Protein AF-A0A419SYA2-F1 (afdb_monomer_lite)

Sequence (560 aa):
MMNSKFTDLVTRLKNSIFSGNKEEWLRLLMVEDDVAKQSMNKWFEDYFMVYKVKRCRITLDESYIIKNSCEIRCLVKVQYQEGKEYLADLLLCVKEDVESKKIKIVSIERFYQPALRKKVNWQMVLKQDEPWWKNTLLKEEESEDEELQHIQLARAITRNIRFREAHIQLECASIMTTMMSPVIPNICRQLELPSENSEQNLKYIYDILMDKFHLQITRPDRDNTWASKYLAPWYGIEEILSGKEEGKRIAVSCNFFMSTLYVLLRWYGFRASHLVQFRIINQDYLIVKTVENKLFFISHDNLTLCSQSTIYPSGTINRVFGAEWFIDFKGNDAEISHLLLEEYNLIAQNTFLPTYNPIVKESEIMTVNPNLDTDDFRNTVLRSGDCTKSSIYPWIRYANQTLCVSKPETYIYWSIQSNWGNVNFRNEEEIYQYVDQMGTESIFPENDRLMTADQCIRHQTSGTKDRAVFLLAAFKKYFNAQGCVVFTKKYDYVVYKFEQNSKWILYNVSLQEKSKLIEGEIILAFNNTNSYCVVQNKNCEKQEWFQNNFGDIVKEEMYG

Structure (mmCIF, N/CA/C/O backbone):
data_AF-A0A419SYA2-F1
#
_entry.id   AF-A0A419SYA2-F1
#
loop_
_atom_site.group_PDB
_atom_site.id
_atom_site.type_symbol
_atom_site.label_atom_id
_atom_site.label_alt_id
_atom_site.label_comp_id
_atom_site.label_asym_id
_atom_site.label_entity_id
_atom_site.label_seq_id
_atom_site.pdbx_PDB_ins_code
_atom_site.Cartn_x
_atom_site.Cartn_y
_atom_site.Cartn_z
_atom_site.occupancy
_atom_site.B_iso_or_equiv
_atom_site.auth_seq_id
_atom_site.auth_comp_id
_atom_site.auth_asym_id
_atom_site.auth_atom_id
_atom_site.pdbx_PDB_model_num
ATOM 1 N N . MET A 1 1 ? -9.018 -19.939 -37.397 1.00 53.28 1 MET A N 1
ATOM 2 C CA . MET A 1 1 ? -9.794 -18.699 -37.159 1.00 53.28 1 MET A CA 1
ATOM 3 C C . MET A 1 1 ? -9.303 -17.911 -35.939 1.00 53.28 1 MET A C 1
ATOM 5 O O . MET A 1 1 ? -9.229 -16.696 -36.024 1.00 53.28 1 MET A O 1
ATOM 9 N N . MET A 1 2 ? -8.927 -18.560 -34.825 1.00 57.53 2 MET A N 1
ATOM 10 C CA . MET A 1 2 ? -8.386 -17.865 -33.639 1.00 57.53 2 MET A CA 1
ATOM 11 C C . MET A 1 2 ? -6.969 -17.303 -33.871 1.00 57.53 2 MET A C 1
ATOM 13 O O . MET A 1 2 ? -6.722 -16.134 -33.600 1.00 57.53 2 MET A O 1
ATOM 17 N N . ASN A 1 3 ? -6.086 -18.087 -34.506 1.00 68.12 3 ASN A N 1
ATOM 18 C CA . ASN A 1 3 ? -4.712 -17.667 -34.813 1.00 68.12 3 ASN A CA 1
ATOM 19 C C . ASN A 1 3 ? -4.667 -16.409 -35.713 1.00 68.12 3 ASN A C 1
ATOM 21 O O . ASN A 1 3 ? -3.948 -15.461 -35.425 1.00 68.12 3 ASN A O 1
ATOM 25 N N . SER A 1 4 ? -5.551 -16.314 -36.718 1.00 74.69 4 SER A N 1
ATOM 26 C CA . SER A 1 4 ? -5.640 -15.135 -37.596 1.00 74.69 4 SER A CA 1
ATOM 27 C C . SER A 1 4 ? -6.083 -13.858 -36.873 1.00 74.69 4 SER A C 1
ATOM 29 O O . SER A 1 4 ? -5.618 -12.778 -37.225 1.00 74.69 4 SER A O 1
ATOM 31 N N . LYS A 1 5 ? -6.953 -13.956 -35.852 1.00 80.69 5 LYS A N 1
ATOM 32 C CA . LYS A 1 5 ? -7.357 -12.787 -35.049 1.00 80.69 5 LYS A CA 1
ATOM 33 C C . LYS A 1 5 ? -6.208 -12.288 -34.155 1.00 80.69 5 LYS A C 1
ATOM 35 O O . LYS A 1 5 ? -6.064 -11.082 -33.972 1.00 80.69 5 LYS A O 1
ATOM 40 N N . PHE A 1 6 ? -5.372 -13.186 -33.629 1.00 83.94 6 PHE A N 1
ATOM 41 C CA . PHE A 1 6 ? -4.193 -12.811 -32.838 1.00 83.94 6 PHE A CA 1
ATOM 42 C C . PHE A 1 6 ? -3.074 -12.215 -33.698 1.00 83.94 6 PHE A C 1
ATOM 44 O O . PHE A 1 6 ? -2.468 -11.215 -33.310 1.00 83.94 6 PHE A O 1
ATOM 51 N N . THR A 1 7 ? -2.846 -12.758 -34.897 1.00 84.38 7 THR A N 1
ATOM 52 C CA . THR A 1 7 ? -1.914 -12.164 -35.864 1.00 84.38 7 THR A CA 1
ATOM 53 C C . THR A 1 7 ? -2.349 -10.754 -36.280 1.00 84.38 7 THR A C 1
ATOM 55 O O . THR A 1 7 ? -1.500 -9.865 -36.377 1.00 84.38 7 THR A O 1
ATOM 58 N N . ASP A 1 8 ? -3.654 -10.516 -36.477 1.00 88.44 8 ASP A N 1
ATOM 59 C CA . ASP A 1 8 ? -4.195 -9.172 -36.741 1.00 88.44 8 ASP A CA 1
ATOM 60 C C . ASP A 1 8 ? -3.904 -8.207 -35.583 1.00 88.44 8 ASP A C 1
ATOM 62 O O . ASP A 1 8 ? -3.341 -7.132 -35.803 1.00 88.44 8 ASP A O 1
ATOM 66 N N . LEU A 1 9 ? -4.201 -8.611 -34.341 1.00 89.81 9 LEU A N 1
ATOM 67 C CA . LEU A 1 9 ? -3.916 -7.798 -33.157 1.00 89.81 9 LEU A CA 1
ATOM 68 C C . LEU A 1 9 ? -2.435 -7.404 -33.084 1.00 89.81 9 LEU A C 1
ATOM 70 O O . LEU A 1 9 ? -2.122 -6.227 -32.909 1.00 89.81 9 LEU A O 1
ATOM 74 N N . VAL A 1 10 ? -1.522 -8.365 -33.252 1.00 89.75 10 VAL A N 1
ATOM 75 C CA . VAL A 1 10 ? -0.076 -8.101 -33.192 1.00 89.75 10 VAL A CA 1
ATOM 76 C C . VAL A 1 10 ? 0.403 -7.234 -34.345 1.00 89.75 10 VAL A C 1
ATOM 78 O O . VAL A 1 10 ? 1.272 -6.385 -34.150 1.00 89.75 10 VAL A O 1
ATOM 81 N N . THR A 1 11 ? -0.174 -7.392 -35.534 1.00 91.19 11 THR A N 1
ATOM 82 C CA . THR A 1 11 ? 0.144 -6.531 -36.679 1.00 91.19 11 THR A CA 1
ATOM 83 C C . THR A 1 11 ? -0.259 -5.089 -36.394 1.00 91.19 11 THR A C 1
ATOM 85 O O . THR A 1 11 ? 0.538 -4.174 -36.592 1.00 91.19 11 THR A O 1
ATOM 88 N N . ARG A 1 12 ? -1.464 -4.880 -35.856 1.00 92.25 12 ARG A N 1
ATOM 89 C CA . ARG A 1 12 ? -1.939 -3.551 -35.462 1.00 92.25 12 ARG A CA 1
ATOM 90 C C . ARG A 1 12 ? -1.107 -2.958 -34.322 1.00 92.25 12 ARG A C 1
ATOM 92 O O . ARG A 1 12 ? -0.765 -1.786 -34.402 1.00 92.25 12 ARG A O 1
ATOM 99 N N . LEU A 1 13 ? -0.722 -3.758 -33.324 1.00 93.12 13 LEU A N 1
ATOM 100 C CA . LEU A 1 13 ? 0.172 -3.336 -32.236 1.00 93.12 13 LEU A CA 1
ATOM 101 C C . LEU A 1 13 ? 1.555 -2.922 -32.757 1.00 93.12 13 LEU A C 1
ATOM 103 O O . LEU A 1 13 ? 2.096 -1.889 -32.368 1.00 93.12 13 LEU A O 1
ATOM 107 N N . LYS A 1 14 ? 2.129 -3.709 -33.673 1.00 93.94 14 LYS A N 1
ATOM 108 C CA . LYS A 1 14 ? 3.403 -3.387 -34.325 1.00 93.94 14 LYS A CA 1
ATOM 109 C C . LYS A 1 14 ? 3.307 -2.069 -35.088 1.00 93.94 14 LYS A C 1
ATOM 111 O O . LYS A 1 14 ? 4.212 -1.246 -34.975 1.00 93.94 14 LYS A O 1
ATOM 116 N N . ASN A 1 15 ? 2.229 -1.879 -35.847 1.00 92.56 15 ASN A N 1
ATOM 117 C CA . ASN A 1 15 ? 2.006 -0.657 -36.612 1.00 92.56 15 ASN A CA 1
ATOM 118 C C . ASN A 1 15 ? 1.860 0.549 -35.685 1.00 92.56 15 ASN A C 1
ATOM 120 O O . ASN A 1 15 ? 2.582 1.520 -35.884 1.00 92.56 15 ASN A O 1
ATOM 124 N N . SER A 1 16 ? 1.047 0.446 -34.626 1.00 93.81 16 SER A N 1
ATOM 125 C CA . SER A 1 16 ? 0.865 1.543 -33.673 1.00 93.81 16 SER A CA 1
ATOM 126 C C . SER A 1 16 ? 2.180 1.934 -33.000 1.00 93.81 16 SER A C 1
ATOM 128 O O . SER A 1 16 ? 2.487 3.121 -32.929 1.00 93.81 16 SER A O 1
ATOM 130 N N . ILE A 1 17 ? 2.985 0.954 -32.559 1.00 92.81 17 ILE A N 1
ATOM 131 C CA . ILE A 1 17 ? 4.307 1.199 -31.958 1.00 92.81 17 ILE A CA 1
ATOM 132 C C . ILE A 1 17 ? 5.251 1.853 -32.971 1.00 92.81 17 ILE A C 1
ATOM 134 O O . ILE A 1 17 ? 5.913 2.835 -32.653 1.00 92.81 17 ILE A O 1
ATOM 138 N N . PHE A 1 18 ? 5.318 1.324 -34.194 1.00 92.75 18 PHE A N 1
ATOM 139 C CA . PHE A 1 18 ? 6.215 1.841 -35.225 1.00 92.75 18 PHE A CA 1
ATOM 140 C C . PHE A 1 18 ? 5.872 3.277 -35.638 1.00 92.75 18 PHE A C 1
ATOM 142 O O . PHE A 1 18 ? 6.775 4.091 -35.811 1.00 92.75 18 PHE A O 1
ATOM 149 N N . SER A 1 19 ? 4.585 3.595 -35.787 1.00 91.31 19 SER A N 1
ATOM 150 C CA . SER A 1 19 ? 4.134 4.926 -36.194 1.00 91.31 19 SER A CA 1
ATOM 151 C C . SER A 1 19 ? 3.990 5.909 -35.030 1.00 91.31 19 SER A C 1
ATOM 153 O O . SER A 1 19 ? 3.733 7.085 -35.277 1.00 91.31 19 SER A O 1
ATOM 155 N N . GLY A 1 20 ? 4.069 5.447 -33.776 1.00 89.81 20 GLY A N 1
ATOM 156 C CA . GLY A 1 20 ? 3.740 6.251 -32.596 1.00 89.81 20 GLY A CA 1
ATOM 157 C C . GLY A 1 20 ? 2.295 6.773 -32.611 1.00 89.81 20 GLY A C 1
ATOM 158 O O . GLY A 1 20 ? 2.033 7.882 -32.149 1.00 89.81 20 GLY A O 1
ATOM 159 N N . ASN A 1 21 ? 1.349 6.022 -33.194 1.00 90.75 21 ASN A N 1
ATOM 160 C CA . ASN A 1 21 ? -0.028 6.492 -33.380 1.00 90.75 21 ASN A CA 1
ATOM 161 C C . ASN A 1 21 ? -0.889 6.203 -32.140 1.00 90.75 21 ASN A C 1
ATOM 163 O O . ASN A 1 21 ? -1.368 5.084 -31.938 1.00 90.75 21 ASN A O 1
ATOM 167 N N . LYS A 1 22 ? -1.129 7.249 -31.340 1.00 89.75 22 LYS A N 1
ATOM 168 C CA . LYS A 1 22 ? -1.952 7.186 -30.125 1.00 89.75 22 LYS A CA 1
ATOM 169 C C . LYS A 1 22 ? -3.404 6.775 -30.393 1.00 89.75 22 LYS A C 1
ATOM 171 O O . LYS A 1 22 ? -3.990 6.075 -29.574 1.00 89.75 22 LYS A O 1
ATOM 176 N N . GLU A 1 23 ? -4.002 7.171 -31.515 1.00 90.25 23 GLU A N 1
ATOM 177 C CA . GLU A 1 23 ? -5.384 6.785 -31.829 1.00 90.25 23 GLU A CA 1
ATOM 178 C C . GLU A 1 23 ? -5.500 5.292 -32.134 1.00 90.25 23 GLU A C 1
ATOM 180 O O . GLU A 1 23 ? -6.428 4.628 -31.670 1.00 90.25 23 GLU A O 1
ATOM 185 N N . GLU A 1 24 ? -4.553 4.743 -32.896 1.00 90.56 24 GLU A N 1
ATOM 186 C CA . GLU A 1 24 ? -4.508 3.304 -33.168 1.00 90.56 24 GLU A CA 1
ATOM 187 C C . GLU A 1 24 ? -4.248 2.499 -31.901 1.00 90.56 24 GLU A C 1
ATOM 189 O O . GLU A 1 24 ? -4.929 1.497 -31.678 1.00 90.56 24 GLU A O 1
ATOM 194 N N . TRP A 1 25 ? -3.336 2.976 -31.051 1.00 93.25 25 TRP A N 1
ATOM 195 C CA . TRP A 1 25 ? -3.110 2.424 -29.721 1.00 93.25 25 TRP A CA 1
ATOM 196 C C . TRP A 1 25 ? -4.404 2.376 -28.900 1.00 93.25 25 TRP A C 1
ATOM 198 O O . TRP A 1 25 ? -4.808 1.310 -28.443 1.00 93.25 25 TRP A O 1
ATOM 208 N N . LEU A 1 26 ? -5.132 3.491 -28.798 1.00 89.88 26 LEU A N 1
ATOM 209 C CA . LEU A 1 26 ? -6.403 3.546 -28.069 1.00 89.88 26 LEU A CA 1
ATOM 210 C C . LEU A 1 26 ? -7.456 2.581 -28.636 1.00 89.88 26 LEU A C 1
ATOM 212 O O . LEU A 1 26 ? -8.233 2.011 -27.874 1.00 89.88 26 LEU A O 1
ATOM 216 N N . ARG A 1 27 ? -7.470 2.349 -29.956 1.00 90.50 27 ARG A N 1
ATOM 217 C CA . ARG A 1 27 ? -8.365 1.373 -30.612 1.00 90.50 27 ARG A CA 1
ATOM 218 C C . ARG A 1 27 ? -7.977 -0.089 -30.354 1.00 90.50 27 ARG A C 1
ATOM 220 O O . ARG A 1 27 ? -8.760 -0.984 -30.691 1.00 90.50 27 ARG A O 1
ATOM 227 N N . LEU A 1 28 ? -6.778 -0.356 -29.834 1.00 92.06 28 LEU A N 1
ATOM 228 C CA . LEU A 1 28 ? -6.346 -1.693 -29.413 1.00 92.06 28 LEU A CA 1
ATOM 229 C C . LEU A 1 28 ? -6.779 -2.022 -27.987 1.00 92.06 28 LEU A C 1
ATOM 231 O O . LEU A 1 28 ? -6.856 -3.201 -27.655 1.00 92.06 28 LEU A O 1
ATOM 235 N N . LEU A 1 29 ? -7.079 -1.013 -27.169 1.00 90.38 29 LEU A N 1
ATOM 236 C CA . LEU A 1 29 ? -7.399 -1.185 -25.758 1.00 90.38 29 LEU A CA 1
ATOM 237 C C . LEU A 1 29 ? -8.896 -1.414 -25.519 1.00 90.38 29 LEU A C 1
ATOM 239 O O . LEU A 1 29 ? -9.756 -0.796 -26.147 1.00 90.38 29 LEU A O 1
ATOM 243 N N . MET A 1 30 ? -9.194 -2.273 -24.550 1.00 87.94 30 MET A N 1
ATOM 244 C CA . MET A 1 30 ? -10.507 -2.454 -23.936 1.00 87.94 30 MET A CA 1
ATOM 245 C C . MET A 1 30 ? -10.330 -2.455 -22.420 1.00 87.94 30 MET A C 1
ATOM 247 O O . MET A 1 30 ? -10.451 -3.477 -21.750 1.00 87.94 30 MET A O 1
ATOM 251 N N . VAL A 1 31 ? -9.974 -1.278 -21.915 1.00 79.62 31 VAL A N 1
ATOM 252 C CA . VAL A 1 31 ? -9.757 -1.015 -20.496 1.00 79.62 31 VAL A CA 1
ATOM 253 C C . VAL A 1 31 ? -10.849 -0.073 -20.039 1.00 79.62 31 VAL A C 1
ATOM 255 O O . VAL A 1 31 ? -10.959 1.041 -20.556 1.00 79.62 31 VAL A O 1
ATOM 258 N N . GLU A 1 32 ? -11.669 -0.545 -19.110 1.00 71.88 32 GLU A N 1
ATOM 259 C CA . GLU A 1 32 ? -12.778 0.236 -18.572 1.00 71.88 32 GLU A CA 1
ATOM 260 C C . GLU A 1 32 ? -12.307 1.263 -17.524 1.00 71.88 32 GLU A C 1
ATOM 262 O O . GLU A 1 32 ? -12.812 2.386 -17.484 1.00 71.88 32 GLU A O 1
ATOM 267 N N . ASP A 1 33 ? -11.278 0.923 -16.737 1.00 71.25 33 ASP A N 1
ATOM 268 C CA . ASP A 1 33 ? -10.714 1.809 -15.716 1.00 71.25 33 ASP A CA 1
ATOM 269 C C . ASP A 1 33 ? -9.880 2.941 -16.354 1.00 71.25 33 ASP A C 1
ATOM 271 O O . ASP A 1 33 ? -8.835 2.715 -16.973 1.00 71.25 33 ASP A O 1
ATOM 275 N N . ASP A 1 34 ? -10.333 4.187 -16.183 1.00 71.31 34 ASP A N 1
ATOM 276 C CA . ASP A 1 34 ? -9.669 5.373 -16.743 1.00 71.31 34 ASP A CA 1
ATOM 277 C C . ASP A 1 34 ? -8.239 5.585 -16.224 1.00 71.31 34 ASP A C 1
ATOM 279 O O . ASP A 1 34 ? -7.399 6.093 -16.965 1.00 71.31 34 ASP A O 1
ATOM 283 N N . VAL A 1 35 ? -7.939 5.214 -14.975 1.00 71.31 35 VAL A N 1
ATOM 284 C CA . VAL A 1 35 ? -6.603 5.392 -14.379 1.00 71.31 35 VAL A CA 1
ATOM 285 C C . VAL A 1 35 ? -5.628 4.386 -14.984 1.00 71.31 35 VAL A C 1
ATOM 287 O O . VAL A 1 35 ? -4.525 4.756 -15.386 1.00 71.31 35 VAL A O 1
ATOM 290 N N . ALA A 1 36 ? -6.047 3.130 -15.122 1.00 73.06 36 ALA A N 1
ATOM 291 C CA . ALA A 1 36 ? -5.310 2.091 -15.821 1.00 73.06 36 ALA A CA 1
ATOM 292 C C . ALA A 1 36 ? -5.105 2.477 -17.290 1.00 73.06 36 ALA A C 1
ATOM 294 O O . ALA A 1 36 ? -3.987 2.402 -17.797 1.00 73.06 36 ALA A O 1
ATOM 295 N N . LYS A 1 37 ? -6.144 2.996 -17.955 1.00 78.81 37 LYS A N 1
ATOM 296 C CA . LYS A 1 37 ? -6.054 3.507 -19.327 1.00 78.81 37 LYS A CA 1
ATOM 297 C C . LYS A 1 37 ? -5.070 4.675 -19.445 1.00 78.81 37 LYS A C 1
ATOM 299 O O . LYS A 1 37 ? -4.268 4.691 -20.376 1.00 78.81 37 LYS A O 1
ATOM 304 N N . GLN A 1 38 ? -5.083 5.633 -18.514 1.00 78.88 38 GLN A N 1
ATOM 305 C CA . GLN A 1 38 ? -4.100 6.724 -18.459 1.00 78.88 38 GLN A CA 1
ATOM 306 C C . GLN A 1 38 ? -2.675 6.190 -18.281 1.00 78.88 38 GLN A C 1
ATOM 308 O O . GLN A 1 38 ? -1.788 6.601 -19.023 1.00 78.88 38 GLN A O 1
ATOM 313 N N . SER A 1 39 ? -2.461 5.241 -17.367 1.00 75.81 39 SER A N 1
ATOM 314 C CA . SER A 1 39 ? -1.157 4.606 -17.152 1.00 75.81 39 SER A CA 1
ATOM 315 C C . SER A 1 39 ? -0.663 3.849 -18.390 1.00 75.81 39 SER A C 1
ATOM 317 O O . SER A 1 39 ? 0.499 3.988 -18.763 1.00 75.81 39 SER A O 1
ATOM 319 N N . MET A 1 40 ? -1.538 3.100 -19.067 1.00 79.94 40 MET A N 1
ATOM 320 C CA . MET A 1 40 ? -1.204 2.394 -20.310 1.00 79.94 40 MET A CA 1
ATOM 321 C C . MET A 1 40 ? -0.869 3.358 -21.450 1.00 79.94 40 MET A C 1
ATOM 323 O O . MET A 1 40 ? 0.077 3.131 -22.200 1.00 79.94 40 MET A O 1
ATOM 327 N N . ASN A 1 41 ? -1.617 4.456 -21.571 1.00 85.44 41 ASN A N 1
ATOM 328 C CA . ASN A 1 41 ? -1.322 5.501 -22.548 1.00 85.44 41 ASN A CA 1
ATOM 329 C C . ASN A 1 41 ? 0.006 6.182 -22.257 1.00 85.44 41 ASN A C 1
ATOM 331 O O . ASN A 1 41 ? 0.774 6.417 -23.183 1.00 85.44 41 ASN A O 1
ATOM 335 N N . LYS A 1 42 ? 0.284 6.471 -20.985 1.00 81.81 42 LYS A N 1
ATOM 336 C CA . LYS A 1 42 ? 1.530 7.109 -20.588 1.00 81.81 42 LYS A CA 1
ATOM 337 C C . LYS A 1 42 ? 2.735 6.230 -20.905 1.00 81.81 42 LYS A C 1
ATOM 339 O O . LYS A 1 42 ? 3.690 6.713 -21.499 1.00 81.81 42 LYS A O 1
ATOM 344 N N . TRP A 1 43 ? 2.653 4.939 -20.587 1.00 83.75 43 TRP A N 1
ATOM 345 C CA . TRP A 1 43 ? 3.667 3.964 -20.982 1.00 83.75 43 TRP A CA 1
ATOM 346 C C . TRP A 1 43 ? 3.881 3.963 -22.503 1.00 83.75 43 TRP A C 1
ATOM 348 O O . TRP A 1 43 ? 5.010 4.083 -22.969 1.00 83.75 43 TRP A O 1
ATOM 358 N N . PHE A 1 44 ? 2.807 3.917 -23.295 1.00 88.44 44 PHE A N 1
ATOM 359 C CA . PHE A 1 44 ? 2.927 3.949 -24.753 1.00 88.44 44 PHE A CA 1
ATOM 360 C C . PHE A 1 44 ? 3.576 5.245 -25.269 1.00 88.44 44 PHE A C 1
ATOM 362 O O . PHE A 1 44 ? 4.438 5.207 -26.148 1.00 88.44 44 PHE A O 1
ATOM 369 N N . GLU A 1 45 ? 3.180 6.392 -24.717 1.00 88.00 45 GLU A N 1
ATOM 370 C CA . GLU A 1 45 ? 3.752 7.696 -25.052 1.00 88.00 45 GLU A CA 1
ATOM 371 C C . GLU A 1 45 ? 5.247 7.743 -24.740 1.00 88.00 45 GLU A C 1
ATOM 373 O O . GLU A 1 45 ? 6.043 8.105 -25.609 1.00 88.00 45 GLU A O 1
ATOM 378 N N . ASP A 1 46 ? 5.623 7.337 -23.529 1.00 83.94 46 ASP A N 1
ATOM 379 C CA . ASP A 1 46 ? 7.002 7.369 -23.061 1.00 83.94 46 ASP A CA 1
ATOM 380 C C . ASP A 1 46 ? 7.887 6.488 -23.918 1.00 83.94 46 ASP A C 1
ATOM 382 O O . ASP A 1 46 ? 8.860 6.977 -24.481 1.00 83.94 46 ASP A O 1
ATOM 386 N N . TYR A 1 47 ? 7.532 5.216 -24.082 1.00 85.75 47 TYR A N 1
ATOM 387 C CA . TYR A 1 47 ? 8.404 4.279 -24.772 1.00 85.75 47 TYR A CA 1
ATOM 388 C C . TYR A 1 47 ? 8.360 4.453 -26.289 1.00 85.75 47 TYR A C 1
ATOM 390 O O . TYR A 1 47 ? 9.402 4.338 -26.916 1.00 85.75 47 TYR A O 1
ATOM 398 N N . PHE A 1 48 ? 7.220 4.771 -26.911 1.00 90.31 48 PHE A N 1
ATOM 399 C CA . PHE A 1 48 ? 7.095 4.671 -28.375 1.00 90.31 48 PHE A CA 1
ATOM 400 C C . PHE A 1 48 ? 6.861 5.999 -29.099 1.00 90.31 48 PHE A C 1
ATOM 402 O O . PHE A 1 48 ? 7.165 6.090 -30.291 1.00 90.31 48 PHE A O 1
ATOM 409 N N . MET A 1 49 ? 6.383 7.042 -28.414 1.00 89.19 49 MET A N 1
ATOM 410 C CA . MET A 1 49 ? 6.164 8.354 -29.038 1.00 89.19 49 MET A CA 1
ATOM 411 C C . MET A 1 49 ? 7.320 9.323 -28.777 1.00 89.19 49 MET A C 1
ATOM 413 O O . MET A 1 49 ? 7.815 9.937 -29.723 1.00 89.19 49 MET A O 1
ATOM 417 N N . VAL A 1 50 ? 7.776 9.441 -27.526 1.00 86.25 50 VAL A N 1
ATOM 418 C CA . VAL A 1 50 ? 8.825 10.400 -27.134 1.00 86.25 50 VAL A CA 1
ATOM 419 C C . VAL A 1 50 ? 10.169 10.043 -27.772 1.00 86.25 50 VAL A C 1
ATOM 421 O O . VAL A 1 50 ? 10.766 10.881 -28.444 1.00 86.25 50 VAL A O 1
ATOM 424 N N . TYR A 1 51 ? 10.614 8.788 -27.649 1.00 83.00 51 TYR A N 1
ATOM 425 C CA . TYR A 1 51 ? 11.918 8.345 -28.170 1.00 83.00 51 TYR A CA 1
ATOM 426 C C . TYR A 1 51 ? 11.942 8.035 -29.675 1.00 83.00 51 TYR A C 1
ATOM 428 O O . TYR A 1 51 ? 13.001 7.714 -30.210 1.00 83.00 51 TYR A O 1
ATOM 436 N N . LYS A 1 52 ? 10.794 8.143 -30.362 1.00 86.44 52 LYS A N 1
ATOM 437 C CA . LYS A 1 52 ? 10.593 7.910 -31.806 1.00 86.44 52 LYS A CA 1
ATOM 438 C C . LYS A 1 52 ? 11.174 6.592 -32.331 1.00 86.44 52 LYS A C 1
ATOM 440 O O . LYS A 1 52 ? 12.378 6.418 -32.541 1.00 86.44 52 LYS A O 1
ATOM 445 N N . VAL A 1 53 ? 10.289 5.658 -32.652 1.00 91.31 53 VAL A N 1
ATOM 446 C CA . VAL A 1 53 ? 10.677 4.339 -33.157 1.00 91.31 53 VAL A CA 1
ATOM 447 C C . VAL A 1 53 ? 11.268 4.418 -34.572 1.00 91.31 53 VAL A C 1
ATOM 449 O O . VAL A 1 53 ? 10.683 4.987 -35.488 1.00 91.31 53 VAL A O 1
ATOM 452 N N . LYS A 1 54 ? 12.439 3.801 -34.767 1.00 92.50 54 LYS A N 1
ATOM 453 C CA . LYS A 1 54 ? 13.077 3.590 -36.078 1.00 92.50 54 LYS A CA 1
ATOM 454 C C . LYS A 1 54 ? 12.764 2.208 -36.644 1.00 92.50 54 LYS A C 1
ATOM 456 O O . LYS A 1 54 ? 12.596 2.059 -37.851 1.00 92.50 54 LYS A O 1
ATOM 461 N N . ARG A 1 55 ? 12.737 1.176 -35.793 1.00 92.56 55 ARG A N 1
ATOM 462 C CA . ARG A 1 55 ? 12.378 -0.203 -36.165 1.00 92.56 55 ARG A CA 1
ATOM 463 C C . ARG A 1 55 ? 11.603 -0.866 -35.036 1.00 92.56 55 ARG A C 1
ATOM 465 O O . ARG A 1 55 ? 11.969 -0.720 -33.877 1.00 92.56 55 ARG A O 1
ATOM 472 N N . CYS A 1 56 ? 10.581 -1.640 -35.387 1.00 94.12 56 CYS A N 1
ATOM 473 C CA . CYS A 1 56 ? 9.818 -2.458 -34.449 1.00 94.12 56 CYS A CA 1
ATOM 474 C C . CYS A 1 56 ? 9.702 -3.889 -34.983 1.00 94.12 56 CYS A C 1
ATOM 476 O O . CYS A 1 56 ? 9.324 -4.111 -36.140 1.00 94.12 56 CYS A O 1
ATOM 478 N N . ARG A 1 57 ? 10.005 -4.869 -34.134 1.00 94.00 57 ARG A N 1
ATOM 479 C CA . ARG A 1 57 ? 9.758 -6.289 -34.373 1.00 94.00 57 ARG A CA 1
ATOM 480 C C . ARG A 1 57 ? 9.000 -6.848 -33.178 1.00 94.00 57 ARG A C 1
ATOM 482 O O . ARG A 1 57 ? 9.496 -6.797 -32.060 1.00 94.00 57 ARG A O 1
ATOM 489 N N . ILE A 1 58 ? 7.838 -7.433 -33.442 1.00 92.94 58 ILE A N 1
ATOM 490 C CA . ILE A 1 58 ? 7.075 -8.196 -32.455 1.00 92.94 58 ILE A CA 1
ATOM 491 C C . ILE A 1 58 ? 7.063 -9.648 -32.916 1.00 92.94 58 ILE A C 1
ATOM 493 O O . ILE A 1 58 ? 6.765 -9.917 -34.080 1.00 92.94 58 ILE A O 1
ATOM 497 N N . THR A 1 59 ? 7.448 -10.563 -32.031 1.00 90.00 59 THR A N 1
ATOM 498 C CA . THR A 1 59 ? 7.433 -12.008 -32.296 1.00 90.00 59 THR A CA 1
ATOM 499 C C . THR A 1 59 ? 6.426 -12.659 -31.360 1.00 90.00 59 THR A C 1
ATOM 501 O O . THR A 1 59 ? 6.520 -12.472 -30.151 1.00 90.00 59 THR A O 1
ATOM 504 N N . LEU A 1 60 ? 5.459 -13.382 -31.920 1.00 87.62 60 LEU A N 1
ATOM 505 C CA . LEU A 1 60 ? 4.473 -14.155 -31.167 1.00 87.62 60 LEU A CA 1
ATOM 506 C C . LEU A 1 60 ? 5.078 -15.481 -30.706 1.00 87.62 60 LEU A C 1
ATOM 508 O O . LEU A 1 60 ? 5.750 -16.148 -31.491 1.00 87.62 60 LEU A O 1
ATOM 512 N N . ASP A 1 61 ? 4.814 -15.869 -29.460 1.00 83.31 61 ASP A N 1
ATOM 513 C CA . ASP A 1 61 ? 5.114 -17.217 -28.978 1.00 83.31 61 ASP A CA 1
ATOM 514 C C . ASP A 1 61 ? 3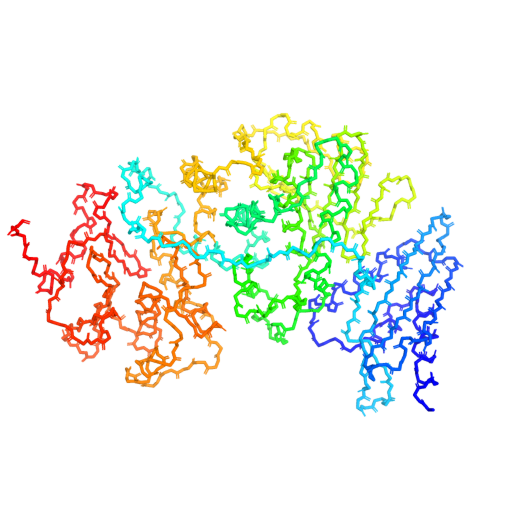.899 -18.125 -29.206 1.00 83.31 61 ASP A C 1
ATOM 516 O O . ASP A 1 61 ? 2.990 -18.205 -28.379 1.00 83.31 61 ASP A O 1
ATOM 520 N N . GLU A 1 62 ? 3.880 -18.812 -30.351 1.00 72.25 62 GLU A N 1
ATOM 521 C CA . GLU A 1 62 ? 2.778 -19.699 -30.742 1.00 72.25 62 GLU A CA 1
ATOM 522 C C . GLU A 1 62 ? 2.585 -20.887 -29.789 1.00 72.25 62 GLU A C 1
ATOM 524 O O . GLU A 1 62 ? 1.479 -21.418 -29.689 1.00 72.25 62 GLU A O 1
ATOM 529 N N . SER A 1 63 ? 3.622 -21.269 -29.032 1.00 68.38 63 SER A N 1
ATOM 530 C CA . SER A 1 63 ? 3.536 -22.354 -28.048 1.00 68.38 63 SER A CA 1
ATOM 531 C C . SER A 1 63 ? 2.706 -21.975 -26.815 1.00 68.38 63 SER A C 1
ATOM 533 O O . SER A 1 63 ? 2.158 -22.850 -26.142 1.00 68.38 63 SER A O 1
ATOM 535 N N . TYR A 1 64 ? 2.553 -20.672 -26.553 1.00 68.56 64 TYR A N 1
ATOM 536 C CA . TYR A 1 64 ? 1.759 -20.135 -25.447 1.00 68.56 64 TYR A CA 1
ATOM 537 C C . TYR A 1 64 ? 0.293 -19.869 -25.835 1.00 68.56 64 TYR A C 1
ATOM 539 O O . TYR A 1 64 ? -0.572 -19.764 -24.969 1.00 68.56 64 TYR A O 1
ATOM 547 N N . ILE A 1 65 ? -0.024 -19.834 -27.136 1.00 59.91 65 ILE A N 1
ATOM 548 C CA . ILE A 1 65 ? -1.359 -19.481 -27.664 1.00 59.91 65 ILE A CA 1
ATOM 549 C C . ILE A 1 65 ? -2.439 -20.545 -27.336 1.00 59.91 65 ILE A C 1
ATOM 551 O O . ILE A 1 65 ? -3.623 -20.324 -27.579 1.00 59.91 65 ILE A O 1
ATOM 555 N N . ILE A 1 66 ? -2.081 -21.701 -26.759 1.00 53.19 66 ILE A N 1
ATOM 556 C CA . ILE A 1 66 ? -2.965 -22.887 -26.705 1.00 53.19 66 ILE A CA 1
ATOM 557 C C . ILE A 1 66 ? -3.266 -23.387 -25.272 1.00 53.19 66 ILE A C 1
ATOM 559 O O . ILE A 1 66 ? -3.712 -24.513 -25.091 1.00 53.19 66 ILE A O 1
ATOM 563 N N . LYS A 1 67 ? -3.116 -22.569 -24.219 1.00 50.66 67 LYS A N 1
ATOM 564 C CA . LYS A 1 67 ? -3.559 -22.985 -22.863 1.00 50.66 67 LYS A CA 1
ATOM 565 C C . LYS A 1 67 ? -4.741 -22.218 -22.276 1.00 50.66 67 LYS A C 1
ATOM 567 O O . LYS A 1 67 ? -5.544 -22.848 -21.603 1.00 50.66 67 LYS A O 1
ATOM 572 N N . ASN A 1 68 ? -4.921 -20.943 -22.612 1.00 51.97 68 ASN A N 1
ATOM 573 C CA . ASN A 1 68 ? -6.044 -20.122 -22.156 1.00 51.97 68 ASN A CA 1
ATOM 574 C C . ASN A 1 68 ? -6.476 -19.211 -23.313 1.00 51.97 68 ASN A C 1
ATOM 576 O O . ASN A 1 68 ? -5.669 -18.442 -23.822 1.00 51.97 68 ASN A O 1
ATOM 580 N N . SER A 1 69 ? -7.733 -19.263 -23.754 1.00 64.69 69 SER A N 1
ATOM 581 C CA . SER A 1 69 ? -8.257 -18.528 -24.927 1.00 64.69 69 SER A CA 1
ATOM 582 C C . SER A 1 69 ? -8.262 -16.987 -24.814 1.00 64.69 69 SER A C 1
ATOM 584 O O . SER A 1 69 ? -8.908 -16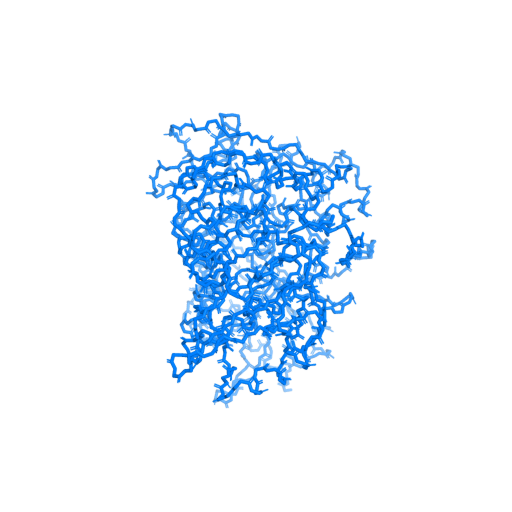.314 -25.616 1.00 64.69 69 SER A O 1
ATOM 586 N N . CYS A 1 70 ? -7.583 -16.426 -23.815 1.00 76.25 70 CYS A N 1
ATOM 587 C CA . CYS A 1 70 ? -7.605 -15.020 -23.423 1.00 76.25 70 CYS A CA 1
ATOM 588 C C . CYS A 1 70 ? -6.210 -14.416 -23.179 1.00 76.25 70 CYS A C 1
ATOM 590 O O . CYS A 1 70 ? -6.135 -13.288 -22.704 1.00 76.25 70 CYS A O 1
ATOM 592 N N . GLU A 1 71 ? -5.114 -15.117 -23.491 1.00 85.06 71 GLU A N 1
ATOM 593 C CA . GLU A 1 71 ? -3.744 -14.644 -23.231 1.00 85.06 71 GLU A CA 1
ATOM 594 C C . GLU A 1 71 ? -2.827 -14.857 -24.443 1.00 85.06 71 GLU A C 1
ATOM 596 O O . GLU A 1 71 ? -2.913 -15.868 -25.140 1.00 85.06 71 GLU A O 1
ATOM 601 N N . ILE A 1 72 ? -1.931 -13.901 -24.698 1.00 86.50 72 ILE A N 1
ATOM 602 C CA . ILE A 1 72 ? -0.951 -13.951 -25.789 1.00 86.50 72 ILE A CA 1
ATOM 603 C C . ILE A 1 72 ? 0.409 -13.513 -25.257 1.00 86.50 72 ILE A C 1
ATOM 605 O O . ILE A 1 72 ? 0.533 -12.420 -24.713 1.00 86.50 72 ILE A O 1
ATOM 609 N N . ARG A 1 73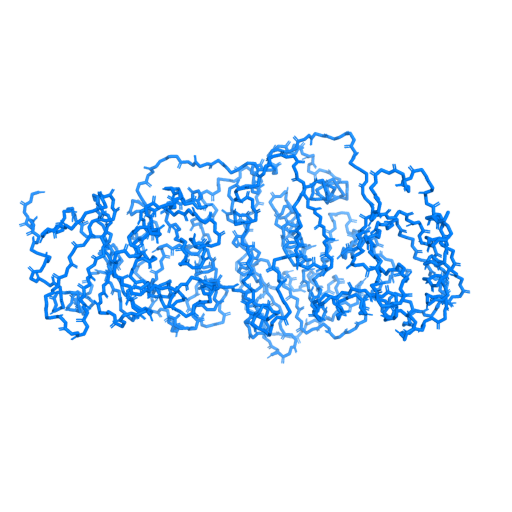 ? 1.453 -14.311 -25.485 1.00 88.31 73 ARG A N 1
ATOM 610 C CA . ARG A 1 73 ? 2.834 -13.907 -25.199 1.00 88.31 73 ARG A CA 1
ATOM 611 C C . ARG A 1 73 ? 3.509 -13.357 -26.453 1.00 88.31 73 ARG A C 1
ATOM 613 O O . ARG A 1 73 ? 3.450 -13.970 -27.524 1.00 88.31 73 ARG A O 1
ATOM 620 N N . CYS A 1 74 ? 4.175 -12.213 -26.326 1.00 89.62 74 CYS A N 1
ATOM 621 C CA . CYS A 1 74 ? 4.936 -11.614 -27.413 1.00 89.62 74 CYS A CA 1
ATOM 622 C C . CYS A 1 74 ? 6.247 -10.973 -26.949 1.00 89.62 74 CYS A C 1
ATOM 624 O O . CYS A 1 74 ? 6.302 -10.273 -25.941 1.00 89.62 74 CYS A O 1
ATOM 626 N N . LEU A 1 75 ? 7.291 -11.143 -27.760 1.00 91.06 75 LEU A N 1
ATOM 627 C CA . LEU A 1 75 ? 8.575 -10.477 -27.593 1.00 91.06 75 LEU A CA 1
ATOM 628 C C . LEU A 1 75 ? 8.616 -9.208 -28.448 1.00 91.06 75 LEU A C 1
ATOM 630 O O . LEU A 1 75 ? 8.621 -9.290 -29.682 1.00 91.06 75 LEU A O 1
ATOM 634 N N . VAL A 1 76 ? 8.682 -8.050 -27.797 1.00 91.31 76 VAL A N 1
ATOM 635 C CA . VAL A 1 76 ? 8.755 -6.728 -28.426 1.00 91.31 76 VAL A CA 1
ATOM 636 C C . VAL A 1 76 ? 10.207 -6.255 -28.455 1.00 91.31 76 VAL A C 1
ATOM 638 O O . VAL A 1 76 ? 10.863 -6.147 -27.422 1.00 91.31 76 VAL A O 1
ATOM 641 N N . LYS A 1 77 ? 10.709 -5.969 -29.660 1.00 93.38 77 LYS A N 1
ATOM 642 C CA . LYS A 1 77 ? 12.036 -5.400 -29.925 1.00 93.38 77 LYS A CA 1
ATOM 643 C C . LYS A 1 77 ? 11.888 -4.095 -30.685 1.00 93.38 77 LYS A C 1
ATOM 645 O O . LYS A 1 77 ? 11.379 -4.089 -31.809 1.00 93.38 77 LYS A O 1
ATOM 650 N N . VAL A 1 78 ? 12.356 -3.007 -30.097 1.00 92.56 78 VAL A N 1
ATOM 651 C CA . VAL A 1 78 ? 12.273 -1.667 -30.673 1.00 92.56 78 VAL A CA 1
ATOM 652 C C . VAL A 1 78 ? 13.661 -1.046 -30.718 1.00 92.56 78 VAL A C 1
ATOM 654 O O . VAL A 1 78 ? 14.400 -1.097 -29.744 1.00 92.56 78 VAL A O 1
ATOM 657 N N . GLN A 1 79 ? 13.998 -0.454 -31.860 1.00 92.50 79 GLN A N 1
ATOM 658 C CA . GLN A 1 79 ? 15.175 0.387 -32.032 1.00 92.50 79 GLN A CA 1
ATOM 659 C C . GLN A 1 79 ? 14.706 1.823 -32.249 1.00 92.50 79 GLN A C 1
ATOM 661 O O . GLN A 1 79 ? 13.881 2.072 -33.135 1.00 92.50 79 GLN A O 1
ATOM 666 N N . TYR A 1 80 ? 15.243 2.757 -31.474 1.00 91.12 80 TYR A N 1
ATOM 667 C CA . TYR A 1 80 ? 14.907 4.178 -31.542 1.00 91.12 80 TYR A CA 1
ATOM 668 C C . TYR A 1 80 ? 15.789 4.927 -32.539 1.00 91.12 80 TYR A C 1
ATOM 670 O O . TYR A 1 80 ? 16.838 4.435 -32.967 1.00 91.12 80 TYR A O 1
ATOM 678 N N . GLN A 1 81 ? 15.366 6.129 -32.930 1.00 86.81 81 GLN A N 1
ATOM 679 C CA . GLN A 1 81 ? 16.152 6.987 -33.825 1.00 86.81 81 GLN A CA 1
ATOM 680 C C . GLN A 1 81 ? 17.516 7.355 -33.227 1.00 86.81 81 GLN A C 1
ATOM 682 O O . GLN A 1 81 ? 18.510 7.379 -33.949 1.00 86.81 81 GLN A O 1
ATOM 687 N N . GLU A 1 82 ? 17.572 7.529 -31.908 1.00 83.56 82 GLU A N 1
ATOM 688 C CA . GLU A 1 82 ? 18.782 7.832 -31.132 1.00 83.56 82 GLU A CA 1
ATOM 689 C C . GLU A 1 82 ? 19.712 6.618 -30.938 1.00 83.56 82 GLU A C 1
ATOM 691 O O . GLU A 1 82 ? 20.712 6.703 -30.234 1.00 83.56 82 GLU A O 1
ATOM 696 N N . GLY A 1 83 ? 19.387 5.461 -31.528 1.00 81.25 83 GLY A N 1
ATOM 697 C CA . GLY A 1 83 ? 20.199 4.243 -31.438 1.00 81.25 83 GLY A CA 1
ATOM 698 C C . GLY A 1 83 ? 19.980 3.407 -30.173 1.00 81.25 83 GLY A C 1
ATOM 699 O O . GLY A 1 83 ? 20.527 2.312 -30.086 1.00 81.25 83 GLY A O 1
ATOM 700 N N . LYS A 1 84 ? 19.150 3.873 -29.229 1.00 85.88 84 LYS A N 1
ATOM 701 C CA . LYS A 1 84 ? 18.707 3.096 -28.059 1.00 85.88 84 LYS A CA 1
ATOM 702 C C . LYS A 1 84 ? 17.854 1.894 -28.479 1.00 85.88 84 LYS A C 1
ATOM 704 O O . LYS A 1 84 ? 17.214 1.915 -29.536 1.00 85.88 84 LYS A O 1
ATOM 709 N N . GLU A 1 85 ? 17.785 0.883 -27.618 1.00 86.81 85 GLU A N 1
ATOM 710 C CA . GLU A 1 85 ? 16.956 -0.307 -27.824 1.00 86.81 85 GLU A CA 1
ATOM 711 C C . GLU A 1 85 ? 16.024 -0.558 -26.635 1.00 86.81 85 GLU A C 1
ATOM 713 O O . GLU A 1 85 ? 16.384 -0.329 -25.483 1.00 86.81 85 GLU A O 1
ATOM 718 N N . TYR A 1 86 ? 14.823 -1.052 -26.927 1.00 86.44 86 TYR A N 1
ATOM 719 C CA . TYR A 1 86 ? 13.876 -1.570 -25.946 1.00 86.44 86 TYR A CA 1
ATOM 720 C C . TYR A 1 86 ? 13.559 -3.027 -26.270 1.00 86.44 86 TYR A C 1
ATOM 722 O O . TYR A 1 86 ? 13.230 -3.372 -27.410 1.00 86.44 86 TYR A O 1
ATOM 730 N N . LEU A 1 87 ? 13.670 -3.875 -25.252 1.00 87.69 87 LEU A N 1
ATOM 731 C CA . LEU A 1 87 ? 13.420 -5.307 -25.318 1.00 87.69 87 LEU A CA 1
ATOM 732 C C . LEU A 1 87 ? 12.511 -5.692 -24.154 1.00 87.69 87 LEU A C 1
ATOM 734 O O . LEU A 1 87 ? 12.928 -5.593 -23.002 1.00 87.69 87 LEU A O 1
ATOM 738 N N . ALA A 1 88 ? 11.311 -6.175 -24.459 1.00 85.56 88 ALA A N 1
ATOM 739 C CA . ALA A 1 88 ? 10.378 -6.654 -23.449 1.00 85.56 88 ALA A CA 1
ATOM 740 C C . ALA A 1 88 ? 9.689 -7.945 -23.891 1.00 85.56 88 ALA A C 1
ATOM 742 O O . ALA A 1 88 ? 9.227 -8.064 -25.027 1.00 85.56 88 ALA A O 1
ATOM 743 N N . ASP A 1 89 ? 9.630 -8.908 -22.976 1.00 87.44 89 ASP A N 1
ATOM 744 C CA . ASP A 1 89 ? 8.811 -10.112 -23.096 1.00 87.44 89 ASP A CA 1
ATOM 745 C C . ASP A 1 89 ? 7.496 -9.836 -22.364 1.00 87.44 89 ASP A C 1
ATOM 747 O O . ASP A 1 89 ? 7.497 -9.611 -21.151 1.00 87.44 89 ASP A O 1
ATOM 751 N N . LEU A 1 90 ? 6.399 -9.746 -23.112 1.00 86.75 90 LEU A N 1
ATOM 752 C CA . LEU A 1 90 ? 5.106 -9.277 -22.624 1.00 86.75 90 LEU A CA 1
ATOM 753 C C . LEU A 1 90 ? 4.058 -10.385 -22.718 1.00 86.75 90 LEU A C 1
ATOM 755 O O . LEU A 1 90 ? 3.983 -11.108 -23.712 1.00 86.75 90 LEU A O 1
ATOM 759 N N . LEU A 1 91 ? 3.207 -10.453 -21.702 1.00 86.25 91 LEU A N 1
ATOM 760 C CA . LEU A 1 91 ? 1.972 -11.216 -21.676 1.00 86.25 91 LEU A CA 1
ATOM 761 C C . LEU A 1 91 ? 0.797 -10.239 -21.829 1.00 86.25 91 LEU A C 1
ATOM 763 O O . LEU A 1 91 ? 0.629 -9.319 -21.031 1.00 86.25 91 LEU A O 1
ATOM 767 N N . LEU A 1 92 ? 0.008 -10.414 -22.884 1.00 87.50 92 LEU A N 1
ATOM 768 C CA . LEU A 1 92 ? -1.167 -9.609 -23.199 1.00 87.50 92 LEU A CA 1
ATOM 769 C C . LEU A 1 92 ? -2.423 -10.406 -22.858 1.00 87.50 92 LEU A C 1
ATOM 771 O O . LEU A 1 92 ? -2.676 -11.443 -23.476 1.00 87.50 92 LEU A O 1
ATOM 775 N N . CYS A 1 93 ? -3.245 -9.898 -21.945 1.00 86.25 93 CYS A N 1
ATOM 776 C CA . CYS A 1 93 ? -4.585 -10.437 -21.733 1.00 86.25 93 CYS A CA 1
ATOM 777 C C . CYS A 1 93 ? -5.543 -9.777 -22.716 1.00 86.25 93 CYS A C 1
ATOM 779 O O . CYS A 1 93 ? -5.544 -8.554 -22.891 1.00 86.25 93 CYS A O 1
ATOM 781 N N . VAL A 1 94 ? -6.364 -10.583 -23.376 1.00 88.19 94 VAL A N 1
ATOM 782 C CA . VAL A 1 94 ? -7.186 -10.151 -24.499 1.00 88.19 94 VAL A CA 1
ATOM 783 C C . VAL A 1 94 ? -8.609 -10.675 -24.403 1.00 88.19 94 VAL A C 1
ATOM 785 O O . VAL A 1 94 ? -8.870 -11.759 -23.884 1.00 88.19 94 VAL A O 1
ATOM 788 N N . LYS A 1 95 ? -9.547 -9.906 -24.951 1.00 88.56 95 LYS A N 1
ATOM 789 C CA . LYS A 1 95 ? -10.959 -10.287 -25.040 1.00 88.56 95 LYS A CA 1
ATOM 790 C C . LYS A 1 95 ? -11.557 -9.766 -26.343 1.00 88.56 95 LYS A C 1
ATOM 792 O O . LYS A 1 95 ? -11.104 -8.766 -26.901 1.00 88.56 95 LYS A O 1
ATOM 797 N N . GLU A 1 96 ? -12.546 -10.489 -26.859 1.00 87.56 96 GLU A N 1
ATOM 798 C CA . GLU A 1 96 ? -13.280 -10.074 -28.050 1.00 87.56 96 GLU A CA 1
ATOM 799 C C . GLU A 1 96 ? -14.297 -8.986 -27.696 1.00 87.56 96 GLU A C 1
ATOM 801 O O . GLU A 1 96 ? -15.126 -9.143 -26.799 1.00 87.56 96 GLU A O 1
ATOM 806 N N . ASP A 1 97 ? -14.214 -7.878 -28.418 1.00 85.69 97 ASP A N 1
ATOM 807 C CA . ASP A 1 97 ? -15.146 -6.768 -28.342 1.00 85.69 97 ASP A CA 1
ATOM 808 C C . ASP A 1 97 ? -16.459 -7.141 -29.043 1.00 85.69 97 ASP A C 1
ATOM 810 O O . ASP A 1 97 ? -16.468 -7.549 -30.208 1.00 85.69 97 ASP A O 1
ATOM 814 N N . VAL A 1 98 ? -17.576 -7.030 -28.321 1.00 84.12 98 VAL A N 1
ATOM 815 C CA . VAL A 1 98 ? -18.875 -7.555 -28.772 1.00 84.12 98 VAL A CA 1
ATOM 816 C C . VAL A 1 98 ? -19.378 -6.839 -30.027 1.00 84.12 98 VAL A C 1
ATOM 818 O O . VAL A 1 98 ? -19.953 -7.501 -30.898 1.00 84.12 98 VAL A O 1
ATOM 821 N N . GLU A 1 99 ? -19.134 -5.531 -30.125 1.00 82.88 99 GLU A N 1
ATOM 822 C CA . GLU A 1 99 ? -19.596 -4.668 -31.214 1.00 82.88 99 GLU A CA 1
ATOM 823 C C . GLU A 1 99 ? -18.724 -4.816 -32.463 1.00 82.88 99 GLU A C 1
ATOM 825 O O . GLU A 1 99 ? -19.222 -5.100 -33.550 1.00 82.88 99 GLU A O 1
ATOM 830 N N . SER A 1 100 ? -17.406 -4.675 -32.316 1.00 82.62 100 SER A N 1
ATOM 831 C CA . SER A 1 100 ? -16.469 -4.696 -33.444 1.00 82.62 100 SER A CA 1
ATOM 832 C C . SER A 1 100 ? -16.024 -6.099 -33.862 1.00 82.62 100 SER A C 1
ATOM 834 O O . SER A 1 100 ? -15.404 -6.236 -34.918 1.00 82.62 100 SER A O 1
ATOM 836 N N . LYS A 1 101 ? -16.302 -7.136 -33.053 1.00 83.56 101 LYS A N 1
ATOM 837 C CA . LYS A 1 101 ? -15.828 -8.530 -33.230 1.00 83.56 101 LYS A CA 1
ATOM 838 C C . LYS A 1 101 ? -14.302 -8.666 -33.322 1.00 83.56 101 LYS A C 1
ATOM 840 O O . LYS A 1 101 ? -13.773 -9.669 -33.813 1.00 83.56 101 LYS A O 1
ATOM 845 N N . LYS A 1 102 ? -13.576 -7.644 -32.860 1.00 86.38 102 LYS A N 1
ATOM 846 C CA . LYS A 1 102 ? -12.111 -7.598 -32.842 1.00 86.38 102 LYS A CA 1
ATOM 847 C C . LYS A 1 102 ? -11.591 -7.980 -31.469 1.00 86.38 102 LYS A C 1
ATOM 849 O O . LYS A 1 102 ? -12.199 -7.668 -30.450 1.00 86.38 102 LYS A O 1
ATOM 854 N N . ILE A 1 103 ? -10.428 -8.618 -31.449 1.00 88.56 103 ILE A N 1
ATOM 855 C CA . ILE A 1 103 ? -9.699 -8.864 -30.209 1.00 88.56 103 ILE A CA 1
ATOM 856 C C . ILE A 1 103 ? -9.061 -7.547 -29.763 1.00 88.56 103 ILE A C 1
ATOM 858 O O . ILE A 1 103 ? -8.467 -6.834 -30.578 1.00 88.56 103 ILE A O 1
ATOM 862 N N . LYS A 1 104 ? -9.217 -7.220 -28.481 1.00 90.56 104 LYS A N 1
ATOM 863 C CA . LYS A 1 104 ? -8.645 -6.038 -27.835 1.00 90.56 104 LYS A CA 1
ATOM 864 C C . LYS A 1 104 ? -7.865 -6.436 -26.586 1.00 90.56 104 LYS A C 1
ATOM 866 O O . LYS A 1 104 ? -8.159 -7.456 -25.964 1.00 90.56 104 LYS A O 1
ATOM 871 N N . ILE A 1 105 ? -6.875 -5.621 -26.244 1.00 89.25 105 ILE A N 1
ATOM 872 C CA . ILE A 1 105 ? -6.007 -5.777 -25.078 1.00 89.25 105 ILE A CA 1
ATOM 873 C C . ILE A 1 105 ? -6.742 -5.245 -23.850 1.00 89.25 105 ILE A C 1
ATOM 875 O O . ILE A 1 105 ? -7.184 -4.096 -23.837 1.00 89.25 105 ILE A O 1
ATOM 879 N N . VAL A 1 106 ? -6.859 -6.086 -22.831 1.00 84.88 106 VAL A N 1
ATOM 880 C CA . VAL A 1 106 ? -7.473 -5.764 -21.538 1.00 84.88 106 VAL A CA 1
ATOM 881 C C . VAL A 1 106 ? -6.398 -5.432 -20.507 1.00 84.88 106 VAL A C 1
ATOM 883 O O . VAL A 1 106 ? -6.574 -4.509 -19.722 1.00 84.88 106 VAL A O 1
ATOM 886 N N . SER A 1 107 ? -5.264 -6.132 -20.531 1.00 80.81 107 SER A N 1
ATOM 887 C CA . SER A 1 107 ? -4.113 -5.814 -19.683 1.00 80.81 107 SER A CA 1
ATOM 888 C C . SER A 1 107 ? -2.801 -6.236 -20.343 1.00 80.81 107 SER A C 1
ATOM 890 O O . SER A 1 107 ? -2.781 -7.026 -21.292 1.00 80.81 107 SER A O 1
ATOM 892 N N . ILE A 1 108 ? -1.705 -5.657 -19.853 1.00 80.38 108 ILE A N 1
ATOM 893 C CA . ILE A 1 108 ? -0.334 -5.957 -20.268 1.00 80.38 108 ILE A CA 1
ATOM 894 C C . ILE A 1 108 ? 0.474 -6.231 -19.009 1.00 80.38 108 ILE A C 1
ATOM 896 O O . ILE A 1 108 ? 0.430 -5.445 -18.061 1.00 80.38 108 ILE A O 1
ATOM 900 N N . GLU A 1 109 ? 1.216 -7.328 -19.029 1.00 78.62 109 GLU A N 1
ATOM 901 C CA . GLU A 1 109 ? 2.126 -7.743 -17.971 1.00 78.62 109 GLU A CA 1
ATOM 902 C C . GLU A 1 109 ? 3.483 -8.101 -18.578 1.00 78.62 109 GLU A C 1
ATOM 904 O O . GLU A 1 109 ? 3.571 -8.539 -19.727 1.00 78.62 109 GLU A O 1
ATOM 909 N N . ARG A 1 110 ? 4.563 -7.964 -17.806 1.00 79.12 110 ARG A N 1
ATOM 910 C CA . ARG A 1 110 ? 5.836 -8.583 -18.180 1.00 79.12 110 ARG A CA 1
ATOM 911 C C . ARG A 1 110 ? 5.688 -10.095 -18.044 1.00 79.12 110 ARG A C 1
ATOM 913 O O . ARG A 1 110 ? 5.325 -10.587 -16.974 1.00 79.12 110 ARG A O 1
ATOM 920 N N . PHE A 1 111 ? 6.002 -10.837 -19.102 1.00 80.62 111 PHE A N 1
ATOM 921 C CA . PHE A 1 111 ? 6.092 -12.282 -18.991 1.00 80.62 111 PHE A CA 1
ATOM 922 C C . PHE A 1 111 ? 7.251 -12.630 -18.059 1.00 80.62 111 PHE A C 1
ATOM 924 O O . PHE A 1 111 ? 8.387 -12.188 -18.238 1.00 80.62 111 PHE A O 1
ATOM 931 N N . TYR A 1 112 ? 6.941 -13.433 -17.055 1.00 76.50 112 TYR A N 1
ATOM 932 C CA . TYR A 1 112 ? 7.905 -13.906 -16.089 1.00 76.50 112 TYR A CA 1
ATOM 933 C C . TYR A 1 112 ? 7.725 -15.412 -15.950 1.00 76.50 112 TYR A C 1
ATOM 935 O O . TYR A 1 112 ? 6.634 -15.901 -15.645 1.00 76.50 112 TYR A O 1
ATOM 943 N N . GLN A 1 113 ? 8.801 -16.143 -16.226 1.00 72.50 113 GLN A N 1
ATOM 944 C CA . GLN A 1 113 ? 8.855 -17.578 -16.026 1.00 72.50 113 GLN A CA 1
ATOM 945 C C . GLN A 1 113 ? 9.473 -17.826 -14.650 1.00 72.50 113 GLN A C 1
ATOM 947 O O . GLN A 1 113 ? 10.631 -17.447 -14.464 1.00 72.50 113 GLN A O 1
ATOM 952 N N . PRO A 1 114 ? 8.743 -18.458 -13.712 1.00 67.38 114 PRO A N 1
ATOM 953 C CA . PRO A 1 114 ? 9.291 -18.787 -12.407 1.00 67.38 114 PRO A CA 1
ATOM 954 C C . PRO A 1 114 ? 10.586 -19.567 -12.584 1.00 67.38 114 PRO A C 1
ATOM 956 O O . PRO A 1 114 ? 10.616 -20.609 -13.250 1.00 67.38 114 PRO A O 1
ATOM 959 N N . ALA A 1 115 ? 11.674 -19.042 -12.032 1.00 60.94 115 ALA A N 1
ATOM 960 C CA . ALA A 1 115 ? 12.911 -19.795 -11.973 1.00 60.94 115 ALA A CA 1
ATOM 961 C C . ALA A 1 115 ? 12.726 -20.968 -10.991 1.00 60.94 115 ALA A C 1
ATOM 963 O O . ALA A 1 115 ? 11.966 -20.868 -10.030 1.00 60.94 115 ALA A O 1
ATOM 964 N N . LEU A 1 116 ? 13.430 -22.084 -11.209 1.00 57.03 116 LEU A N 1
ATOM 965 C CA . LEU A 1 116 ? 13.560 -23.162 -10.218 1.00 57.03 116 LEU A CA 1
ATOM 966 C C . LEU A 1 116 ? 14.318 -22.606 -8.997 1.00 57.03 116 LEU A C 1
ATOM 968 O O . LEU A 1 116 ? 15.534 -22.745 -8.899 1.00 57.03 116 LEU A O 1
ATOM 972 N N . ARG A 1 117 ? 13.624 -21.886 -8.115 1.00 65.69 117 ARG A N 1
ATOM 973 C CA . ARG A 1 117 ? 14.187 -21.200 -6.944 1.00 65.69 117 ARG A CA 1
ATOM 974 C C . ARG A 1 117 ? 13.500 -21.651 -5.663 1.00 65.69 117 ARG A C 1
ATOM 976 O O . ARG A 1 117 ? 12.445 -22.284 -5.691 1.00 65.69 117 ARG A O 1
ATOM 983 N N . LYS A 1 118 ? 14.138 -21.339 -4.528 1.00 68.25 118 LYS A N 1
ATOM 984 C CA . LYS A 1 118 ? 13.625 -21.625 -3.183 1.00 68.25 118 LYS A CA 1
ATOM 985 C C . LYS A 1 118 ? 12.250 -20.968 -3.046 1.00 68.25 118 LYS A C 1
ATOM 987 O O . LYS A 1 118 ? 12.139 -19.747 -3.110 1.00 68.25 118 LYS A O 1
ATOM 992 N N . LYS A 1 119 ? 11.205 -21.782 -2.886 1.00 77.31 119 LYS A N 1
ATOM 993 C CA . LYS A 1 119 ? 9.847 -21.288 -2.649 1.00 77.31 119 LYS A CA 1
ATOM 994 C C . LYS A 1 119 ? 9.830 -20.576 -1.296 1.00 77.31 119 LYS A C 1
ATOM 996 O O . LYS A 1 119 ? 10.136 -21.193 -0.280 1.00 77.31 119 LYS A O 1
ATOM 1001 N N . VAL A 1 120 ? 9.501 -19.289 -1.303 1.00 86.75 120 VAL A N 1
ATOM 1002 C CA . VAL A 1 120 ? 9.385 -18.471 -0.091 1.00 86.75 120 VAL A CA 1
ATOM 1003 C C . VAL A 1 120 ? 7.965 -18.571 0.444 1.00 86.75 120 VAL A C 1
ATOM 1005 O O . VAL A 1 120 ? 7.001 -18.447 -0.318 1.00 86.75 120 VAL A O 1
ATOM 1008 N N . ASN A 1 121 ? 7.836 -18.771 1.751 1.00 87.19 121 ASN A N 1
ATOM 1009 C CA . ASN A 1 121 ? 6.552 -18.730 2.424 1.00 87.19 121 ASN A CA 1
ATOM 1010 C C . ASN A 1 121 ? 6.195 -17.276 2.784 1.00 87.19 121 ASN A C 1
ATOM 1012 O O . ASN A 1 121 ? 6.912 -16.624 3.546 1.00 87.19 121 ASN A O 1
ATOM 1016 N N . TRP A 1 122 ? 5.080 -16.795 2.227 1.00 88.00 122 TRP A N 1
ATOM 1017 C CA . TRP A 1 122 ? 4.503 -15.466 2.474 1.00 88.00 122 TRP A CA 1
ATOM 1018 C C . TRP A 1 122 ? 3.428 -15.479 3.573 1.00 88.00 122 TRP A C 1
ATOM 1020 O O . TRP A 1 122 ? 2.711 -14.497 3.733 1.00 88.00 122 TRP A O 1
ATOM 1030 N N . GLN A 1 123 ? 3.258 -16.591 4.289 1.00 79.50 123 GLN A N 1
ATOM 1031 C CA . GLN A 1 123 ? 2.273 -16.699 5.358 1.00 79.50 123 GLN A CA 1
ATOM 1032 C C . GLN A 1 123 ? 2.568 -15.716 6.490 1.00 79.50 123 GLN A C 1
ATOM 1034 O O . GLN A 1 123 ? 3.714 -15.489 6.888 1.00 79.50 123 GLN A O 1
ATOM 1039 N N . MET A 1 124 ? 1.483 -15.173 7.027 1.00 72.44 124 MET A N 1
ATOM 1040 C CA . MET A 1 124 ? 1.488 -14.367 8.232 1.00 72.44 124 MET A CA 1
ATOM 1041 C C . MET A 1 124 ? 1.514 -15.299 9.439 1.00 72.44 124 MET A C 1
ATOM 1043 O O . MET A 1 124 ? 0.653 -16.165 9.575 1.00 72.44 124 MET A O 1
ATOM 1047 N N . VAL A 1 125 ? 2.506 -15.134 10.311 1.00 66.94 125 VAL A N 1
ATOM 1048 C CA . VAL A 1 125 ? 2.537 -15.851 11.587 1.00 66.94 125 VAL A CA 1
ATOM 1049 C C . VAL A 1 125 ? 1.787 -14.994 12.601 1.00 66.94 125 VAL A C 1
ATOM 1051 O O . VAL A 1 125 ? 2.318 -13.987 13.064 1.00 66.94 125 VAL A O 1
ATOM 1054 N N . LEU A 1 126 ? 0.547 -15.374 12.912 1.00 62.56 126 LEU A N 1
ATOM 1055 C CA . LEU A 1 126 ? -0.208 -14.790 14.021 1.00 62.56 126 LEU A CA 1
ATOM 1056 C C . LEU A 1 126 ? 0.486 -15.212 15.327 1.00 62.56 126 LEU A C 1
ATOM 1058 O O . LEU A 1 126 ? 0.561 -16.405 15.630 1.00 62.56 126 LEU A O 1
ATOM 1062 N N . LYS A 1 127 ? 1.051 -14.259 16.076 1.00 58.19 127 LYS A N 1
ATOM 1063 C CA . LYS A 1 127 ? 1.569 -14.537 17.423 1.00 58.19 127 LYS A CA 1
ATOM 1064 C C . LYS A 1 127 ? 0.395 -14.535 18.411 1.00 58.19 127 LYS A C 1
ATOM 1066 O O . LYS A 1 127 ? -0.424 -13.627 18.388 1.00 58.19 127 LYS A O 1
ATOM 1071 N N . GLN A 1 128 ? 0.355 -15.520 19.307 1.00 53.03 128 GLN A N 1
ATOM 1072 C CA . GLN A 1 128 ? -0.380 -15.418 20.575 1.00 53.03 128 GLN A CA 1
ATOM 1073 C C . GLN A 1 128 ? 0.450 -14.605 21.581 1.00 53.03 128 GLN A C 1
ATOM 1075 O O . GLN A 1 128 ? 1.675 -14.681 21.552 1.00 53.03 128 GLN A O 1
ATOM 1080 N N . ASP A 1 129 ? -0.088 -13.950 22.603 1.00 58.06 129 ASP A N 1
ATOM 1081 C CA . ASP A 1 129 ? -1.319 -13.165 22.758 1.00 58.06 129 ASP A CA 1
ATOM 1082 C C . ASP A 1 129 ? -1.052 -12.345 24.040 1.00 58.06 129 ASP A C 1
ATOM 1084 O O . ASP A 1 129 ? -1.641 -12.569 25.099 1.00 58.06 129 ASP A O 1
ATOM 1088 N N . GLU A 1 130 ? -0.020 -11.486 24.019 1.00 69.94 130 GLU A N 1
ATOM 1089 C CA . GLU A 1 130 ? 0.086 -10.494 25.087 1.00 69.94 130 GLU A CA 1
ATOM 1090 C C . GLU A 1 130 ? -0.999 -9.444 24.849 1.00 69.94 130 GLU A C 1
ATOM 1092 O O . GLU A 1 130 ? -1.134 -8.933 23.728 1.00 69.94 130 GLU A O 1
ATOM 1097 N N . PRO A 1 131 ? -1.792 -9.111 25.882 1.00 78.38 131 PRO A N 1
ATOM 1098 C CA . PRO A 1 131 ? -2.777 -8.064 25.746 1.00 78.38 131 PRO A CA 1
ATOM 1099 C C . PRO A 1 131 ? -2.110 -6.765 25.318 1.00 78.38 131 PRO A C 1
ATOM 1101 O O . PRO A 1 131 ? -1.138 -6.332 25.938 1.00 78.38 131 PRO A O 1
ATOM 1104 N N . TRP A 1 132 ? -2.654 -6.123 24.287 1.00 80.25 132 TRP A N 1
ATOM 1105 C CA . TRP A 1 132 ? -2.038 -4.950 23.667 1.00 80.25 132 TRP A CA 1
ATOM 1106 C C . TRP A 1 132 ? -1.769 -3.810 24.662 1.00 80.25 132 TRP A C 1
ATOM 1108 O O . TRP A 1 132 ? -0.798 -3.078 24.518 1.00 80.25 132 TRP A O 1
ATOM 1118 N N . TRP A 1 133 ? -2.566 -3.707 25.727 1.00 78.38 133 TRP A N 1
ATOM 1119 C CA . TRP A 1 133 ? -2.407 -2.721 26.800 1.00 78.38 133 TRP A CA 1
ATOM 1120 C C . TRP A 1 133 ? -1.248 -2.986 27.767 1.00 78.38 133 TRP A C 1
ATOM 1122 O O . TRP A 1 133 ? -0.924 -2.138 28.598 1.00 78.38 133 TRP A O 1
ATOM 1132 N N . LYS A 1 134 ? -0.630 -4.170 27.709 1.00 76.31 134 LYS A N 1
ATOM 1133 C CA . LYS A 1 134 ? 0.627 -4.447 28.415 1.00 76.31 134 LYS A CA 1
ATOM 1134 C C . LYS A 1 134 ? 1.842 -3.937 27.648 1.00 76.31 134 LYS A C 1
ATOM 1136 O O . LYS A 1 134 ? 2.920 -3.888 28.240 1.00 76.31 134 LYS A O 1
ATOM 1141 N N . ASN A 1 135 ? 1.665 -3.531 26.389 1.00 67.00 135 ASN A N 1
ATOM 1142 C CA . ASN A 1 135 ? 2.732 -2.971 25.581 1.00 67.00 135 ASN A CA 1
ATOM 1143 C C . ASN A 1 135 ? 3.323 -1.739 26.287 1.00 67.00 135 ASN A C 1
ATOM 1145 O O . ASN A 1 135 ? 2.608 -0.803 26.654 1.00 67.00 135 ASN A O 1
ATOM 1149 N N . THR A 1 136 ? 4.639 -1.756 26.500 1.00 58.66 136 THR A N 1
ATOM 1150 C CA . THR A 1 136 ? 5.380 -0.686 27.180 1.00 58.66 136 THR A CA 1
ATOM 1151 C C . THR A 1 136 ? 5.246 0.656 26.465 1.00 58.66 136 THR A C 1
ATOM 1153 O O . THR A 1 136 ? 5.369 1.686 27.119 1.00 58.66 136 THR A O 1
ATOM 1156 N N . LEU A 1 137 ? 4.929 0.659 25.163 1.00 59.66 137 LEU A N 1
ATOM 1157 C CA . LEU A 1 137 ? 4.626 1.864 24.385 1.00 59.66 137 LEU A CA 1
ATOM 1158 C C . LEU A 1 137 ? 3.542 2.746 25.010 1.00 59.66 137 LEU A C 1
ATOM 1160 O O . LEU A 1 137 ? 3.648 3.963 24.955 1.00 59.66 137 LEU A O 1
ATOM 1164 N N . LEU A 1 138 ? 2.522 2.152 25.632 1.00 56.38 138 LEU A N 1
ATOM 1165 C CA . LEU A 1 138 ? 1.397 2.909 26.188 1.00 56.38 138 LEU A CA 1
ATOM 1166 C C . LEU A 1 138 ? 1.730 3.592 27.518 1.00 56.38 138 LEU A C 1
ATOM 1168 O O . LEU A 1 138 ? 1.004 4.490 27.928 1.00 56.38 138 LEU A O 1
ATOM 1172 N N . LYS A 1 139 ? 2.789 3.145 28.209 1.00 51.09 139 LYS A N 1
ATOM 1173 C CA . LYS A 1 139 ? 3.137 3.586 29.571 1.00 51.09 139 LYS A CA 1
ATOM 1174 C C . LYS A 1 139 ? 4.054 4.810 29.615 1.00 51.09 139 LYS A C 1
ATOM 1176 O O . LYS A 1 139 ? 4.208 5.385 30.688 1.00 51.09 139 LYS A O 1
ATOM 1181 N N . GLU A 1 140 ? 4.695 5.158 28.501 1.00 47.59 140 GLU A N 1
ATOM 1182 C CA . GLU A 1 140 ? 5.784 6.150 28.453 1.00 47.59 140 GLU A CA 1
ATOM 1183 C C . GLU A 1 140 ? 5.422 7.422 27.665 1.00 47.59 140 GLU A C 1
ATOM 1185 O O . GLU A 1 140 ? 6.180 8.387 27.692 1.00 47.59 140 GLU A O 1
ATOM 1190 N N . GLU A 1 141 ? 4.260 7.471 27.006 1.00 49.94 141 GLU A N 1
ATOM 1191 C CA . GLU A 1 141 ? 3.778 8.691 26.353 1.00 49.94 141 GLU A CA 1
ATOM 1192 C C . GLU A 1 141 ? 3.173 9.658 27.388 1.00 49.94 141 GLU A C 1
ATOM 1194 O O . GLU A 1 141 ? 1.959 9.736 27.560 1.00 49.94 141 GLU A O 1
ATOM 1199 N N . GLU A 1 142 ? 4.009 10.480 28.027 1.00 45.44 142 GLU A N 1
ATOM 1200 C CA . GLU A 1 142 ? 3.600 11.855 28.351 1.00 45.44 142 GLU A CA 1
ATOM 1201 C C . GLU A 1 142 ? 3.466 12.610 27.012 1.00 45.44 142 GLU A C 1
ATOM 1203 O O . GLU A 1 142 ? 4.336 13.388 26.633 1.00 45.44 142 GLU A O 1
ATOM 1208 N N . SER A 1 143 ? 2.458 12.279 26.194 1.00 50.50 143 SER A N 1
ATOM 1209 C CA . SER A 1 143 ? 2.390 12.785 24.820 1.00 50.50 143 SER A CA 1
ATOM 1210 C C . SER A 1 143 ? 2.145 14.293 24.824 1.00 50.50 143 SER A C 1
ATOM 1212 O O . SER A 1 143 ? 1.084 14.744 25.264 1.00 50.50 143 SER A O 1
ATOM 1214 N N . GLU A 1 144 ? 3.080 15.061 24.266 1.00 54.41 144 GLU A N 1
ATOM 1215 C CA . GLU A 1 144 ? 2.772 16.373 23.700 1.00 54.41 144 GLU A CA 1
ATOM 1216 C C . GLU A 1 144 ? 1.544 16.230 22.784 1.00 54.41 144 GLU A C 1
ATOM 1218 O O . GLU A 1 144 ? 1.487 15.317 21.953 1.00 54.41 144 GLU A O 1
ATOM 1223 N N . ASP A 1 145 ? 0.534 17.089 22.965 1.00 61.62 145 ASP A N 1
ATOM 1224 C CA . ASP A 1 145 ? -0.694 17.040 22.168 1.00 61.62 145 ASP A CA 1
ATOM 1225 C C . ASP A 1 145 ? -0.346 17.129 20.671 1.00 61.62 145 ASP A C 1
ATOM 1227 O O . ASP A 1 145 ? 0.198 18.130 20.203 1.00 61.62 145 ASP A O 1
ATOM 1231 N N . GLU A 1 146 ? -0.685 16.089 19.900 1.00 72.69 146 GLU A N 1
ATOM 1232 C CA . GLU A 1 146 ? -0.466 16.084 18.450 1.00 72.69 146 GLU A CA 1
ATOM 1233 C C . GLU A 1 146 ? -1.114 17.317 17.796 1.00 72.69 146 GLU A C 1
ATOM 1235 O O . GLU A 1 146 ? -2.310 17.575 17.973 1.00 72.69 146 GLU A O 1
ATOM 1240 N N . GLU A 1 147 ? -0.372 18.051 16.961 1.00 80.25 147 GLU A N 1
ATOM 1241 C CA . GLU A 1 147 ? -0.888 19.277 16.333 1.00 80.25 147 GLU A CA 1
ATOM 1242 C C . GLU A 1 147 ? -2.001 19.012 15.298 1.00 80.25 147 GLU A C 1
ATOM 1244 O O . GLU A 1 147 ? -2.819 19.889 14.988 1.00 80.25 147 GLU A O 1
ATOM 1249 N N . LEU A 1 148 ? -2.007 17.817 14.696 1.00 86.19 148 LEU A N 1
ATOM 1250 C CA . LEU A 1 148 ? -2.953 17.416 13.654 1.00 86.19 148 LEU A CA 1
ATOM 1251 C C . LEU A 1 148 ? -4.286 16.971 14.256 1.00 86.19 148 LEU A C 1
ATOM 1253 O O . LEU A 1 148 ? -4.335 16.192 15.200 1.00 86.19 148 LEU A O 1
ATOM 1257 N N . GLN A 1 149 ? -5.398 17.428 13.686 1.00 89.88 149 GLN A N 1
ATOM 1258 C CA . GLN A 1 149 ? -6.732 17.004 14.122 1.00 89.88 149 GLN A CA 1
ATOM 1259 C C . GLN A 1 149 ? -7.048 15.577 13.645 1.00 89.88 149 GLN A C 1
ATOM 1261 O O . GLN A 1 149 ? -6.617 15.184 12.559 1.00 89.88 149 GLN A O 1
ATOM 1266 N N . HIS A 1 150 ? -7.879 14.835 14.389 1.00 88.94 150 HIS A N 1
ATOM 1267 C CA . HIS A 1 150 ? -8.273 13.452 14.055 1.00 88.94 150 HIS A CA 1
ATOM 1268 C C . HIS A 1 150 ? -8.818 13.314 12.616 1.00 88.94 150 HIS A C 1
ATOM 1270 O O . HIS A 1 150 ? -8.492 12.376 11.895 1.00 88.94 150 HIS A O 1
ATOM 1276 N N . ILE A 1 151 ? -9.571 14.308 12.128 1.00 92.31 151 ILE A N 1
ATOM 1277 C CA . ILE A 1 151 ? -10.086 14.346 10.745 1.00 92.31 151 ILE A CA 1
ATOM 1278 C C . ILE A 1 151 ? -8.953 14.394 9.705 1.00 92.31 151 ILE A C 1
ATOM 1280 O O . ILE A 1 151 ? -9.067 13.823 8.619 1.00 92.31 151 ILE A O 1
ATOM 1284 N N . GLN A 1 152 ? -7.857 15.094 10.007 1.00 91.25 152 GLN A N 1
ATOM 1285 C CA . GLN A 1 152 ? -6.694 15.160 9.120 1.00 91.25 152 GLN A CA 1
ATOM 1286 C C . GLN A 1 152 ? -5.936 13.832 9.137 1.00 91.25 152 GLN A C 1
ATOM 1288 O O . GLN A 1 152 ? -5.595 13.320 8.071 1.00 91.25 152 GLN A O 1
ATOM 1293 N N . LEU A 1 153 ? -5.750 13.259 10.328 1.00 91.25 153 LEU A N 1
ATOM 1294 C CA . LEU A 1 153 ? -5.070 11.981 10.549 1.00 91.25 153 LEU A CA 1
ATOM 1295 C C . LEU A 1 153 ? -5.829 10.804 9.924 1.00 91.25 153 LEU A C 1
ATOM 1297 O O . LEU A 1 153 ? -5.209 9.861 9.444 1.00 91.25 153 LEU A O 1
ATOM 1301 N N . ALA A 1 154 ? -7.155 10.898 9.777 1.00 91.38 154 ALA A N 1
ATOM 1302 C CA . ALA A 1 154 ? -7.971 9.877 9.109 1.00 91.38 154 ALA A CA 1
ATOM 1303 C C . ALA A 1 154 ? -7.551 9.623 7.650 1.00 91.38 154 ALA A C 1
ATOM 1305 O O . ALA A 1 154 ? -7.776 8.541 7.105 1.00 91.38 154 ALA A O 1
ATOM 1306 N N . ARG A 1 155 ? -6.882 10.593 7.012 1.00 90.44 155 ARG A N 1
ATOM 1307 C CA . ARG A 1 155 ? -6.306 10.428 5.668 1.00 90.44 155 ARG A CA 1
ATOM 1308 C C . ARG A 1 155 ? -5.191 9.375 5.634 1.00 90.44 155 ARG A C 1
ATOM 1310 O O . ARG A 1 155 ? -4.985 8.765 4.582 1.00 90.44 155 ARG A O 1
ATOM 1317 N N . ALA A 1 156 ? -4.522 9.141 6.766 1.00 90.75 156 ALA A N 1
ATOM 1318 C CA . ALA A 1 156 ? -3.475 8.136 6.934 1.00 90.75 156 ALA A CA 1
ATOM 1319 C C . ALA A 1 156 ? -3.990 6.699 6.905 1.00 90.75 156 ALA A C 1
ATOM 1321 O O . ALA A 1 156 ? -3.240 5.801 6.549 1.00 90.75 156 ALA A O 1
ATOM 1322 N N . ILE A 1 157 ? -5.266 6.472 7.211 1.00 89.00 157 ILE A N 1
ATOM 1323 C CA . ILE A 1 157 ? -5.837 5.122 7.191 1.00 89.00 157 ILE A CA 1
ATOM 1324 C C . ILE A 1 157 ? -5.960 4.648 5.738 1.00 89.00 157 ILE A C 1
ATOM 1326 O O . ILE A 1 157 ? -5.390 3.635 5.334 1.00 89.00 157 ILE A O 1
ATOM 1330 N N . THR A 1 158 ? -6.653 5.432 4.906 1.00 80.06 158 THR A N 1
ATOM 1331 C CA . THR A 1 158 ? -6.892 5.063 3.504 1.00 80.06 158 THR A CA 1
ATOM 1332 C C . THR A 1 158 ? -5.668 5.224 2.618 1.00 80.06 158 THR A C 1
ATOM 1334 O O . THR A 1 158 ? -5.523 4.443 1.686 1.00 80.06 158 THR A O 1
ATOM 1337 N N . ARG A 1 159 ? -4.800 6.225 2.846 1.00 81.38 159 ARG A N 1
ATOM 1338 C CA . ARG A 1 159 ? -3.624 6.499 1.985 1.00 81.38 159 ARG A CA 1
ATOM 1339 C C . ARG A 1 159 ? -3.957 6.520 0.486 1.00 81.38 159 ARG A C 1
ATOM 1341 O O . ARG A 1 159 ? -3.144 6.153 -0.362 1.00 81.38 159 ARG A O 1
ATOM 1348 N N . ASN A 1 160 ? -5.171 6.937 0.130 1.00 79.00 160 ASN A N 1
ATOM 1349 C CA . ASN A 1 160 ? -5.565 6.989 -1.270 1.00 79.00 160 ASN A CA 1
ATOM 1350 C C . ASN A 1 160 ? -4.687 7.986 -2.044 1.00 79.00 160 ASN A C 1
ATOM 1352 O O . ASN A 1 160 ? -4.001 8.839 -1.473 1.00 79.00 160 ASN A O 1
ATOM 1356 N N . ILE A 1 161 ? -4.693 7.869 -3.371 1.00 76.56 161 ILE A N 1
ATOM 1357 C CA . ILE A 1 161 ? -3.785 8.643 -4.224 1.00 76.56 161 ILE A CA 1
ATOM 1358 C C . ILE A 1 161 ? -3.951 10.158 -4.034 1.00 76.56 161 ILE A C 1
ATOM 1360 O O . ILE A 1 161 ? -2.953 10.864 -3.948 1.00 76.56 161 ILE A O 1
ATOM 1364 N N . ARG A 1 162 ? -5.186 10.643 -3.841 1.00 79.81 162 ARG A N 1
ATOM 1365 C CA . ARG A 1 162 ? -5.469 12.068 -3.626 1.00 79.81 162 ARG A CA 1
ATOM 1366 C C . ARG A 1 162 ? -4.833 12.588 -2.340 1.00 79.81 162 ARG A C 1
ATOM 1368 O O . ARG A 1 162 ? -4.319 13.702 -2.307 1.00 79.81 162 ARG A O 1
ATOM 1375 N N . PHE A 1 163 ? -4.898 11.815 -1.260 1.00 86.06 163 PHE A N 1
ATOM 1376 C CA . PHE A 1 163 ? -4.306 12.231 0.008 1.00 86.06 163 PHE A CA 1
ATOM 1377 C C . PHE A 1 163 ? -2.788 12.175 -0.031 1.00 86.06 163 PHE A C 1
ATOM 1379 O O . PHE A 1 163 ? -2.162 13.091 0.488 1.00 86.06 163 PHE A O 1
ATOM 1386 N N . ARG A 1 164 ? -2.198 11.191 -0.711 1.00 84.94 164 ARG A N 1
ATOM 1387 C CA . ARG A 1 164 ? -0.742 11.122 -0.894 1.00 84.94 164 ARG A CA 1
ATOM 1388 C C . ARG A 1 164 ? -0.197 12.228 -1.794 1.00 84.94 164 ARG A C 1
ATOM 1390 O O . ARG A 1 164 ? 0.859 12.787 -1.530 1.00 84.94 164 ARG A O 1
ATOM 1397 N N . GLU A 1 165 ? -0.956 12.635 -2.810 1.00 81.31 165 GLU A N 1
ATOM 1398 C CA . GLU A 1 165 ? -0.660 13.846 -3.585 1.00 81.31 165 GLU A CA 1
ATOM 1399 C C . GLU A 1 165 ? -0.763 15.126 -2.745 1.00 81.31 165 GLU A C 1
ATOM 1401 O O . GLU A 1 165 ? -0.064 16.099 -3.013 1.00 81.31 165 GLU A O 1
ATOM 1406 N N . ALA A 1 166 ? -1.586 15.151 -1.700 1.00 84.81 166 ALA A N 1
ATOM 1407 C CA . ALA A 1 166 ? -1.667 16.302 -0.806 1.00 84.81 166 ALA A CA 1
ATOM 1408 C C . ALA A 1 166 ? -0.589 16.288 0.294 1.00 84.81 166 ALA A C 1
ATOM 1410 O O . ALA A 1 166 ? -0.098 17.355 0.644 1.00 84.81 166 ALA A O 1
ATOM 1411 N N . HIS A 1 167 ? -0.215 15.109 0.800 1.00 87.69 167 HIS A N 1
ATOM 1412 C CA . HIS A 1 167 ? 0.687 14.915 1.943 1.00 87.69 167 HIS A CA 1
ATOM 1413 C C . HIS A 1 167 ? 1.741 13.866 1.588 1.00 87.69 167 HIS A C 1
ATOM 1415 O O . HIS A 1 167 ? 1.446 12.670 1.581 1.00 87.69 167 HIS A O 1
ATOM 1421 N N . ILE A 1 168 ? 2.962 14.304 1.278 1.00 88.38 168 ILE A N 1
ATOM 1422 C CA . ILE A 1 168 ? 4.067 13.410 0.897 1.00 88.38 168 ILE A CA 1
ATOM 1423 C C . ILE A 1 168 ? 4.454 12.445 2.028 1.00 88.38 168 ILE A C 1
ATOM 1425 O O . ILE A 1 168 ? 4.826 11.308 1.753 1.00 88.38 168 ILE A O 1
ATOM 1429 N N . GLN A 1 169 ? 4.239 12.840 3.286 1.00 90.31 169 GLN A N 1
ATOM 1430 C CA . GLN A 1 169 ? 4.431 12.006 4.474 1.00 90.31 169 GLN A CA 1
ATOM 1431 C C . GLN A 1 169 ? 3.661 10.680 4.387 1.00 90.31 169 GLN A C 1
ATOM 1433 O O . GLN A 1 169 ? 4.103 9.664 4.916 1.00 90.31 169 GLN A O 1
ATOM 1438 N N . LEU A 1 170 ? 2.521 10.657 3.685 1.00 90.94 170 LEU A N 1
ATOM 1439 C CA . LEU A 1 170 ? 1.744 9.435 3.488 1.00 90.94 170 LEU A CA 1
ATOM 1440 C C . LEU A 1 170 ? 2.421 8.427 2.550 1.00 90.94 170 LEU A C 1
ATOM 1442 O O . LEU A 1 170 ? 2.121 7.236 2.641 1.00 90.94 170 LEU A O 1
ATOM 1446 N N . GLU A 1 171 ? 3.318 8.860 1.662 1.00 90.31 171 GLU A N 1
ATOM 1447 C CA . GLU A 1 171 ? 4.144 7.939 0.871 1.00 90.31 171 GLU A CA 1
ATOM 1448 C C . GLU A 1 171 ? 5.168 7.241 1.775 1.00 90.31 171 GLU A C 1
ATOM 1450 O O . GLU A 1 171 ? 5.244 6.012 1.776 1.00 90.31 171 GLU A O 1
ATOM 1455 N N . CYS A 1 172 ? 5.859 8.003 2.631 1.00 91.56 172 CYS A N 1
ATOM 1456 C CA . CYS A 1 172 ? 6.780 7.471 3.641 1.00 91.56 172 CYS A CA 1
ATOM 1457 C C . CYS A 1 172 ? 6.059 6.518 4.605 1.00 91.56 172 CYS A C 1
ATOM 1459 O O . CYS A 1 172 ? 6.497 5.387 4.813 1.00 91.56 172 CYS A O 1
ATOM 1461 N N . ALA A 1 173 ? 4.883 6.918 5.103 1.00 91.31 173 ALA A N 1
ATOM 1462 C CA . ALA A 1 173 ? 4.054 6.089 5.974 1.00 91.31 173 ALA A CA 1
ATOM 1463 C C . ALA A 1 173 ? 3.613 4.777 5.309 1.00 91.31 173 ALA A C 1
ATOM 1465 O O . ALA A 1 173 ? 3.537 3.736 5.964 1.00 91.31 173 ALA A O 1
ATOM 1466 N N . SER A 1 174 ? 3.361 4.785 3.998 1.00 89.38 174 SER A N 1
ATOM 1467 C CA . SER A 1 174 ? 3.029 3.566 3.251 1.00 89.38 174 SER A CA 1
ATOM 1468 C C . SER A 1 174 ? 4.210 2.586 3.247 1.00 89.38 174 SER A C 1
ATOM 1470 O O . SER A 1 174 ? 4.052 1.409 3.575 1.00 89.38 174 SER A O 1
ATOM 1472 N N . ILE A 1 175 ? 5.422 3.073 2.976 1.00 92.88 175 ILE A N 1
ATOM 1473 C CA . ILE A 1 175 ? 6.627 2.238 3.019 1.00 92.88 175 ILE A CA 1
ATOM 1474 C C . ILE A 1 175 ? 6.877 1.734 4.449 1.00 92.88 175 ILE A C 1
ATOM 1476 O O . ILE A 1 175 ? 7.007 0.529 4.657 1.00 92.88 175 ILE A O 1
ATOM 1480 N N . MET A 1 176 ? 6.862 2.622 5.445 1.00 91.94 176 MET A N 1
ATOM 1481 C CA . MET A 1 176 ? 7.184 2.274 6.832 1.00 91.94 176 MET A CA 1
ATOM 1482 C C . MET A 1 176 ? 6.197 1.273 7.445 1.00 91.94 176 MET A C 1
ATOM 1484 O O . MET A 1 176 ? 6.600 0.339 8.132 1.00 91.94 176 MET A O 1
ATOM 1488 N N . THR A 1 177 ? 4.900 1.398 7.153 1.00 91.50 177 THR A N 1
ATOM 1489 C CA . THR A 1 177 ? 3.904 0.411 7.611 1.00 91.50 177 THR A CA 1
ATOM 1490 C C . THR A 1 177 ? 4.138 -0.976 7.027 1.00 91.50 177 THR A C 1
ATOM 1492 O O . THR A 1 177 ? 3.947 -1.965 7.724 1.00 91.50 177 THR A O 1
ATOM 1495 N N . THR A 1 178 ? 4.639 -1.062 5.792 1.00 91.88 178 THR A N 1
ATOM 1496 C CA . THR A 1 178 ? 5.076 -2.344 5.220 1.00 91.88 178 THR A CA 1
ATOM 1497 C C . THR A 1 178 ? 6.344 -2.849 5.906 1.00 91.88 178 THR A C 1
ATOM 1499 O O . THR A 1 178 ? 6.458 -4.046 6.147 1.00 91.88 178 THR A O 1
ATOM 1502 N N . MET A 1 179 ? 7.281 -1.960 6.267 1.00 91.38 179 MET A N 1
ATOM 1503 C CA . MET A 1 179 ? 8.498 -2.335 7.005 1.00 91.38 179 MET A CA 1
ATOM 1504 C C . MET A 1 179 ? 8.207 -2.902 8.392 1.00 91.38 179 MET A C 1
ATOM 1506 O O . MET A 1 179 ? 8.947 -3.776 8.827 1.00 91.38 179 MET A O 1
ATOM 1510 N N . MET A 1 180 ? 7.160 -2.424 9.069 1.00 90.50 180 MET A N 1
ATOM 1511 C CA . MET A 1 180 ? 6.757 -2.913 10.393 1.00 90.50 180 MET A CA 1
ATOM 1512 C C . MET A 1 180 ? 6.052 -4.276 10.356 1.00 90.50 180 MET A C 1
ATOM 1514 O O . MET A 1 180 ? 5.855 -4.873 11.409 1.00 90.50 180 MET A O 1
ATOM 1518 N N . SER A 1 181 ? 5.693 -4.783 9.173 1.00 89.94 181 SER A N 1
ATOM 1519 C CA . SER A 1 181 ? 5.028 -6.076 9.047 1.00 89.94 181 SER A CA 1
ATOM 1520 C C . SER A 1 181 ? 5.980 -7.237 9.351 1.00 89.94 181 SER A C 1
ATOM 1522 O O . SER A 1 181 ? 7.052 -7.301 8.741 1.00 89.94 181 SER A O 1
ATOM 1524 N N . PRO A 1 182 ? 5.586 -8.238 10.162 1.00 87.50 182 PRO A N 1
ATOM 1525 C CA . PRO A 1 182 ? 6.413 -9.418 10.445 1.00 87.50 182 PRO A CA 1
ATOM 1526 C C . PRO A 1 182 ? 6.668 -10.306 9.220 1.00 87.50 182 PRO A C 1
ATOM 1528 O O . PRO A 1 182 ? 7.595 -11.122 9.221 1.00 87.50 182 PRO A O 1
ATOM 1531 N N . VAL A 1 183 ? 5.884 -10.138 8.151 1.00 89.56 183 VAL A N 1
ATOM 1532 C CA . VAL A 1 183 ? 6.051 -10.878 6.893 1.00 89.56 183 VAL A CA 1
ATOM 1533 C C . VAL A 1 183 ? 7.403 -10.576 6.247 1.00 89.56 183 VAL A C 1
ATOM 1535 O O . VAL A 1 183 ? 8.088 -11.487 5.783 1.00 89.56 183 VAL A O 1
ATOM 1538 N N . ILE A 1 184 ? 7.813 -9.309 6.238 1.00 91.31 184 ILE A N 1
ATOM 1539 C CA . ILE A 1 184 ? 9.013 -8.849 5.535 1.00 91.31 184 ILE A CA 1
ATOM 1540 C C . ILE A 1 184 ? 10.308 -9.440 6.116 1.00 91.31 184 ILE A C 1
ATOM 1542 O O . ILE A 1 184 ? 11.024 -10.115 5.371 1.00 91.31 184 ILE A O 1
ATOM 1546 N N . PRO A 1 185 ? 10.636 -9.256 7.411 1.00 89.06 185 PRO A N 1
ATOM 1547 C CA . PRO A 1 185 ? 11.842 -9.839 7.987 1.00 89.06 185 PRO A CA 1
ATOM 1548 C C . PRO A 1 185 ? 11.818 -11.366 7.924 1.00 89.06 185 PRO A C 1
ATOM 1550 O O . PRO A 1 185 ? 12.864 -11.984 7.735 1.00 89.06 185 PRO A O 1
ATOM 1553 N N . ASN A 1 186 ? 10.642 -11.998 8.019 1.00 88.31 186 ASN A N 1
ATOM 1554 C CA . ASN A 1 186 ? 10.516 -13.443 7.836 1.00 88.31 186 ASN A CA 1
ATOM 1555 C C . ASN A 1 186 ? 10.910 -13.892 6.422 1.00 88.31 186 ASN A C 1
ATOM 1557 O O . ASN A 1 186 ? 11.626 -14.882 6.272 1.00 88.31 186 ASN A O 1
ATOM 1561 N N . ILE A 1 187 ? 10.487 -13.163 5.387 1.00 90.19 187 ILE A N 1
ATOM 1562 C CA . ILE A 1 187 ? 10.936 -13.413 4.014 1.00 90.19 187 ILE A CA 1
ATOM 1563 C C . ILE A 1 187 ? 12.449 -13.235 3.931 1.00 90.19 187 ILE A C 1
ATOM 1565 O O . ILE A 1 187 ? 13.131 -14.158 3.500 1.00 90.19 187 ILE A O 1
ATOM 1569 N N . CYS A 1 188 ? 12.992 -12.107 4.398 1.00 89.50 188 CYS A N 1
ATOM 1570 C CA . CYS A 1 188 ? 14.431 -11.839 4.342 1.00 89.50 188 CYS A CA 1
ATOM 1571 C C . CYS A 1 188 ? 15.266 -12.937 5.027 1.00 89.50 188 CYS A C 1
ATOM 1573 O O . CYS A 1 188 ? 16.272 -13.365 4.461 1.00 89.50 188 CYS A O 1
ATOM 1575 N N . ARG A 1 189 ? 14.823 -13.455 6.184 1.00 87.50 189 ARG A N 1
ATOM 1576 C CA . ARG A 1 189 ? 15.464 -14.587 6.878 1.00 87.50 189 ARG A CA 1
ATOM 1577 C C . ARG A 1 189 ? 15.438 -15.878 6.060 1.00 87.50 189 ARG A C 1
ATOM 1579 O O . ARG A 1 189 ? 16.422 -16.605 6.059 1.00 87.50 189 ARG A O 1
ATOM 1586 N N . GLN A 1 190 ? 14.356 -16.157 5.329 1.00 89.50 190 GLN A N 1
ATOM 1587 C CA . GLN A 1 190 ? 14.266 -17.342 4.465 1.00 89.50 190 GLN A CA 1
ATOM 1588 C C . GLN A 1 190 ? 15.212 -17.285 3.255 1.00 89.50 190 GLN A C 1
ATOM 1590 O O . GLN A 1 190 ? 15.567 -18.341 2.724 1.00 89.50 190 GLN A O 1
ATOM 1595 N N . LEU A 1 191 ? 15.592 -16.091 2.784 1.00 87.06 191 LEU A N 1
ATOM 1596 C CA . LEU A 1 191 ? 16.413 -15.947 1.578 1.00 87.06 191 LEU A CA 1
ATOM 1597 C C . LEU A 1 191 ? 17.887 -16.319 1.807 1.00 87.06 191 LEU A C 1
ATOM 1599 O O . LEU A 1 191 ? 18.510 -16.798 0.866 1.00 87.06 191 LEU A O 1
ATOM 1603 N N . GLU A 1 192 ? 18.424 -16.123 3.020 1.00 80.62 192 GLU A N 1
ATOM 1604 C CA . GLU A 1 192 ? 19.811 -16.475 3.405 1.00 80.62 192 GLU A CA 1
ATOM 1605 C C . GLU A 1 192 ? 20.884 -15.985 2.407 1.00 80.62 192 GLU A C 1
ATOM 1607 O O . GLU A 1 192 ? 21.894 -16.646 2.169 1.00 80.62 192 GLU A O 1
ATOM 1612 N N . LEU A 1 193 ? 20.660 -14.830 1.776 1.00 81.19 193 LEU A N 1
ATOM 1613 C CA . LEU A 1 193 ? 21.558 -14.314 0.742 1.00 81.19 193 LEU A CA 1
ATOM 1614 C C . LEU A 1 193 ? 22.837 -13.715 1.367 1.00 81.19 193 LEU A C 1
ATOM 1616 O O . LEU A 1 193 ? 22.740 -13.036 2.396 1.00 81.19 193 LEU A O 1
ATOM 1620 N N . PRO A 1 194 ? 24.014 -13.876 0.735 1.00 78.12 194 PRO A N 1
ATOM 1621 C CA . PRO A 1 194 ? 25.280 -13.339 1.236 1.00 78.12 194 PRO A CA 1
ATOM 1622 C C . PRO A 1 194 ? 25.321 -11.809 1.166 1.00 78.12 194 PRO A C 1
ATOM 1624 O O . PRO A 1 194 ? 24.864 -11.220 0.193 1.00 78.12 194 PRO A O 1
ATOM 1627 N N . SER A 1 195 ? 25.926 -11.152 2.159 1.00 70.81 195 SER A N 1
ATOM 1628 C CA . SER A 1 195 ? 26.056 -9.684 2.189 1.00 70.81 195 SER A CA 1
ATOM 1629 C C . SER A 1 195 ? 26.898 -9.114 1.042 1.00 70.81 195 SER A C 1
ATOM 1631 O O . SER A 1 195 ? 26.755 -7.946 0.682 1.00 70.81 195 SER A O 1
ATOM 1633 N N . GLU A 1 196 ? 27.783 -9.927 0.466 1.00 70.69 196 GLU A N 1
ATOM 1634 C CA . GLU A 1 196 ? 28.530 -9.590 -0.742 1.00 70.69 196 GLU A CA 1
ATOM 1635 C C . GLU A 1 196 ? 27.635 -9.741 -1.984 1.00 70.69 196 GLU A C 1
ATOM 1637 O O . GLU A 1 196 ? 26.772 -10.612 -2.028 1.00 70.69 196 GLU A O 1
ATOM 1642 N N . ASN A 1 197 ? 27.883 -8.946 -3.034 1.00 83.38 197 ASN A N 1
ATOM 1643 C CA . ASN A 1 197 ? 27.209 -9.051 -4.339 1.00 83.38 197 ASN A CA 1
ATOM 1644 C C . ASN A 1 197 ? 25.772 -8.493 -4.379 1.00 83.38 197 ASN A C 1
ATOM 1646 O O . ASN A 1 197 ? 24.804 -9.152 -4.774 1.00 83.38 197 ASN A O 1
ATOM 1650 N N . SER A 1 198 ? 25.640 -7.218 -4.014 1.00 88.44 198 SER A N 1
ATOM 1651 C CA . SER A 1 198 ? 24.344 -6.549 -3.874 1.00 88.44 198 SER A CA 1
ATOM 1652 C C . SER A 1 198 ? 23.543 -6.461 -5.184 1.00 88.44 198 SER A C 1
ATOM 1654 O O . SER A 1 198 ? 22.315 -6.494 -5.150 1.00 88.44 198 SER A O 1
ATOM 1656 N N . GLU A 1 199 ? 24.197 -6.465 -6.351 1.00 92.25 199 GLU A N 1
ATOM 1657 C CA . GLU A 1 199 ? 23.509 -6.595 -7.644 1.00 92.25 199 GLU A CA 1
ATOM 1658 C C . GLU A 1 199 ? 22.748 -7.927 -7.785 1.00 92.25 199 GLU A C 1
ATOM 1660 O O . GLU A 1 199 ? 21.602 -7.942 -8.247 1.00 92.25 199 GLU A O 1
ATOM 1665 N N . GLN A 1 200 ? 23.371 -9.054 -7.426 1.00 90.38 200 GLN A N 1
ATOM 1666 C CA . GLN A 1 200 ? 22.708 -10.359 -7.510 1.00 90.38 200 GLN A CA 1
ATOM 1667 C C . GLN A 1 200 ? 21.561 -10.451 -6.507 1.00 90.38 200 GLN A C 1
ATOM 1669 O O . GLN A 1 200 ? 20.485 -10.932 -6.864 1.00 90.38 200 GLN A O 1
ATOM 1674 N N . ASN A 1 201 ? 21.756 -9.911 -5.304 1.00 91.38 201 ASN A N 1
ATOM 1675 C CA . ASN A 1 201 ? 20.723 -9.872 -4.273 1.00 91.38 201 ASN A CA 1
ATOM 1676 C C . ASN A 1 201 ? 19.515 -9.034 -4.706 1.00 91.38 201 ASN A C 1
ATOM 1678 O O . ASN A 1 201 ? 18.381 -9.479 -4.542 1.00 91.38 201 ASN A O 1
ATOM 1682 N N . LEU A 1 202 ? 19.738 -7.879 -5.347 1.00 94.12 202 LEU A N 1
ATOM 1683 C CA . LEU A 1 202 ? 18.668 -7.066 -5.931 1.00 94.12 202 LEU A CA 1
ATOM 1684 C C . LEU A 1 202 ? 17.837 -7.869 -6.942 1.00 94.12 202 LEU A C 1
ATOM 1686 O O . LEU A 1 202 ? 16.611 -7.897 -6.845 1.00 94.12 202 LEU A O 1
ATOM 1690 N N . LYS A 1 203 ? 18.493 -8.540 -7.898 1.00 91.38 203 LYS A N 1
ATOM 1691 C CA . LYS A 1 203 ? 17.799 -9.361 -8.907 1.00 91.38 203 LYS A CA 1
ATOM 1692 C C . LYS A 1 203 ? 17.040 -10.514 -8.257 1.00 91.38 203 LYS A C 1
ATOM 1694 O O . LYS A 1 203 ? 15.900 -10.776 -8.623 1.00 91.38 203 LYS A O 1
ATOM 1699 N N . TYR A 1 204 ? 17.648 -11.173 -7.272 1.00 90.50 204 TYR A N 1
ATOM 1700 C CA . TYR A 1 204 ? 17.015 -12.283 -6.572 1.00 90.50 204 TYR A CA 1
ATOM 1701 C C . TYR A 1 204 ? 15.760 -11.843 -5.817 1.00 90.50 204 TYR A C 1
ATOM 1703 O O . TYR A 1 204 ? 14.713 -12.461 -5.980 1.00 90.50 204 TYR A O 1
ATOM 1711 N N . ILE A 1 205 ? 15.837 -10.750 -5.052 1.00 92.44 205 ILE A N 1
ATOM 1712 C CA . ILE A 1 205 ? 14.692 -10.184 -4.328 1.00 92.44 205 ILE A CA 1
ATOM 1713 C C . ILE A 1 205 ? 13.598 -9.751 -5.310 1.00 92.44 205 ILE A C 1
ATOM 1715 O O . ILE A 1 205 ? 12.440 -10.105 -5.111 1.00 92.44 205 ILE A O 1
ATOM 1719 N N . TYR A 1 206 ? 13.949 -9.054 -6.396 1.00 92.12 206 TYR A N 1
ATOM 1720 C CA . TYR A 1 206 ? 12.990 -8.655 -7.431 1.00 92.12 206 TYR A CA 1
ATOM 1721 C C . TYR A 1 206 ? 12.220 -9.855 -8.002 1.00 92.12 206 TYR A C 1
ATOM 1723 O O . TYR A 1 206 ? 10.993 -9.816 -8.099 1.00 92.12 206 TYR A O 1
ATOM 1731 N N . ASP A 1 207 ? 12.922 -10.944 -8.316 1.00 88.31 207 ASP A N 1
ATOM 1732 C CA . ASP A 1 207 ? 12.310 -12.165 -8.843 1.00 88.31 207 ASP A CA 1
ATOM 1733 C C . ASP A 1 207 ? 11.377 -12.839 -7.818 1.00 88.31 207 ASP A C 1
ATOM 1735 O O . ASP A 1 207 ? 10.305 -13.306 -8.192 1.00 88.31 207 ASP A O 1
ATOM 1739 N N . ILE A 1 208 ? 11.712 -12.814 -6.519 1.00 89.38 208 ILE A N 1
ATOM 1740 C CA . ILE A 1 208 ? 10.824 -13.309 -5.450 1.00 89.38 208 ILE A CA 1
ATOM 1741 C C . ILE A 1 208 ? 9.510 -12.516 -5.388 1.00 89.38 208 ILE A C 1
ATOM 1743 O O . ILE A 1 208 ? 8.447 -13.107 -5.179 1.00 89.38 208 ILE A O 1
ATOM 1747 N N . LEU A 1 209 ? 9.541 -11.193 -5.598 1.00 90.12 209 LEU A N 1
ATOM 1748 C CA . LEU A 1 209 ? 8.295 -10.430 -5.724 1.00 90.12 209 LEU A CA 1
ATOM 1749 C C . LEU A 1 209 ? 7.526 -10.818 -6.988 1.00 90.12 209 LEU A C 1
ATOM 1751 O O . LEU A 1 209 ? 6.308 -10.959 -6.923 1.00 90.12 209 LEU A O 1
ATOM 1755 N N . MET A 1 210 ? 8.203 -11.004 -8.124 1.00 86.94 210 MET A N 1
ATOM 1756 C CA . MET A 1 210 ? 7.556 -11.407 -9.380 1.00 86.94 210 MET A CA 1
ATOM 1757 C C . MET A 1 210 ? 6.918 -12.805 -9.291 1.00 86.94 210 MET A C 1
ATOM 1759 O O . MET A 1 210 ? 5.849 -13.024 -9.867 1.00 86.94 210 MET A O 1
ATOM 1763 N N . ASP A 1 211 ? 7.514 -13.719 -8.516 1.00 86.81 211 ASP A N 1
ATOM 1764 C CA . ASP A 1 211 ? 6.964 -15.044 -8.201 1.00 86.81 211 ASP A CA 1
ATOM 1765 C C . ASP A 1 211 ? 5.651 -14.959 -7.406 1.00 86.81 211 ASP A C 1
ATOM 1767 O O . ASP A 1 211 ? 4.786 -15.821 -7.570 1.00 86.81 211 ASP A O 1
ATOM 1771 N N . LYS A 1 212 ? 5.480 -13.945 -6.541 1.00 87.62 212 LYS A N 1
ATOM 1772 C CA . LYS A 1 212 ? 4.290 -13.792 -5.682 1.00 87.62 212 LYS A CA 1
ATOM 1773 C C . LYS A 1 212 ? 3.252 -12.820 -6.230 1.00 87.62 212 LYS A C 1
ATOM 1775 O O . LYS A 1 212 ? 2.062 -12.988 -5.970 1.00 87.62 212 LYS A O 1
ATOM 1780 N N . PHE A 1 213 ? 3.664 -11.812 -6.982 1.00 86.12 213 PHE A N 1
ATOM 1781 C CA . PHE A 1 213 ? 2.799 -10.719 -7.399 1.00 86.12 213 PHE A CA 1
ATOM 1782 C C . PHE A 1 213 ? 2.712 -10.616 -8.921 1.00 86.12 213 PHE A C 1
ATOM 1784 O O . PHE A 1 213 ? 3.705 -10.726 -9.642 1.00 86.12 213 PHE A O 1
ATOM 1791 N N . HIS A 1 214 ? 1.499 -10.393 -9.420 1.00 78.69 214 HIS A N 1
ATOM 1792 C CA . HIS A 1 214 ? 1.260 -9.917 -10.777 1.00 78.69 214 HIS A CA 1
ATOM 1793 C C . HIS A 1 214 ? 1.202 -8.399 -10.733 1.00 78.69 214 HIS A C 1
ATOM 1795 O O . HIS A 1 214 ? 0.239 -7.820 -10.223 1.00 78.69 214 HIS A O 1
ATOM 1801 N N . LEU A 1 215 ? 2.234 -7.748 -11.260 1.00 72.06 215 LEU A N 1
ATOM 1802 C CA . LEU A 1 215 ? 2.192 -6.312 -11.449 1.00 72.06 215 LEU A CA 1
ATOM 1803 C C . LEU A 1 215 ? 1.322 -6.003 -12.671 1.00 72.06 215 LEU A C 1
ATOM 1805 O O . LEU A 1 215 ? 1.777 -6.081 -13.810 1.00 72.06 215 LEU A O 1
ATOM 1809 N N . GLN A 1 216 ? 0.056 -5.688 -12.414 1.00 64.06 216 GLN A N 1
ATOM 1810 C CA . GLN A 1 216 ? -0.905 -5.327 -13.447 1.00 64.06 216 GLN A CA 1
ATOM 1811 C C . GLN A 1 216 ? -1.040 -3.810 -13.527 1.00 64.06 216 GLN A C 1
ATOM 1813 O O . GLN A 1 216 ? -1.144 -3.117 -12.514 1.00 64.06 216 GLN A O 1
ATOM 1818 N N . ILE A 1 217 ? -1.093 -3.285 -14.752 1.00 57.94 217 ILE A N 1
ATOM 1819 C CA . ILE A 1 217 ? -1.452 -1.876 -14.967 1.00 57.94 217 ILE A CA 1
ATOM 1820 C C . ILE A 1 217 ? -2.940 -1.649 -14.618 1.00 57.94 217 ILE A C 1
ATOM 1822 O O . ILE A 1 217 ? -3.327 -0.556 -14.204 1.00 57.94 217 ILE A O 1
ATOM 1826 N N . THR A 1 218 ? -3.766 -2.695 -14.732 1.00 50.84 218 THR A N 1
ATOM 1827 C CA . THR A 1 218 ? -5.188 -2.726 -14.365 1.00 50.84 218 THR A CA 1
ATOM 1828 C C . THR A 1 218 ? -5.397 -3.208 -12.932 1.00 50.84 218 THR A C 1
ATOM 1830 O O . THR A 1 218 ? -4.874 -4.249 -12.548 1.00 50.84 218 THR A O 1
ATOM 1833 N N . ARG A 1 219 ? -6.206 -2.484 -12.153 1.00 48.78 219 ARG A N 1
ATOM 1834 C CA . ARG A 1 219 ? -6.607 -2.877 -10.796 1.00 48.78 219 ARG A CA 1
ATOM 1835 C C . ARG A 1 219 ? -7.960 -3.602 -10.834 1.00 48.78 219 ARG A C 1
ATOM 1837 O O . ARG A 1 219 ? -8.954 -2.945 -11.127 1.00 48.78 219 ARG A O 1
ATOM 1844 N N . PRO A 1 220 ? -8.032 -4.919 -10.562 1.00 46.84 220 PRO A N 1
ATOM 1845 C CA . PRO A 1 220 ? -9.295 -5.665 -10.594 1.00 46.84 220 PRO A CA 1
ATOM 1846 C C . PRO A 1 220 ? -10.230 -5.324 -9.423 1.00 46.84 220 PRO A C 1
ATOM 1848 O O . PRO A 1 220 ? -11.411 -5.646 -9.463 1.00 46.84 220 PRO A O 1
ATOM 1851 N N . ASP A 1 221 ? -9.706 -4.679 -8.382 1.00 43.94 221 ASP A N 1
ATOM 1852 C CA . ASP A 1 221 ? -10.439 -4.230 -7.199 1.00 43.94 221 ASP A CA 1
ATOM 1853 C C . ASP A 1 221 ? -11.105 -2.854 -7.377 1.00 43.94 221 ASP A C 1
ATOM 1855 O O . ASP A 1 221 ? -11.714 -2.333 -6.441 1.00 43.94 221 ASP A O 1
ATOM 1859 N N . ARG A 1 222 ? -10.985 -2.252 -8.568 1.00 50.81 222 ARG A N 1
ATOM 1860 C CA . ARG A 1 222 ? -11.602 -0.970 -8.901 1.00 50.81 222 ARG A CA 1
ATOM 1861 C C . ARG A 1 222 ? -12.775 -1.135 -9.854 1.00 50.81 222 ARG A C 1
ATOM 1863 O O . ARG A 1 222 ? -12.731 -1.940 -10.778 1.00 50.81 222 ARG A O 1
ATOM 1870 N N . ASP A 1 223 ? -13.807 -0.328 -9.637 1.00 51.34 223 ASP A N 1
ATOM 1871 C CA . ASP A 1 223 ? -14.874 -0.114 -10.609 1.00 51.34 223 ASP A CA 1
ATOM 1872 C C . ASP A 1 223 ? -14.656 1.225 -11.340 1.00 51.34 223 ASP A C 1
ATOM 1874 O O . ASP A 1 223 ? -13.774 2.022 -11.008 1.00 51.34 223 ASP A O 1
ATOM 1878 N N . ASN A 1 224 ? -15.475 1.506 -12.353 1.00 46.50 224 ASN A N 1
ATOM 1879 C CA . ASN A 1 224 ? -15.332 2.724 -13.154 1.00 46.50 224 ASN A CA 1
ATOM 1880 C C . ASN A 1 224 ? -15.799 4.001 -12.431 1.00 46.50 224 ASN A C 1
ATOM 1882 O O . ASN A 1 224 ? -15.807 5.077 -13.043 1.00 46.50 224 ASN A O 1
ATOM 1886 N N . THR A 1 225 ? -16.200 3.930 -11.159 1.00 46.94 225 THR A N 1
ATOM 1887 C CA . THR A 1 225 ? -16.689 5.102 -10.432 1.00 46.94 225 THR A CA 1
ATOM 1888 C C . THR A 1 225 ? -15.548 6.048 -10.058 1.00 46.94 225 THR A C 1
ATOM 1890 O O . THR A 1 225 ? -14.407 5.657 -9.803 1.00 46.94 225 THR A O 1
ATOM 1893 N N . TRP A 1 226 ? -15.868 7.342 -9.982 1.00 41.47 226 TRP A N 1
ATOM 1894 C CA . TRP A 1 226 ? -14.935 8.375 -9.517 1.00 41.47 226 TRP A CA 1
ATOM 1895 C C . TRP A 1 226 ? -14.386 8.092 -8.110 1.00 41.47 226 TRP A C 1
ATOM 1897 O O . TRP A 1 226 ? -13.217 8.372 -7.837 1.00 41.47 226 TRP A O 1
ATOM 1907 N N . ALA A 1 227 ? -15.211 7.509 -7.234 1.00 44.25 227 ALA A N 1
ATOM 1908 C CA . ALA A 1 227 ? -14.814 7.130 -5.884 1.00 44.25 227 ALA A CA 1
ATOM 1909 C C . ALA A 1 227 ? -13.764 6.008 -5.903 1.00 44.25 227 ALA A C 1
ATOM 1911 O O . ALA A 1 227 ? -12.742 6.119 -5.233 1.00 44.25 227 ALA A O 1
ATOM 1912 N N . SER A 1 228 ? -13.945 4.977 -6.726 1.00 49.44 228 SER A N 1
ATOM 1913 C CA . SER A 1 228 ? -12.982 3.875 -6.822 1.00 49.44 228 SER A CA 1
ATOM 1914 C C . SER A 1 228 ? -11.628 4.301 -7.416 1.00 49.44 228 SER A C 1
ATOM 1916 O O . SER A 1 228 ? -10.568 3.849 -6.986 1.00 49.44 228 SER A O 1
ATOM 1918 N N . LYS A 1 229 ? -11.624 5.273 -8.334 1.00 51.38 229 LYS A N 1
ATOM 1919 C CA . LYS A 1 229 ? -10.402 5.748 -9.010 1.00 51.38 229 LYS A CA 1
ATOM 1920 C C . LYS A 1 229 ? -9.441 6.520 -8.097 1.00 51.38 229 LYS A C 1
ATOM 1922 O O . LYS A 1 229 ? -8.230 6.295 -8.157 1.00 51.38 229 LYS A O 1
ATOM 1927 N N . TYR A 1 230 ? -9.969 7.396 -7.237 1.00 52.31 230 TYR A N 1
ATOM 1928 C CA . TYR A 1 230 ? -9.163 8.319 -6.418 1.00 52.31 230 TYR A CA 1
ATOM 1929 C C . TYR A 1 230 ? -9.264 8.099 -4.908 1.00 52.31 230 TYR A C 1
ATOM 1931 O O . TYR A 1 230 ? -8.399 8.584 -4.177 1.00 52.31 230 TYR A O 1
ATOM 1939 N N . LEU A 1 231 ? -10.290 7.384 -4.438 1.00 55.69 231 LEU A N 1
ATOM 1940 C CA . LEU A 1 231 ? -10.524 7.110 -3.017 1.00 55.69 231 LEU A CA 1
ATOM 1941 C C . LEU A 1 231 ? -10.280 5.644 -2.648 1.00 55.69 231 LEU A C 1
ATOM 1943 O O . LEU A 1 231 ? -10.399 5.314 -1.471 1.00 55.69 231 LEU A O 1
ATOM 1947 N N . ALA A 1 232 ? -9.922 4.778 -3.610 1.00 59.84 232 ALA A N 1
ATOM 1948 C CA . ALA A 1 232 ? -9.536 3.406 -3.297 1.00 59.84 232 ALA A CA 1
ATOM 1949 C C . ALA A 1 232 ? -8.376 3.413 -2.291 1.00 59.84 232 ALA A C 1
ATOM 1951 O O . ALA A 1 232 ? -7.335 4.024 -2.581 1.00 59.84 232 ALA A O 1
ATOM 1952 N N . PRO A 1 233 ? -8.548 2.749 -1.135 1.00 60.88 233 PRO A N 1
ATOM 1953 C CA . PRO A 1 233 ? -7.508 2.686 -0.133 1.00 60.88 233 PRO A CA 1
ATOM 1954 C C . PRO A 1 233 ? -6.264 1.990 -0.680 1.00 60.88 233 PRO A C 1
ATOM 1956 O O . PRO A 1 233 ? -6.305 1.173 -1.611 1.00 60.88 233 PRO A O 1
ATOM 1959 N N . TRP A 1 234 ? -5.136 2.378 -0.109 1.00 68.69 234 TRP A N 1
ATOM 1960 C CA . TRP A 1 234 ? -3.893 1.659 -0.228 1.00 68.69 234 TRP A CA 1
ATOM 1961 C C . TRP A 1 234 ? -3.819 0.610 0.876 1.00 68.69 234 TRP A C 1
ATOM 1963 O O . TRP A 1 234 ? -4.068 0.895 2.049 1.00 68.69 234 TRP A O 1
ATOM 1973 N N . TYR A 1 235 ? -3.497 -0.605 0.459 1.00 71.56 235 TYR A N 1
ATOM 1974 C CA . TYR A 1 235 ? -3.515 -1.791 1.293 1.00 71.56 235 TYR A CA 1
ATOM 1975 C C . TYR A 1 235 ? -2.112 -2.074 1.823 1.00 71.56 235 TYR A C 1
ATOM 1977 O O . TYR A 1 235 ? -1.151 -2.071 1.052 1.00 71.56 235 TYR A O 1
ATOM 1985 N N . GLY A 1 236 ? -2.013 -2.339 3.128 1.00 80.50 236 GLY A N 1
ATOM 1986 C CA . GLY A 1 236 ? -0.801 -2.908 3.718 1.00 80.50 236 GLY A CA 1
ATOM 1987 C C . GLY A 1 236 ? -0.565 -4.338 3.224 1.00 80.50 236 GLY A C 1
ATOM 1988 O O . GLY A 1 236 ? -1.460 -4.965 2.650 1.00 80.50 236 GLY A O 1
ATOM 1989 N N . ILE A 1 237 ? 0.638 -4.868 3.446 1.00 89.00 237 ILE A N 1
ATOM 1990 C CA . ILE A 1 237 ? 0.988 -6.230 3.017 1.00 89.00 237 ILE A CA 1
ATOM 1991 C C . ILE A 1 237 ? 0.088 -7.289 3.666 1.00 89.00 237 ILE A C 1
ATOM 1993 O O . ILE A 1 237 ? -0.294 -8.243 2.993 1.00 89.00 237 ILE A O 1
ATOM 1997 N N . GLU A 1 238 ? -0.331 -7.082 4.914 1.00 88.31 238 GLU A N 1
ATOM 1998 C CA . GLU A 1 238 ? -1.289 -7.945 5.611 1.00 88.31 238 GLU A CA 1
ATOM 1999 C C . GLU A 1 238 ? -2.625 -8.000 4.871 1.00 88.31 238 GLU A C 1
ATOM 2001 O O . GLU A 1 238 ? -3.169 -9.071 4.614 1.00 88.31 238 GLU A O 1
ATOM 2006 N N . GLU A 1 239 ? -3.123 -6.838 4.447 1.00 86.12 239 GLU A N 1
ATOM 2007 C CA . GLU A 1 239 ? -4.403 -6.726 3.753 1.00 86.12 239 GLU A CA 1
ATOM 2008 C C . GLU A 1 239 ? -4.356 -7.366 2.354 1.00 86.12 239 GLU A C 1
ATOM 2010 O O . GLU A 1 239 ? -5.335 -7.965 1.913 1.00 86.12 239 GLU A O 1
ATOM 2015 N N . ILE A 1 240 ? -3.210 -7.294 1.667 1.00 86.69 240 ILE A N 1
ATOM 2016 C CA . ILE A 1 240 ? -3.003 -7.948 0.365 1.00 86.69 240 ILE A CA 1
ATOM 2017 C C . ILE A 1 240 ? -2.918 -9.474 0.493 1.00 86.69 240 ILE A C 1
ATOM 2019 O O . ILE A 1 240 ? -3.384 -10.189 -0.400 1.00 86.69 240 ILE A O 1
ATOM 2023 N N . LEU A 1 241 ? -2.305 -9.977 1.566 1.00 88.12 241 LEU A N 1
ATOM 2024 C CA . LEU A 1 241 ? -2.101 -11.411 1.787 1.00 88.12 241 LEU A CA 1
ATOM 2025 C C . LEU A 1 241 ? -3.315 -12.100 2.422 1.00 88.12 241 LEU A C 1
ATOM 2027 O O . LEU A 1 241 ? -3.503 -13.298 2.201 1.00 88.12 241 LEU A O 1
ATOM 2031 N N . SER A 1 242 ? -4.144 -11.359 3.160 1.00 85.94 242 SER A N 1
ATOM 2032 C CA . SER A 1 242 ? -5.324 -11.885 3.849 1.00 85.94 242 SER A CA 1
ATOM 2033 C C . SER A 1 242 ? -6.265 -12.650 2.910 1.00 85.94 242 SER A C 1
ATOM 2035 O O . SER A 1 242 ? -6.611 -12.197 1.813 1.00 85.94 242 SER A O 1
ATOM 2037 N N . GLY A 1 243 ? -6.656 -13.857 3.330 1.00 76.38 243 GLY A N 1
ATOM 2038 C CA . GLY A 1 243 ? -7.569 -14.732 2.590 1.00 76.38 243 GLY A CA 1
ATOM 2039 C C . GLY A 1 243 ? -7.042 -15.241 1.239 1.00 76.38 243 GLY A C 1
ATOM 2040 O O . GLY A 1 243 ? -7.821 -15.781 0.451 1.00 76.38 243 GLY A O 1
ATOM 2041 N N . LYS A 1 244 ? -5.749 -15.065 0.920 1.00 81.31 244 LYS A N 1
ATOM 2042 C CA . LYS A 1 244 ? -5.154 -15.541 -0.341 1.00 81.31 244 LYS A CA 1
ATOM 2043 C C . LYS A 1 244 ? -4.448 -16.879 -0.157 1.00 81.31 244 LYS A C 1
ATOM 2045 O O . LYS A 1 244 ? -3.611 -17.043 0.722 1.00 81.31 244 LYS A O 1
ATOM 2050 N N . GLU A 1 245 ? -4.738 -17.818 -1.055 1.00 74.75 245 GLU A N 1
ATOM 2051 C CA . GLU A 1 245 ? -4.090 -19.131 -1.059 1.00 74.75 245 GLU A CA 1
ATOM 2052 C C . GLU A 1 245 ? -2.576 -19.035 -1.303 1.00 74.75 245 GLU A C 1
ATOM 2054 O O . GLU A 1 245 ? -2.078 -18.250 -2.123 1.00 74.75 245 GLU A O 1
ATOM 2059 N N . GLU A 1 246 ? -1.832 -19.901 -0.621 1.00 73.75 246 GLU A N 1
ATOM 2060 C CA . GLU A 1 246 ? -0.394 -20.016 -0.803 1.00 73.75 246 GLU A CA 1
ATOM 2061 C C . GLU A 1 246 ? -0.046 -20.554 -2.201 1.00 73.75 246 GLU A C 1
ATOM 2063 O O . GLU A 1 246 ? -0.668 -21.476 -2.721 1.00 73.75 246 GLU A O 1
ATOM 2068 N N . GLY A 1 247 ? 0.971 -19.969 -2.838 1.00 71.44 247 GLY A N 1
ATOM 2069 C CA . GLY A 1 247 ? 1.391 -20.340 -4.193 1.00 71.44 247 GLY A CA 1
ATOM 2070 C C . GLY A 1 247 ? 0.566 -19.720 -5.325 1.00 71.44 247 GLY A C 1
ATOM 2071 O O . GLY A 1 247 ? 1.008 -19.780 -6.470 1.00 71.44 247 GLY A O 1
ATOM 2072 N N . LYS A 1 248 ? -0.567 -19.062 -5.037 1.00 79.88 248 LYS A N 1
ATOM 2073 C CA . LYS A 1 248 ? -1.221 -18.182 -6.014 1.00 79.88 248 LYS A CA 1
ATOM 2074 C C . LYS A 1 248 ? -0.540 -16.817 -6.029 1.00 79.88 248 LYS A C 1
ATOM 2076 O O . LYS A 1 248 ? -0.216 -16.243 -4.978 1.00 79.88 248 LYS A O 1
ATOM 2081 N N . ARG A 1 249 ? -0.339 -16.307 -7.243 1.00 83.88 249 ARG A N 1
ATOM 2082 C CA . ARG A 1 249 ? 0.133 -14.946 -7.470 1.00 83.88 249 ARG A CA 1
ATOM 2083 C C . ARG A 1 249 ? -1.017 -13.951 -7.271 1.00 83.88 249 ARG A C 1
ATOM 2085 O O . ARG A 1 249 ? -2.167 -14.258 -7.580 1.00 83.88 249 ARG A O 1
ATOM 2092 N N . ILE A 1 250 ? -0.711 -12.769 -6.741 1.00 83.75 250 ILE A N 1
ATOM 2093 C CA . ILE A 1 250 ? -1.706 -11.751 -6.366 1.00 83.75 250 ILE A CA 1
ATOM 2094 C C . ILE A 1 250 ? -1.528 -10.512 -7.245 1.00 83.75 250 ILE A C 1
ATOM 2096 O O . ILE A 1 250 ? -0.414 -10.011 -7.382 1.00 83.75 250 ILE A O 1
ATOM 2100 N N . ALA A 1 251 ? -2.611 -10.009 -7.836 1.00 79.12 251 ALA A N 1
ATOM 2101 C CA . ALA A 1 251 ? -2.581 -8.755 -8.584 1.00 79.12 251 ALA A CA 1
ATOM 2102 C C . ALA A 1 251 ? -2.380 -7.567 -7.634 1.00 79.12 251 ALA A C 1
ATOM 2104 O O . ALA A 1 251 ? -3.123 -7.417 -6.664 1.00 79.12 251 ALA A O 1
ATOM 2105 N N . VAL A 1 252 ? -1.384 -6.725 -7.913 1.00 80.25 252 VAL A N 1
ATOM 2106 C CA . VAL A 1 252 ? -1.052 -5.557 -7.084 1.00 80.25 252 VAL A CA 1
ATOM 2107 C C . VAL A 1 252 ? -0.747 -4.330 -7.935 1.00 80.25 252 VAL A C 1
ATOM 2109 O O . VAL A 1 252 ? -0.343 -4.430 -9.093 1.00 80.25 252 VAL A O 1
ATOM 2112 N N . SER A 1 253 ? -0.921 -3.152 -7.335 1.00 77.44 253 SER A N 1
ATOM 2113 C CA . SER A 1 253 ? -0.544 -1.882 -7.962 1.00 77.44 253 SER A CA 1
ATOM 2114 C C . SER A 1 253 ? 0.977 -1.688 -8.015 1.00 77.44 253 SER A C 1
ATOM 2116 O O . SER A 1 253 ? 1.705 -2.219 -7.174 1.00 77.44 253 SER A O 1
ATOM 2118 N N . CYS A 1 254 ? 1.448 -0.853 -8.948 1.00 79.00 254 CYS A N 1
ATOM 2119 C CA . CYS A 1 254 ? 2.865 -0.478 -9.056 1.00 79.00 254 CYS A CA 1
ATOM 2120 C C . CYS A 1 254 ? 3.429 0.092 -7.758 1.00 79.00 254 CYS A C 1
ATOM 2122 O O . CYS A 1 254 ? 4.511 -0.297 -7.344 1.00 79.00 254 CYS A O 1
ATOM 2124 N N . ASN A 1 255 ? 2.673 0.945 -7.074 1.00 82.44 255 ASN A N 1
ATOM 2125 C CA . ASN A 1 255 ? 3.108 1.521 -5.814 1.00 82.44 255 ASN A CA 1
ATOM 2126 C C . ASN A 1 255 ? 3.282 0.450 -4.723 1.00 82.44 255 ASN A C 1
ATOM 2128 O O . ASN A 1 255 ? 4.324 0.429 -4.083 1.00 82.44 255 ASN A O 1
ATOM 2132 N N . PHE A 1 256 ? 2.333 -0.482 -4.559 1.00 86.25 256 PHE A N 1
ATOM 2133 C CA . PHE A 1 256 ? 2.503 -1.584 -3.600 1.00 86.25 256 PHE A CA 1
ATOM 2134 C C . PHE A 1 256 ? 3.727 -2.445 -3.939 1.00 86.25 256 PHE A C 1
ATOM 2136 O O . PHE A 1 256 ? 4.514 -2.774 -3.053 1.00 86.25 256 PHE A O 1
ATOM 2143 N N . PHE A 1 257 ? 3.915 -2.775 -5.221 1.00 89.06 257 PHE A N 1
ATOM 2144 C CA . PHE A 1 257 ? 5.061 -3.561 -5.673 1.00 89.06 257 PHE A CA 1
ATOM 2145 C C . PHE A 1 257 ? 6.391 -2.848 -5.382 1.00 89.06 257 PHE A C 1
ATOM 2147 O O . PHE A 1 257 ? 7.283 -3.445 -4.783 1.00 89.06 257 PHE A O 1
ATOM 2154 N N . MET A 1 258 ? 6.514 -1.568 -5.754 1.00 91.38 258 MET A N 1
ATOM 2155 C CA . MET A 1 258 ? 7.735 -0.782 -5.545 1.00 91.38 258 MET A CA 1
ATOM 2156 C C . MET A 1 258 ? 8.033 -0.567 -4.066 1.00 91.38 258 MET A C 1
ATOM 2158 O O . MET A 1 258 ? 9.175 -0.742 -3.653 1.00 91.38 258 MET A O 1
ATOM 2162 N N . SER A 1 259 ? 7.016 -0.267 -3.256 1.00 92.44 259 SER A N 1
ATOM 2163 C CA . SER A 1 259 ? 7.194 -0.112 -1.814 1.00 92.44 259 SER A CA 1
ATOM 2164 C C . SER A 1 259 ? 7.573 -1.438 -1.156 1.00 92.44 259 SER A C 1
ATOM 2166 O O . SER A 1 259 ? 8.511 -1.469 -0.370 1.00 92.44 259 SER A O 1
ATOM 2168 N N . THR A 1 260 ? 6.954 -2.561 -1.531 1.00 94.00 260 THR A N 1
ATOM 2169 C CA . THR A 1 260 ? 7.349 -3.884 -1.009 1.00 94.00 260 THR A CA 1
ATOM 2170 C C . THR A 1 260 ? 8.782 -4.242 -1.413 1.00 94.00 260 THR A C 1
ATOM 2172 O O . THR A 1 260 ? 9.538 -4.768 -0.598 1.00 94.00 260 THR A O 1
ATOM 2175 N N . LEU A 1 261 ? 9.190 -3.914 -2.644 1.00 95.31 261 LEU A N 1
ATOM 2176 C CA . LEU A 1 261 ? 10.562 -4.110 -3.113 1.00 95.31 261 LEU A CA 1
ATOM 2177 C C . LEU A 1 261 ? 11.551 -3.245 -2.325 1.00 95.31 261 LEU A C 1
ATOM 2179 O O . LEU A 1 261 ? 12.549 -3.768 -1.835 1.00 95.31 261 LEU A O 1
ATOM 2183 N N . TYR A 1 262 ? 11.258 -1.952 -2.164 1.00 95.94 262 TYR A N 1
ATOM 2184 C CA . TYR A 1 262 ? 12.038 -1.031 -1.332 1.00 95.94 262 TYR A CA 1
ATOM 2185 C C . TYR A 1 262 ? 12.236 -1.619 0.068 1.00 95.94 262 TYR A C 1
ATOM 2187 O O . TYR A 1 262 ? 13.356 -1.691 0.570 1.00 95.94 262 TYR A O 1
ATOM 2195 N N . VAL A 1 263 ? 11.150 -2.085 0.681 1.00 95.12 263 VAL A N 1
ATOM 2196 C CA . VAL A 1 263 ? 11.137 -2.610 2.044 1.00 95.12 263 VAL A CA 1
ATOM 2197 C C . VAL A 1 263 ? 11.952 -3.897 2.178 1.00 95.12 263 VAL A C 1
ATOM 2199 O O . VAL A 1 263 ? 12.760 -4.002 3.101 1.00 95.12 263 VAL A O 1
ATOM 2202 N N . LEU A 1 264 ? 11.815 -4.842 1.245 1.00 94.62 264 LEU A N 1
ATOM 2203 C CA . LEU A 1 264 ? 12.628 -6.061 1.232 1.00 94.62 264 LEU A CA 1
ATOM 2204 C C . LEU A 1 264 ? 14.118 -5.748 1.051 1.00 94.62 264 LEU A C 1
ATOM 2206 O O . LEU A 1 264 ? 14.950 -6.351 1.724 1.00 94.62 264 LEU A O 1
ATOM 2210 N N . LEU A 1 265 ? 14.465 -4.775 0.200 1.00 94.50 265 LEU A N 1
ATOM 2211 C CA . LEU A 1 265 ? 15.850 -4.326 0.026 1.00 94.50 265 LEU A CA 1
ATOM 2212 C C . LEU A 1 265 ? 16.395 -3.664 1.300 1.00 94.50 265 LEU A C 1
ATOM 2214 O O . LEU A 1 265 ? 17.516 -3.979 1.706 1.00 94.50 265 LEU A O 1
ATOM 2218 N N . ARG A 1 266 ? 15.615 -2.793 1.959 1.00 92.81 266 ARG A N 1
ATOM 2219 C CA . ARG A 1 266 ? 16.000 -2.177 3.243 1.00 92.81 266 ARG A CA 1
ATOM 2220 C C . ARG A 1 266 ? 16.262 -3.225 4.310 1.00 92.81 266 ARG A C 1
ATOM 2222 O O . ARG A 1 266 ? 17.336 -3.205 4.902 1.00 92.81 266 ARG A O 1
ATOM 2229 N N . TRP A 1 267 ? 15.313 -4.138 4.528 1.00 91.56 267 TRP A N 1
ATOM 2230 C CA . TRP A 1 267 ? 15.455 -5.198 5.525 1.00 91.56 267 TRP A CA 1
ATOM 2231 C C . TRP A 1 267 ? 16.616 -6.121 5.223 1.00 91.56 267 TRP A C 1
ATOM 2233 O O . TRP A 1 267 ? 17.291 -6.558 6.145 1.00 91.56 267 TRP A O 1
ATOM 2243 N N . TYR A 1 268 ? 16.885 -6.373 3.947 1.00 88.44 268 TYR A N 1
ATOM 2244 C CA . TYR A 1 268 ? 18.016 -7.181 3.538 1.00 88.44 268 TYR A CA 1
ATOM 2245 C C . TYR A 1 268 ? 19.383 -6.514 3.803 1.00 88.44 268 TYR A C 1
ATOM 2247 O O . TYR A 1 268 ? 20.371 -7.214 4.006 1.00 88.44 268 TYR A O 1
ATOM 2255 N N . GLY A 1 269 ? 19.446 -5.178 3.854 1.00 88.62 269 GLY A N 1
ATOM 2256 C CA . GLY A 1 269 ? 20.658 -4.433 4.222 1.00 88.62 269 GLY A CA 1
ATOM 2257 C C . GLY A 1 269 ? 21.039 -3.294 3.274 1.00 88.62 269 GLY A C 1
ATOM 2258 O O . GLY A 1 269 ? 22.088 -2.673 3.456 1.00 88.62 269 GLY A O 1
ATOM 2259 N N . PHE A 1 270 ? 20.218 -2.976 2.267 1.00 91.44 270 PHE A N 1
ATOM 2260 C CA . PHE A 1 270 ? 20.422 -1.758 1.480 1.00 91.44 270 PHE A CA 1
ATOM 2261 C C . PHE A 1 270 ? 20.202 -0.528 2.365 1.00 91.44 270 PHE A C 1
ATOM 2263 O O . PHE A 1 270 ? 19.257 -0.468 3.156 1.00 91.44 270 PHE A O 1
ATOM 2270 N N . ARG A 1 271 ? 21.071 0.475 2.218 1.00 89.44 271 ARG A N 1
ATOM 2271 C CA . ARG A 1 271 ? 20.966 1.746 2.948 1.00 89.44 271 ARG A CA 1
ATOM 2272 C C . ARG A 1 271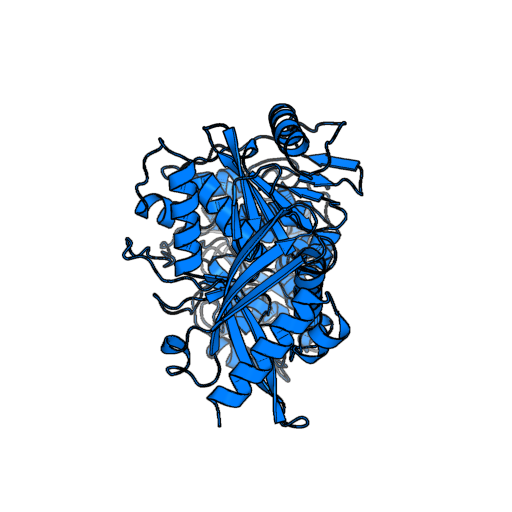 ? 19.759 2.545 2.458 1.00 89.44 271 ARG A C 1
ATOM 2274 O O . ARG A 1 271 ? 19.437 2.496 1.274 1.00 89.44 271 ARG A O 1
ATOM 2281 N N . ALA A 1 272 ? 19.145 3.338 3.336 1.00 89.94 272 ALA A N 1
ATOM 2282 C CA . ALA A 1 272 ? 18.062 4.251 2.953 1.00 89.94 272 ALA A CA 1
ATOM 2283 C C . ALA A 1 272 ? 18.489 5.221 1.834 1.00 89.94 272 ALA A C 1
ATOM 2285 O O . ALA A 1 272 ? 17.734 5.453 0.899 1.00 89.94 272 ALA A O 1
ATOM 2286 N N . SER A 1 273 ? 19.741 5.691 1.867 1.00 88.56 273 SER A N 1
ATOM 2287 C CA . SER A 1 273 ? 20.325 6.563 0.837 1.00 88.56 273 SER A CA 1
ATOM 2288 C C . SER A 1 273 ? 20.477 5.911 -0.537 1.00 88.56 273 SER A C 1
ATOM 2290 O O . SER A 1 273 ? 20.668 6.600 -1.533 1.00 88.56 273 SER A O 1
ATOM 2292 N N . HIS A 1 274 ? 20.423 4.581 -0.609 1.00 92.50 274 HIS A N 1
ATOM 2293 C CA . HIS A 1 274 ? 20.587 3.840 -1.853 1.00 92.50 274 HIS A CA 1
ATOM 2294 C C . HIS A 1 274 ? 19.264 3.587 -2.574 1.00 92.50 274 HIS A C 1
ATOM 2296 O O . HIS A 1 274 ? 19.276 3.057 -3.683 1.00 92.50 274 HIS A O 1
ATOM 2302 N N . LEU A 1 275 ? 18.132 3.908 -1.952 1.00 95.44 275 LEU A N 1
ATOM 2303 C CA . LEU A 1 275 ? 16.812 3.578 -2.461 1.00 95.44 275 LEU A CA 1
ATOM 2304 C C . LEU A 1 275 ? 16.006 4.865 -2.597 1.00 95.44 275 LEU A C 1
ATOM 2306 O O . LEU A 1 275 ? 15.754 5.553 -1.614 1.00 95.44 275 LEU A O 1
ATOM 2310 N N . VAL A 1 276 ? 15.598 5.188 -3.821 1.00 96.44 276 VAL A N 1
ATOM 2311 C CA . VAL A 1 276 ? 14.844 6.411 -4.113 1.00 96.44 276 VAL A CA 1
ATOM 2312 C C . VAL A 1 276 ? 13.578 6.039 -4.864 1.00 96.44 276 VAL A C 1
ATOM 2314 O O . VAL A 1 276 ? 13.642 5.672 -6.041 1.00 96.44 276 VAL A O 1
ATOM 2317 N N . GLN A 1 277 ? 12.429 6.121 -4.192 1.00 95.88 277 GLN A N 1
ATOM 2318 C CA . GLN A 1 277 ? 11.129 5.948 -4.832 1.00 95.88 277 GLN A CA 1
ATOM 2319 C C . GLN A 1 277 ? 10.594 7.307 -5.289 1.00 95.88 277 GLN A C 1
ATOM 2321 O O . GLN A 1 277 ? 10.799 8.338 -4.648 1.00 95.88 277 GLN A O 1
ATOM 2326 N N . PHE A 1 278 ? 9.930 7.325 -6.439 1.00 93.06 278 PHE A N 1
ATOM 2327 C CA . PHE A 1 278 ? 9.338 8.537 -6.993 1.00 93.06 278 PHE A CA 1
ATOM 2328 C C . PHE A 1 278 ? 8.146 8.199 -7.879 1.00 93.06 278 PHE A C 1
ATOM 2330 O O . PHE A 1 278 ? 7.991 7.066 -8.339 1.00 93.06 278 PHE A O 1
ATOM 2337 N N . ARG A 1 279 ? 7.297 9.199 -8.124 1.00 86.06 279 ARG A N 1
ATOM 2338 C CA . ARG A 1 279 ? 6.078 9.047 -8.920 1.00 86.06 279 ARG A CA 1
ATOM 2339 C C . ARG A 1 279 ? 6.091 9.967 -10.128 1.00 86.06 279 ARG A C 1
ATOM 2341 O O . ARG A 1 279 ? 6.363 11.160 -10.008 1.00 86.06 279 ARG A O 1
ATOM 2348 N N . ILE A 1 280 ? 5.700 9.416 -11.273 1.00 80.94 280 ILE A N 1
ATOM 2349 C CA . ILE A 1 280 ? 5.322 10.188 -12.459 1.00 80.94 280 ILE A CA 1
ATOM 2350 C C . ILE A 1 280 ? 3.891 9.798 -12.817 1.00 80.94 280 ILE A C 1
ATOM 2352 O O . ILE A 1 280 ? 3.597 8.641 -13.122 1.00 80.94 280 ILE A O 1
ATOM 2356 N N . ILE A 1 281 ? 2.988 10.780 -12.761 1.00 74.94 281 ILE A N 1
ATOM 2357 C CA . ILE A 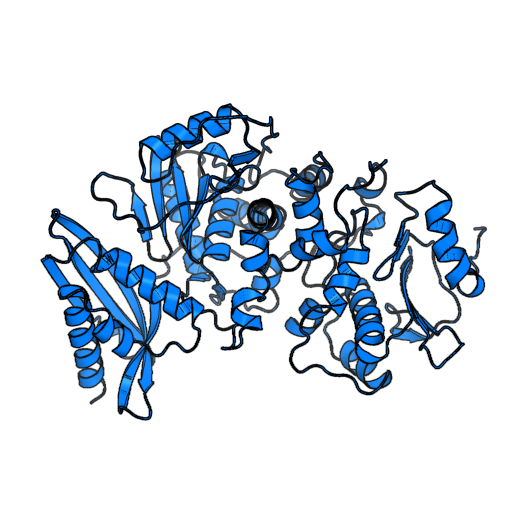1 281 ? 1.538 10.593 -12.922 1.00 74.94 281 ILE A CA 1
ATOM 2358 C C . ILE A 1 281 ? 1.019 9.587 -11.880 1.00 74.94 281 ILE A C 1
ATOM 2360 O O . ILE A 1 281 ? 1.005 9.922 -10.705 1.00 74.94 281 ILE A O 1
ATOM 2364 N N . ASN A 1 282 ? 0.647 8.367 -12.273 1.00 70.88 282 ASN A N 1
ATOM 2365 C CA . ASN A 1 282 ? 0.070 7.333 -11.404 1.00 70.88 282 ASN A CA 1
ATOM 2366 C C . ASN A 1 282 ? 0.976 6.095 -11.307 1.00 70.88 282 ASN A C 1
ATOM 2368 O O . ASN A 1 282 ? 0.510 5.023 -10.916 1.00 70.88 282 ASN A O 1
ATOM 2372 N N . GLN A 1 283 ? 2.238 6.219 -11.728 1.00 77.31 283 GLN A N 1
ATOM 2373 C CA . GLN A 1 283 ? 3.211 5.136 -11.707 1.00 77.31 283 GLN A CA 1
ATOM 2374 C C . GLN A 1 283 ? 4.362 5.465 -10.774 1.00 77.31 283 GLN A C 1
ATOM 2376 O O . GLN A 1 283 ? 4.949 6.547 -10.848 1.00 77.31 283 GLN A O 1
ATOM 2381 N N . ASP A 1 284 ? 4.681 4.489 -9.936 1.00 85.75 284 ASP A N 1
ATOM 2382 C CA . ASP A 1 284 ? 5.817 4.546 -9.039 1.00 85.75 284 ASP A CA 1
ATOM 2383 C C . ASP A 1 284 ? 6.998 3.806 -9.649 1.00 85.75 284 ASP A C 1
ATOM 2385 O O . ASP A 1 284 ? 6.848 2.758 -10.284 1.00 85.75 284 ASP A O 1
ATOM 2389 N N . TYR A 1 285 ? 8.171 4.371 -9.415 1.00 90.88 285 TYR A N 1
ATOM 2390 C CA . TYR A 1 285 ? 9.450 3.897 -9.903 1.00 90.88 285 TYR A CA 1
ATOM 2391 C C . TYR A 1 285 ? 10.442 3.872 -8.751 1.00 90.88 285 TYR A C 1
ATOM 2393 O O . TYR A 1 285 ? 10.303 4.634 -7.792 1.00 90.88 285 TYR A O 1
ATOM 2401 N N . LEU A 1 286 ? 11.462 3.026 -8.868 1.00 95.94 286 LEU A N 1
ATOM 2402 C CA . LEU A 1 286 ? 12.509 2.897 -7.863 1.00 95.94 286 LEU A CA 1
ATOM 2403 C C . LEU A 1 286 ? 13.884 3.004 -8.527 1.00 95.94 286 LEU A C 1
ATOM 2405 O O . LEU A 1 286 ? 14.168 2.291 -9.492 1.00 95.94 286 LEU A O 1
ATOM 2409 N N . ILE A 1 287 ? 14.742 3.880 -8.001 1.00 97.31 287 ILE A N 1
ATOM 2410 C CA . ILE A 1 287 ? 16.182 3.840 -8.269 1.00 97.31 287 ILE A CA 1
ATOM 2411 C C . ILE A 1 287 ? 16.868 3.111 -7.121 1.00 97.31 287 ILE A C 1
ATOM 2413 O O . ILE A 1 287 ? 16.645 3.438 -5.956 1.00 97.31 287 ILE A O 1
ATOM 2417 N N . VAL A 1 288 ? 17.707 2.135 -7.462 1.00 97.25 288 VAL A N 1
ATOM 2418 C CA . VAL A 1 288 ? 18.511 1.368 -6.506 1.00 97.25 288 VAL A CA 1
ATOM 2419 C C . VAL A 1 288 ? 19.988 1.558 -6.814 1.00 97.25 288 VAL A C 1
ATOM 2421 O O . VAL A 1 288 ? 20.452 1.200 -7.896 1.00 97.25 288 VAL A O 1
ATOM 2424 N N . LYS A 1 289 ? 20.741 2.078 -5.848 1.00 95.44 289 LYS A N 1
ATOM 2425 C CA . LYS A 1 289 ? 22.203 2.102 -5.855 1.00 95.44 289 LYS A CA 1
ATOM 2426 C C . LYS A 1 289 ? 22.734 0.852 -5.157 1.00 95.44 289 LYS A C 1
ATOM 2428 O O . LYS A 1 289 ? 22.429 0.586 -3.996 1.00 95.44 289 LYS A O 1
ATOM 2433 N N . THR A 1 290 ? 23.528 0.060 -5.859 1.00 93.31 290 THR A N 1
ATOM 2434 C CA . THR A 1 290 ? 24.199 -1.097 -5.262 1.00 93.31 290 THR A CA 1
ATOM 2435 C C . THR A 1 290 ? 25.466 -0.660 -4.526 1.00 93.31 290 THR A C 1
ATOM 2437 O O . THR A 1 290 ? 25.978 0.440 -4.742 1.00 93.31 290 THR A O 1
ATOM 2440 N N . VAL A 1 291 ? 25.998 -1.517 -3.652 1.00 86.88 291 VAL A N 1
ATOM 2441 C CA . VAL A 1 291 ? 27.260 -1.257 -2.932 1.00 86.88 291 VAL A CA 1
ATOM 2442 C C . VAL A 1 291 ? 28.430 -1.110 -3.912 1.00 86.88 291 VAL A C 1
ATOM 2444 O O . VAL A 1 291 ? 29.371 -0.366 -3.653 1.00 86.88 291 VAL A O 1
ATOM 2447 N N . GLU A 1 292 ? 28.339 -1.738 -5.086 1.00 88.06 292 GLU A N 1
ATOM 2448 C CA . GLU A 1 292 ? 29.301 -1.595 -6.183 1.00 88.06 292 GLU A CA 1
ATOM 2449 C C . GLU A 1 292 ? 29.107 -0.296 -6.998 1.00 88.06 292 GLU A C 1
ATOM 2451 O O . GLU A 1 292 ? 29.635 -0.178 -8.103 1.00 88.06 292 GLU A O 1
ATOM 2456 N N . ASN A 1 293 ? 28.342 0.676 -6.481 1.00 89.06 293 ASN A N 1
ATOM 2457 C CA . ASN A 1 293 ? 28.014 1.961 -7.112 1.00 89.06 293 ASN A CA 1
ATOM 2458 C C . ASN A 1 293 ? 27.311 1.850 -8.476 1.00 89.06 293 ASN A C 1
ATOM 2460 O O . ASN A 1 293 ? 27.334 2.790 -9.272 1.00 89.06 293 ASN A O 1
ATOM 2464 N N . LYS A 1 294 ? 26.647 0.724 -8.754 1.00 94.00 294 LYS A N 1
ATOM 2465 C CA . LYS A 1 294 ? 25.790 0.590 -9.935 1.00 94.00 294 LYS A CA 1
ATOM 2466 C C . LYS A 1 294 ? 24.408 1.137 -9.622 1.00 94.00 294 LYS A C 1
ATOM 2468 O O . LYS A 1 294 ? 23.860 0.870 -8.557 1.00 94.00 294 LYS A O 1
ATOM 2473 N N . LEU A 1 295 ? 23.833 1.872 -10.566 1.00 96.62 295 LEU A N 1
ATOM 2474 C CA . LEU A 1 295 ? 22.475 2.393 -10.456 1.00 96.62 295 LEU A CA 1
ATOM 2475 C C . LEU A 1 295 ? 21.537 1.529 -11.287 1.00 96.62 295 LEU A C 1
ATOM 2477 O O . LEU A 1 295 ? 21.808 1.275 -12.456 1.00 96.62 295 LEU A O 1
ATOM 2481 N N . PHE A 1 296 ? 20.438 1.092 -10.692 1.00 96.88 296 PHE A N 1
ATOM 2482 C CA . PHE A 1 296 ? 19.367 0.376 -11.366 1.00 96.88 296 PHE A CA 1
ATOM 2483 C C . PHE A 1 296 ? 18.101 1.217 -11.353 1.00 96.88 296 PHE A C 1
ATOM 2485 O O . PHE A 1 296 ? 17.725 1.757 -10.318 1.00 96.88 296 PHE A O 1
ATOM 2492 N N . PHE A 1 297 ? 17.434 1.288 -12.497 1.00 94.75 297 PHE A N 1
ATOM 2493 C CA . PHE A 1 297 ? 16.107 1.861 -12.654 1.00 94.75 297 PHE A CA 1
ATOM 2494 C C . PHE A 1 297 ? 15.088 0.731 -12.771 1.00 94.75 297 PHE A C 1
ATOM 2496 O O . PHE A 1 297 ? 15.224 -0.157 -13.621 1.00 94.75 297 PHE A O 1
ATOM 2503 N N . ILE A 1 298 ? 14.081 0.766 -11.903 1.00 92.00 298 ILE A N 1
ATOM 2504 C CA . ILE A 1 298 ? 13.038 -0.250 -11.816 1.00 92.00 298 ILE A CA 1
ATOM 2505 C C . ILE A 1 298 ? 11.689 0.406 -12.107 1.00 92.00 298 ILE A C 1
ATOM 2507 O O . ILE A 1 298 ? 11.276 1.358 -11.441 1.00 92.00 298 ILE A O 1
ATOM 2511 N N . SER A 1 299 ? 11.020 -0.120 -13.126 1.00 85.06 299 SER A N 1
ATOM 2512 C CA . SER A 1 299 ? 9.695 0.269 -13.606 1.00 85.06 299 SER A CA 1
ATOM 2513 C C . SER A 1 299 ? 8.745 -0.927 -13.539 1.00 85.06 299 SER A C 1
ATOM 2515 O O . SER A 1 299 ? 9.121 -2.035 -13.148 1.00 85.06 299 SER A O 1
ATOM 2517 N N . HIS A 1 300 ? 7.490 -0.718 -13.934 1.00 73.94 300 HIS A N 1
ATOM 2518 C CA . HIS A 1 300 ? 6.497 -1.789 -13.939 1.00 73.94 300 HIS A CA 1
ATOM 2519 C C . HIS A 1 300 ? 6.801 -2.918 -14.936 1.00 73.94 300 HIS A C 1
ATOM 2521 O O . HIS A 1 300 ? 6.288 -4.025 -14.792 1.00 73.94 300 HIS A O 1
ATOM 2527 N N . ASP A 1 301 ? 7.628 -2.648 -15.942 1.00 70.44 301 ASP A N 1
ATOM 2528 C CA . ASP A 1 301 ? 7.973 -3.583 -17.006 1.00 70.44 301 ASP A CA 1
ATOM 2529 C C . ASP A 1 301 ? 9.437 -4.037 -16.970 1.00 70.44 301 ASP A C 1
ATOM 2531 O O . ASP A 1 301 ? 9.775 -5.013 -17.646 1.00 70.44 301 ASP A O 1
ATOM 2535 N N . ASN A 1 302 ? 10.320 -3.389 -16.193 1.00 76.50 302 ASN A N 1
ATOM 2536 C CA . ASN A 1 302 ? 11.735 -3.741 -16.223 1.00 76.50 302 ASN A CA 1
ATOM 2537 C C . ASN A 1 302 ? 12.544 -3.439 -14.952 1.00 76.50 302 ASN A C 1
ATOM 2539 O O . ASN A 1 302 ? 12.223 -2.558 -14.163 1.00 76.50 302 ASN A O 1
ATOM 2543 N N . LEU A 1 303 ? 13.665 -4.153 -14.827 1.00 89.06 303 LEU A N 1
ATOM 2544 C CA . LEU A 1 303 ? 14.790 -3.844 -13.947 1.00 89.06 303 LEU A CA 1
ATOM 2545 C C . LEU A 1 303 ? 15.994 -3.621 -14.863 1.00 89.06 303 LEU A C 1
ATOM 2547 O O . LEU A 1 303 ? 16.450 -4.553 -15.527 1.00 89.06 303 LEU A O 1
ATOM 2551 N N . THR A 1 304 ? 16.481 -2.384 -14.932 1.00 90.19 304 THR A N 1
ATOM 2552 C CA . THR A 1 304 ? 17.475 -1.963 -15.929 1.00 90.19 304 THR A CA 1
ATOM 2553 C C . THR A 1 304 ? 18.681 -1.337 -15.251 1.00 90.19 304 THR A C 1
ATOM 2555 O O . THR A 1 304 ? 18.523 -0.454 -14.417 1.00 90.19 304 THR A O 1
ATOM 2558 N N . LEU A 1 305 ? 19.891 -1.745 -15.636 1.00 92.94 305 LEU A N 1
ATOM 2559 C CA . LEU A 1 305 ? 21.107 -1.030 -15.250 1.00 92.94 305 LEU A CA 1
ATOM 2560 C C . LEU A 1 305 ? 21.124 0.344 -15.939 1.00 92.94 305 LEU A C 1
ATOM 2562 O O . LEU A 1 305 ? 21.029 0.430 -17.166 1.00 92.94 305 LEU A O 1
ATOM 2566 N N . CYS A 1 306 ? 21.240 1.411 -15.155 1.00 92.50 306 CYS A N 1
ATOM 2567 C CA . CYS A 1 306 ? 21.314 2.776 -15.651 1.00 92.50 306 CYS A CA 1
ATOM 2568 C C . CYS A 1 306 ? 22.586 2.974 -16.479 1.00 92.50 306 CYS A C 1
ATOM 2570 O O . CYS A 1 306 ? 23.695 2.635 -16.071 1.00 92.50 306 CYS A O 1
ATOM 2572 N N . SER A 1 307 ? 22.411 3.547 -17.659 1.00 88.38 307 SER A N 1
ATOM 2573 C CA . SER A 1 307 ? 23.462 3.902 -18.599 1.00 88.38 307 SER A CA 1
ATOM 2574 C C . SER A 1 307 ? 22.960 5.030 -19.503 1.00 88.38 307 SER A C 1
ATOM 2576 O O . SER A 1 307 ? 21.797 5.431 -19.439 1.00 88.38 307 SER A O 1
ATOM 2578 N N . GLN A 1 308 ? 23.811 5.519 -20.405 1.00 81.44 308 GLN A N 1
ATOM 2579 C CA . GLN A 1 308 ? 23.406 6.522 -21.396 1.00 81.44 308 GLN A CA 1
ATOM 2580 C C . GLN A 1 308 ? 22.284 6.025 -22.330 1.00 81.44 308 GLN A C 1
ATOM 2582 O O . GLN A 1 308 ? 21.518 6.829 -22.864 1.00 81.44 308 GLN A O 1
ATOM 2587 N N . SER A 1 309 ? 22.155 4.704 -22.517 1.00 79.62 309 SER A N 1
ATOM 2588 C CA . SER A 1 309 ? 21.102 4.104 -23.340 1.00 79.62 309 SER A CA 1
ATOM 2589 C C . SER A 1 309 ? 19.802 3.840 -22.578 1.00 79.62 309 SER A C 1
ATOM 2591 O O . SER A 1 309 ? 18.816 3.449 -23.203 1.00 79.62 309 SER A O 1
ATOM 2593 N N . THR A 1 310 ? 19.759 4.088 -21.264 1.00 85.19 310 THR A N 1
ATOM 2594 C CA . THR A 1 310 ? 18.542 3.909 -20.469 1.00 85.19 310 THR A CA 1
ATOM 2595 C C . THR A 1 310 ? 17.441 4.854 -20.951 1.00 85.19 310 THR A C 1
ATOM 2597 O O . THR A 1 310 ? 17.675 5.999 -21.362 1.00 85.19 310 THR A O 1
ATOM 2600 N N . ILE A 1 311 ? 16.228 4.316 -20.956 1.00 83.69 311 ILE A N 1
ATOM 2601 C CA . ILE A 1 311 ? 14.995 4.987 -21.348 1.00 83.69 311 ILE A CA 1
ATOM 2602 C C . ILE A 1 311 ? 14.258 5.291 -20.058 1.00 83.69 311 ILE A C 1
ATOM 2604 O O . ILE A 1 311 ? 13.977 4.377 -19.283 1.00 83.69 311 ILE A O 1
ATOM 2608 N N . TYR A 1 312 ? 13.986 6.570 -19.830 1.00 86.38 312 TYR A N 1
ATOM 2609 C CA . TYR A 1 312 ? 13.301 7.035 -18.638 1.00 86.38 312 TYR A CA 1
ATOM 2610 C C . TYR A 1 312 ? 11.898 7.524 -19.010 1.00 86.38 312 TYR A C 1
ATOM 2612 O O . TYR A 1 312 ? 11.702 8.059 -20.103 1.00 86.38 312 TYR A O 1
ATOM 2620 N N . PRO A 1 313 ? 10.911 7.345 -18.123 1.00 83.94 313 PRO A N 1
ATOM 2621 C CA . PRO A 1 313 ? 9.583 7.912 -18.315 1.00 83.94 313 PRO A CA 1
ATOM 2622 C C . PRO A 1 313 ? 9.665 9.438 -18.426 1.00 83.94 313 PRO A C 1
ATOM 2624 O O . PRO A 1 313 ? 10.417 10.085 -17.693 1.00 83.94 313 PRO A O 1
ATOM 2627 N N . SER A 1 314 ? 8.884 10.031 -19.330 1.00 81.75 314 SER A N 1
ATOM 2628 C CA . SER A 1 314 ? 8.834 11.486 -19.464 1.00 81.75 314 SER A CA 1
ATOM 2629 C C . SER A 1 314 ? 7.837 12.084 -18.472 1.00 81.75 314 SER A C 1
ATOM 2631 O O . SER A 1 314 ? 6.783 11.509 -18.202 1.00 81.75 314 SER A O 1
ATOM 2633 N N . GLY A 1 315 ? 8.117 13.270 -17.945 1.00 83.75 315 GLY A N 1
ATOM 2634 C CA . GLY A 1 315 ? 7.209 13.975 -17.042 1.00 83.75 315 GLY A CA 1
ATOM 2635 C C . GLY A 1 315 ? 7.945 14.680 -15.915 1.00 83.75 315 GLY A C 1
ATOM 2636 O O . GLY A 1 315 ? 9.136 14.467 -15.700 1.00 83.75 315 GLY A O 1
ATOM 2637 N N . THR A 1 316 ? 7.225 15.540 -15.203 1.00 87.12 316 THR A N 1
ATOM 2638 C CA . THR A 1 316 ? 7.790 16.283 -14.076 1.00 87.12 316 THR A CA 1
ATOM 2639 C C . THR A 1 316 ? 7.810 15.408 -12.830 1.00 87.12 316 THR A C 1
ATOM 2641 O O . THR A 1 316 ? 6.764 14.937 -12.378 1.00 87.12 316 THR A O 1
ATOM 2644 N N . ILE A 1 317 ? 8.996 15.231 -12.253 1.00 90.50 317 ILE A N 1
ATOM 2645 C CA . ILE A 1 317 ? 9.160 14.633 -10.930 1.00 90.50 317 ILE A CA 1
ATOM 2646 C C . ILE A 1 317 ? 8.936 15.737 -9.907 1.00 90.50 317 ILE A C 1
ATOM 2648 O O . ILE A 1 317 ? 9.782 16.604 -9.713 1.00 90.50 317 ILE A O 1
ATOM 2652 N N . ASN A 1 318 ? 7.771 15.712 -9.270 1.00 88.94 318 ASN A N 1
ATOM 2653 C CA . ASN A 1 318 ? 7.441 16.689 -8.236 1.00 88.94 318 ASN A CA 1
ATOM 2654 C C . ASN A 1 318 ? 7.917 16.248 -6.853 1.00 88.94 318 ASN A C 1
ATOM 2656 O O . ASN A 1 318 ? 7.981 17.076 -5.953 1.00 88.94 318 ASN A O 1
ATOM 2660 N N . ARG A 1 319 ? 8.203 14.953 -6.663 1.00 91.06 319 ARG A N 1
ATOM 2661 C CA . ARG A 1 319 ? 8.484 14.356 -5.354 1.00 91.06 319 ARG A CA 1
ATOM 2662 C C . ARG A 1 319 ? 9.383 13.138 -5.466 1.00 91.06 319 ARG A C 1
ATOM 2664 O O . ARG A 1 319 ? 9.200 12.333 -6.381 1.00 91.06 319 ARG A O 1
ATOM 2671 N N . VAL A 1 320 ? 10.269 12.982 -4.492 1.00 94.25 320 VAL A N 1
ATOM 2672 C CA . VAL A 1 320 ? 11.058 11.767 -4.243 1.00 94.25 320 VAL A CA 1
ATOM 2673 C C . VAL A 1 320 ? 10.967 11.427 -2.758 1.00 94.25 320 VAL A C 1
ATOM 2675 O O . VAL A 1 320 ? 10.816 12.323 -1.927 1.00 94.25 320 VAL A O 1
ATOM 2678 N N . PHE A 1 321 ? 11.003 10.144 -2.419 1.00 93.81 321 PHE A N 1
ATOM 2679 C CA . PHE A 1 321 ? 10.801 9.694 -1.046 1.00 93.81 321 PHE A CA 1
ATOM 2680 C C . PHE A 1 321 ? 11.427 8.321 -0.775 1.00 93.81 321 PHE A C 1
ATOM 2682 O O . PHE A 1 321 ? 11.580 7.486 -1.672 1.00 93.81 321 PHE A O 1
ATOM 2689 N N . GLY A 1 322 ? 11.761 8.101 0.493 1.00 93.38 322 GLY A N 1
ATOM 2690 C CA . GLY A 1 322 ? 12.066 6.812 1.105 1.00 93.38 322 GLY A CA 1
ATOM 2691 C C . GLY A 1 322 ? 11.135 6.545 2.293 1.00 93.38 322 GLY A C 1
ATOM 2692 O O . GLY A 1 322 ? 10.121 7.224 2.463 1.00 93.38 322 GLY A O 1
ATOM 2693 N N . ALA A 1 323 ? 11.457 5.549 3.121 1.00 90.31 323 ALA A N 1
ATOM 2694 C CA . ALA A 1 323 ? 10.659 5.251 4.317 1.00 90.31 323 ALA A CA 1
ATOM 2695 C C . ALA A 1 323 ? 10.817 6.326 5.400 1.00 90.31 323 ALA A C 1
ATOM 2697 O O . ALA A 1 323 ? 9.849 6.657 6.075 1.00 90.31 323 ALA A O 1
ATOM 2698 N N . GLU A 1 324 ? 12.033 6.853 5.541 1.00 87.62 324 GLU A N 1
ATOM 2699 C CA . GLU A 1 324 ? 12.440 7.754 6.623 1.00 87.62 324 GLU A CA 1
ATOM 2700 C C . GLU A 1 324 ? 12.667 9.204 6.158 1.00 87.62 324 GLU A C 1
ATOM 2702 O O . GLU A 1 324 ? 13.092 10.036 6.949 1.00 87.62 324 GLU A O 1
ATOM 2707 N N . TRP A 1 325 ? 12.463 9.508 4.871 1.00 90.31 325 TRP A N 1
ATOM 2708 C CA . TRP A 1 325 ? 12.807 10.813 4.301 1.00 90.31 325 TRP A CA 1
ATOM 2709 C C . TRP A 1 325 ? 11.999 11.140 3.043 1.00 90.31 325 TRP A C 1
ATOM 2711 O O . TRP A 1 325 ? 11.526 10.243 2.337 1.00 90.31 325 TRP A O 1
ATOM 2721 N N . PHE A 1 326 ? 11.886 12.427 2.716 1.00 92.31 326 PHE A N 1
ATOM 2722 C CA . PHE A 1 326 ? 11.279 12.893 1.472 1.00 92.31 326 PHE A CA 1
ATOM 2723 C C . PHE A 1 326 ? 11.816 14.249 1.003 1.00 92.31 326 PHE A C 1
ATOM 2725 O O . PHE A 1 326 ? 12.353 15.035 1.781 1.00 92.31 326 PHE A O 1
ATOM 2732 N N . ILE A 1 327 ? 11.595 14.542 -0.281 1.00 91.62 327 ILE A N 1
ATOM 2733 C CA . ILE A 1 327 ? 11.767 15.867 -0.887 1.00 91.62 327 ILE A CA 1
ATOM 2734 C C . ILE A 1 327 ? 10.527 16.166 -1.744 1.00 91.62 327 ILE A C 1
ATOM 2736 O O . ILE A 1 327 ? 10.207 15.415 -2.673 1.00 91.62 327 ILE A O 1
ATOM 2740 N N . ASP A 1 328 ? 9.837 17.272 -1.457 1.00 89.94 328 ASP A N 1
ATOM 2741 C CA . ASP A 1 328 ? 8.745 17.811 -2.274 1.00 89.94 328 ASP A CA 1
ATOM 2742 C C . ASP A 1 328 ? 9.219 19.048 -3.054 1.00 89.94 328 ASP A C 1
ATOM 2744 O O . ASP A 1 328 ? 9.258 20.167 -2.539 1.00 89.94 328 ASP A O 1
ATOM 2748 N N . PHE A 1 329 ? 9.518 18.862 -4.342 1.00 88.56 329 PHE A N 1
ATOM 2749 C CA . PHE A 1 329 ? 9.946 19.935 -5.246 1.00 88.56 329 PHE A CA 1
ATOM 2750 C C . PHE A 1 329 ? 8.850 20.974 -5.504 1.00 88.56 329 PHE A C 1
ATOM 2752 O O . PHE A 1 329 ? 9.156 22.106 -5.873 1.00 88.56 329 PHE A O 1
ATOM 2759 N N . LYS A 1 330 ? 7.570 20.617 -5.330 1.00 84.00 330 LYS A N 1
ATOM 2760 C CA . LYS A 1 330 ? 6.450 21.547 -5.524 1.00 84.00 330 LYS A CA 1
ATOM 2761 C C . LYS A 1 330 ? 6.283 22.476 -4.323 1.00 84.00 330 LYS A C 1
ATOM 2763 O O . LYS A 1 330 ? 5.944 23.643 -4.502 1.00 84.00 330 LYS A O 1
ATOM 2768 N N . GLY A 1 331 ? 6.465 21.932 -3.121 1.00 73.69 331 GLY A N 1
ATOM 2769 C CA . GLY A 1 331 ? 6.360 22.666 -1.858 1.00 73.69 331 GLY A CA 1
ATOM 2770 C C . GLY A 1 331 ? 7.657 23.348 -1.424 1.00 73.69 331 GLY A C 1
ATOM 2771 O O . GLY A 1 331 ? 7.602 24.245 -0.588 1.00 73.69 331 GLY A O 1
ATOM 2772 N N . ASN A 1 332 ? 8.795 22.943 -2.003 1.00 77.31 332 ASN A N 1
ATOM 2773 C CA . ASN A 1 332 ? 10.137 23.259 -1.511 1.00 77.31 332 ASN A CA 1
ATOM 2774 C C . ASN A 1 332 ? 10.282 22.914 -0.016 1.00 77.31 332 ASN A C 1
ATOM 2776 O O . ASN A 1 332 ? 10.777 23.716 0.776 1.00 77.31 332 ASN A O 1
ATOM 2780 N N . ASP A 1 333 ? 9.776 21.732 0.342 1.00 82.94 333 ASP A N 1
ATOM 2781 C CA . ASP A 1 333 ? 9.793 21.166 1.690 1.00 82.94 333 ASP A CA 1
ATOM 2782 C C . ASP A 1 333 ? 10.497 19.807 1.653 1.00 82.94 333 ASP A C 1
ATOM 2784 O O . ASP A 1 333 ? 10.373 19.058 0.676 1.00 82.94 333 ASP A O 1
ATOM 2788 N N . ALA A 1 334 ? 11.252 19.497 2.700 1.00 86.00 334 ALA A N 1
ATOM 2789 C CA . ALA A 1 334 ? 12.026 18.270 2.787 1.00 86.00 334 ALA A CA 1
ATOM 2790 C C . ALA A 1 334 ? 12.248 17.859 4.245 1.00 86.00 334 ALA A C 1
ATOM 2792 O O . ALA A 1 334 ? 12.545 18.680 5.114 1.00 86.00 334 ALA A O 1
ATOM 2793 N N . GLU A 1 335 ? 12.180 16.554 4.475 1.00 87.88 335 GLU A N 1
ATOM 2794 C CA . GLU A 1 335 ? 12.623 15.901 5.700 1.00 87.88 335 GLU A CA 1
ATOM 2795 C C . GLU A 1 335 ? 13.680 14.887 5.279 1.00 87.88 335 GLU A C 1
ATOM 2797 O O . GLU A 1 335 ? 13.366 13.833 4.733 1.00 87.88 335 GLU A O 1
ATOM 2802 N N . ILE A 1 336 ? 14.948 15.273 5.387 1.00 86.75 336 ILE A N 1
ATOM 2803 C CA . ILE A 1 336 ? 16.084 14.503 4.882 1.00 86.75 336 ILE A CA 1
ATOM 2804 C C . ILE A 1 336 ? 17.340 14.969 5.609 1.00 86.75 336 ILE A C 1
ATOM 2806 O O . ILE A 1 336 ? 17.528 16.171 5.759 1.00 86.75 336 ILE A O 1
ATOM 2810 N N . SER A 1 337 ? 18.200 14.047 6.045 1.00 85.12 337 SER A N 1
ATOM 2811 C CA . SER A 1 337 ? 19.491 14.386 6.659 1.00 85.12 337 SER A CA 1
ATOM 2812 C C . SER A 1 337 ? 20.539 14.799 5.620 1.00 85.12 337 SER A C 1
ATOM 2814 O O . SER A 1 337 ? 20.423 14.490 4.430 1.00 85.12 337 SER A O 1
ATOM 2816 N N . HIS A 1 338 ? 21.608 15.469 6.060 1.00 84.75 338 HIS A N 1
ATOM 2817 C CA . HIS A 1 338 ? 22.661 15.947 5.156 1.00 84.75 338 HIS A CA 1
ATOM 2818 C C . HIS A 1 338 ? 23.315 14.803 4.363 1.00 84.75 338 HIS A C 1
ATOM 2820 O O . HIS A 1 338 ? 23.471 14.894 3.148 1.00 84.75 338 HIS A O 1
ATOM 2826 N N . LEU A 1 339 ? 23.630 13.693 5.040 1.00 84.81 339 LEU A N 1
ATOM 2827 C CA . LEU A 1 339 ? 24.243 12.512 4.422 1.00 84.81 339 LEU A CA 1
ATOM 2828 C C . LEU A 1 339 ? 23.325 11.862 3.374 1.00 84.81 339 LEU A C 1
ATOM 2830 O O . LEU A 1 339 ? 23.792 11.425 2.323 1.00 84.81 339 LEU A O 1
ATOM 2834 N N . LEU A 1 340 ? 22.015 11.802 3.642 1.00 89.12 340 LEU A N 1
ATOM 2835 C CA . LEU A 1 340 ? 21.035 11.299 2.676 1.00 89.12 340 LEU A CA 1
ATOM 2836 C C . LEU A 1 340 ? 20.943 12.207 1.452 1.00 89.12 340 LEU A C 1
ATOM 2838 O O . LEU A 1 340 ? 20.879 11.708 0.331 1.00 89.12 340 LEU A O 1
ATOM 2842 N N . LEU A 1 341 ? 20.952 13.525 1.662 1.00 90.44 341 LEU A N 1
ATOM 2843 C CA . LEU A 1 341 ? 20.849 14.504 0.587 1.00 90.44 341 LEU A CA 1
ATOM 2844 C C . LEU A 1 341 ? 22.063 14.470 -0.349 1.00 90.44 341 LEU A C 1
ATOM 2846 O O . LEU A 1 341 ? 21.896 14.550 -1.565 1.00 90.44 341 LEU A O 1
ATOM 2850 N N . GLU A 1 342 ? 23.275 14.330 0.192 1.00 90.31 342 GLU A N 1
ATOM 2851 C CA . GLU A 1 342 ? 24.494 14.183 -0.612 1.00 90.31 342 GLU A CA 1
ATOM 2852 C C . GLU A 1 342 ? 24.417 12.950 -1.519 1.00 90.31 342 GLU A C 1
ATOM 2854 O O . GLU A 1 342 ? 24.611 13.050 -2.732 1.00 90.31 342 GLU A O 1
ATOM 2859 N N . GLU A 1 343 ? 24.062 11.797 -0.951 1.00 91.94 343 GLU A N 1
ATOM 2860 C CA . GLU A 1 343 ? 23.898 10.551 -1.701 1.00 91.94 343 GLU A CA 1
ATOM 2861 C C . GLU A 1 343 ? 22.764 10.637 -2.730 1.00 91.94 343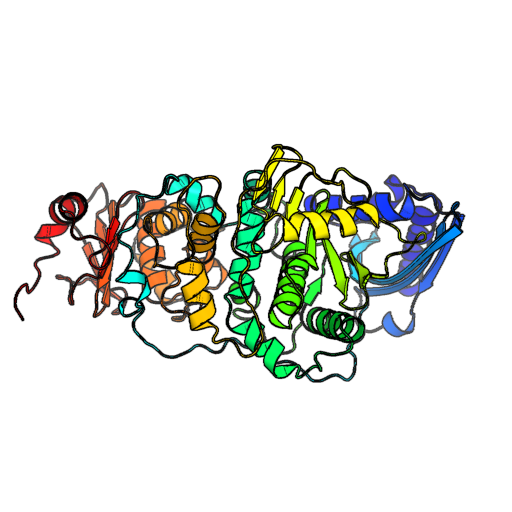 GLU A C 1
ATOM 2863 O O . GLU A 1 343 ? 22.934 10.219 -3.879 1.00 91.94 343 GLU A O 1
ATOM 2868 N N . TYR A 1 344 ? 21.631 11.238 -2.361 1.00 94.25 344 TYR A N 1
ATOM 2869 C CA . TYR A 1 344 ? 20.537 11.512 -3.287 1.00 94.25 344 TYR A CA 1
ATOM 2870 C C . TYR A 1 344 ? 21.012 12.360 -4.470 1.00 94.25 344 TYR A C 1
ATOM 2872 O O . TYR A 1 344 ? 20.759 12.009 -5.621 1.00 94.25 344 TYR A O 1
ATOM 2880 N N . ASN A 1 345 ? 21.733 13.453 -4.213 1.00 94.31 345 ASN A N 1
ATOM 2881 C CA . ASN A 1 345 ? 22.220 14.340 -5.264 1.00 94.31 345 ASN A CA 1
ATOM 2882 C C . ASN A 1 345 ? 23.235 13.640 -6.180 1.00 94.31 345 ASN A C 1
ATOM 2884 O O . ASN A 1 345 ? 23.224 13.888 -7.387 1.00 94.31 345 ASN A O 1
ATOM 2888 N N . LEU A 1 346 ? 24.050 12.715 -5.660 1.00 93.50 346 LEU A N 1
ATOM 2889 C CA . LEU A 1 346 ? 24.902 11.854 -6.488 1.00 93.50 346 LEU A CA 1
ATOM 2890 C C . LEU A 1 346 ? 24.070 10.936 -7.397 1.00 93.50 346 LEU A C 1
ATOM 2892 O O . LEU A 1 346 ? 24.391 10.788 -8.578 1.00 93.50 346 LEU A O 1
ATOM 2896 N N . ILE A 1 347 ? 22.989 10.339 -6.885 1.00 94.94 347 ILE A N 1
ATOM 2897 C CA . ILE A 1 347 ? 22.057 9.543 -7.698 1.00 94.94 347 ILE A CA 1
ATOM 2898 C C . ILE A 1 347 ? 21.394 10.425 -8.764 1.00 94.94 347 ILE A C 1
ATOM 2900 O O . ILE A 1 347 ? 21.351 10.049 -9.937 1.00 94.94 347 ILE A O 1
ATOM 2904 N N . ALA A 1 348 ? 20.915 11.610 -8.388 1.00 94.38 348 ALA A N 1
ATOM 2905 C CA . ALA A 1 348 ? 20.237 12.541 -9.281 1.00 94.38 348 ALA A CA 1
ATOM 2906 C C . ALA A 1 348 ? 21.138 12.993 -10.440 1.00 94.38 348 ALA A C 1
ATOM 2908 O O . ALA A 1 348 ? 20.734 12.915 -11.596 1.00 94.38 348 ALA A O 1
ATOM 2909 N N . GLN A 1 349 ? 22.398 13.339 -10.161 1.00 93.12 349 GLN A N 1
ATOM 2910 C CA . GLN A 1 349 ? 23.384 13.730 -11.180 1.00 93.12 349 GLN A CA 1
ATOM 2911 C C . GLN A 1 349 ? 23.685 12.632 -12.212 1.00 93.12 349 GLN A C 1
ATOM 2913 O O . GLN A 1 349 ? 24.063 12.937 -13.341 1.00 93.12 349 GLN A O 1
ATOM 2918 N N . ASN A 1 350 ? 23.533 11.361 -11.836 1.00 90.94 350 ASN A N 1
ATOM 2919 C CA . ASN A 1 350 ? 23.802 10.212 -12.707 1.00 90.94 350 ASN A CA 1
ATOM 2920 C C . ASN A 1 350 ? 22.526 9.614 -13.324 1.00 90.94 350 ASN A C 1
ATOM 2922 O O . ASN A 1 350 ? 22.570 8.568 -13.977 1.00 90.94 350 ASN A O 1
ATOM 2926 N N . THR A 1 351 ? 21.380 10.256 -13.107 1.00 91.88 351 THR A N 1
ATOM 2927 C CA . THR A 1 351 ? 20.071 9.820 -13.596 1.00 91.88 351 THR A CA 1
ATOM 2928 C C . THR A 1 351 ? 19.307 11.024 -14.154 1.00 91.88 351 THR A C 1
ATOM 2930 O O . THR A 1 351 ? 19.900 12.025 -14.545 1.00 91.88 351 THR A O 1
ATOM 2933 N N . PHE A 1 352 ? 17.986 10.906 -14.272 1.00 90.56 352 PHE A N 1
ATOM 2934 C CA . PHE A 1 352 ? 17.098 11.979 -14.720 1.00 90.56 352 PHE A CA 1
ATOM 2935 C C . PHE A 1 352 ? 16.367 12.664 -13.556 1.00 90.56 352 PHE A C 1
ATOM 2937 O O . PHE A 1 352 ? 15.513 13.521 -13.792 1.00 90.56 352 PHE A O 1
ATOM 2944 N N . LEU A 1 353 ? 16.656 12.263 -12.311 1.00 94.19 353 LEU A N 1
ATOM 2945 C CA . LEU A 1 353 ? 16.035 12.870 -11.140 1.00 94.19 353 LEU A CA 1
ATOM 2946 C C . LEU A 1 353 ? 16.555 14.307 -10.948 1.00 94.19 353 LEU A C 1
ATOM 2948 O O . LEU A 1 353 ? 17.733 14.572 -11.193 1.00 94.19 353 LEU A O 1
ATOM 2952 N N . PRO A 1 354 ? 15.706 15.244 -10.498 1.00 92.75 354 PRO A N 1
ATOM 2953 C CA . PRO A 1 354 ? 16.130 16.610 -10.208 1.00 92.75 354 PRO A CA 1
ATOM 2954 C C . PRO A 1 354 ? 17.054 16.659 -8.985 1.00 92.75 354 PRO A C 1
ATOM 2956 O O . PRO A 1 354 ? 16.786 16.023 -7.969 1.00 92.75 354 PRO A O 1
ATOM 2959 N N . THR A 1 355 ? 18.124 17.447 -9.042 1.00 92.19 355 THR A N 1
ATOM 2960 C CA . THR A 1 355 ? 18.927 17.743 -7.846 1.00 92.19 355 THR A CA 1
ATOM 2961 C C . THR A 1 355 ? 18.153 18.653 -6.891 1.00 92.19 355 THR A C 1
ATOM 2963 O O . THR A 1 355 ? 17.260 19.396 -7.306 1.00 92.19 355 THR A O 1
ATOM 2966 N N . TYR A 1 356 ? 18.488 18.605 -5.603 1.00 89.50 356 TYR A N 1
ATOM 2967 C CA . TYR A 1 356 ? 17.842 19.416 -4.572 1.00 89.50 356 TYR A CA 1
ATOM 2968 C C . TYR A 1 356 ? 18.871 20.159 -3.719 1.00 89.50 356 TYR A C 1
ATOM 2970 O O . TYR A 1 356 ? 19.846 19.567 -3.265 1.00 89.50 356 TYR A O 1
ATOM 2978 N N . ASN A 1 357 ? 18.633 21.455 -3.506 1.00 79.31 357 ASN A N 1
ATOM 2979 C CA . ASN A 1 357 ? 19.466 22.374 -2.725 1.00 79.31 357 ASN A CA 1
ATOM 2980 C C . ASN A 1 357 ? 18.535 23.480 -2.148 1.00 79.31 357 ASN A C 1
ATOM 2982 O O . ASN A 1 357 ? 18.403 24.477 -2.868 1.00 79.31 357 ASN A O 1
ATOM 2986 N N . PRO A 1 358 ? 17.798 23.374 -0.997 1.00 68.25 358 PRO A N 1
ATOM 2987 C CA . PRO A 1 358 ? 18.295 23.678 0.377 1.00 68.25 358 PRO A CA 1
ATOM 2988 C C . PRO A 1 358 ? 17.379 23.219 1.586 1.00 68.25 358 PRO A C 1
ATOM 2990 O O . PRO A 1 358 ? 16.468 22.421 1.412 1.00 68.25 358 PRO A O 1
ATOM 2993 N N . ILE A 1 359 ? 17.637 23.765 2.802 1.00 62.97 359 ILE A N 1
ATOM 2994 C CA . ILE A 1 359 ? 17.076 23.528 4.173 1.00 62.97 359 ILE A CA 1
ATOM 2995 C C . ILE A 1 359 ? 16.820 22.055 4.524 1.00 62.97 359 ILE A C 1
ATOM 2997 O O . ILE A 1 359 ? 15.739 21.510 4.338 1.00 62.97 359 ILE A O 1
ATOM 3001 N N . VAL A 1 360 ? 17.851 21.453 5.112 1.00 61.03 360 VAL A N 1
ATOM 3002 C CA . VAL A 1 360 ? 17.867 20.103 5.679 1.00 61.03 360 VAL A CA 1
ATOM 3003 C C . VAL A 1 360 ? 17.276 20.160 7.088 1.00 61.03 360 VAL A C 1
ATOM 3005 O O . VAL A 1 360 ? 17.774 20.906 7.934 1.00 61.03 360 VAL A O 1
ATOM 3008 N N . LYS A 1 361 ? 16.236 19.369 7.353 1.00 66.19 361 LYS A N 1
ATOM 3009 C CA . LYS A 1 361 ? 15.858 18.996 8.720 1.00 66.19 361 LYS A CA 1
ATOM 3010 C C . LYS A 1 361 ? 16.553 17.681 9.054 1.00 66.19 361 LYS A C 1
ATOM 3012 O O . LYS A 1 361 ? 16.357 16.695 8.347 1.00 66.19 361 LYS A O 1
ATOM 3017 N N . GLU A 1 362 ? 17.375 17.683 10.102 1.00 66.25 362 GLU A N 1
ATOM 3018 C CA . GLU A 1 362 ? 17.977 16.455 10.634 1.00 66.25 362 GLU A CA 1
ATOM 3019 C C . GLU A 1 362 ? 16.862 15.451 10.950 1.00 66.25 362 GLU A C 1
ATOM 3021 O O . GLU A 1 362 ? 15.962 15.737 11.736 1.00 66.25 362 GLU A O 1
ATOM 3026 N N . SER A 1 363 ? 16.914 14.301 10.284 1.00 66.69 363 SER A N 1
ATOM 3027 C CA . SER A 1 363 ? 16.013 13.168 10.481 1.00 66.69 363 SER A CA 1
ATOM 3028 C C . SER A 1 363 ? 16.859 11.956 10.840 1.00 66.69 363 SER A C 1
ATOM 3030 O O . SER A 1 363 ? 17.886 11.683 10.208 1.00 66.69 363 SER A O 1
ATOM 3032 N N . GLU A 1 364 ? 16.447 11.234 11.878 1.00 67.25 364 GLU A N 1
ATOM 3033 C CA . GLU A 1 364 ? 17.123 10.005 12.276 1.00 67.25 364 GLU A CA 1
ATOM 3034 C C . GLU A 1 364 ? 16.893 8.908 11.234 1.00 67.25 364 GLU A C 1
ATOM 3036 O O . GLU A 1 364 ? 15.768 8.634 10.816 1.00 67.25 364 GLU A O 1
ATOM 3041 N N . ILE A 1 365 ? 17.978 8.245 10.829 1.00 72.94 365 ILE A N 1
ATOM 3042 C CA . ILE A 1 365 ? 17.915 7.094 9.929 1.00 72.94 365 ILE A CA 1
ATOM 3043 C C . ILE A 1 365 ? 17.903 5.829 10.772 1.00 72.94 365 ILE A C 1
ATOM 3045 O O . ILE A 1 365 ? 18.864 5.529 11.483 1.00 72.94 365 ILE A O 1
ATOM 3049 N N . MET A 1 366 ? 16.845 5.038 10.637 1.00 77.31 366 MET A N 1
ATOM 3050 C CA . MET A 1 366 ? 16.721 3.792 11.379 1.00 77.31 366 MET A CA 1
ATOM 3051 C C . MET A 1 366 ? 17.668 2.709 10.862 1.00 77.31 366 MET A C 1
ATOM 3053 O O . MET A 1 366 ? 17.810 2.461 9.656 1.00 77.31 366 MET A O 1
ATOM 3057 N N . THR A 1 367 ? 18.284 2.002 11.809 1.00 74.81 367 THR A N 1
ATOM 3058 C CA . THR A 1 367 ? 19.067 0.801 11.517 1.00 74.81 367 THR A CA 1
ATOM 3059 C C . THR A 1 367 ? 18.122 -0.379 11.308 1.00 74.81 367 THR A C 1
ATOM 3061 O O . THR A 1 367 ? 17.272 -0.648 12.149 1.00 74.81 367 THR A O 1
ATOM 3064 N N . VAL A 1 368 ? 18.278 -1.097 10.192 1.00 79.25 368 VAL A N 1
ATOM 3065 C CA . VAL A 1 368 ? 17.411 -2.226 9.814 1.00 79.25 368 VAL A CA 1
ATOM 3066 C C . VAL A 1 368 ? 18.272 -3.363 9.269 1.00 79.25 368 VAL A C 1
ATOM 3068 O O . VAL A 1 368 ? 19.174 -3.113 8.469 1.00 79.25 368 VAL A O 1
ATOM 3071 N N . ASN A 1 369 ? 18.018 -4.596 9.714 1.00 78.00 369 ASN A N 1
ATOM 3072 C CA . ASN A 1 369 ? 18.642 -5.817 9.194 1.00 78.00 369 ASN A CA 1
ATOM 3073 C C . ASN A 1 369 ? 17.756 -7.048 9.493 1.00 78.00 369 ASN A C 1
ATOM 3075 O O . ASN A 1 369 ? 16.940 -6.973 10.409 1.00 78.00 369 ASN A O 1
ATOM 3079 N N . PRO A 1 370 ? 17.922 -8.197 8.807 1.00 71.88 370 PRO A N 1
ATOM 3080 C CA . PRO A 1 370 ? 16.997 -9.334 8.922 1.00 71.88 370 PRO A CA 1
ATOM 3081 C C . PRO A 1 370 ? 16.966 -10.021 10.295 1.00 71.88 370 PRO A C 1
ATOM 3083 O O . PRO A 1 370 ? 16.036 -10.777 10.570 1.00 71.88 370 PRO A O 1
ATOM 3086 N N . ASN A 1 371 ? 17.990 -9.804 11.125 1.00 76.75 371 ASN A N 1
ATOM 3087 C CA . ASN A 1 371 ? 18.114 -10.404 12.454 1.00 76.75 371 ASN A CA 1
ATOM 3088 C C . ASN A 1 371 ? 17.545 -9.510 13.559 1.00 76.75 371 ASN A C 1
ATOM 3090 O O . ASN A 1 371 ? 17.510 -9.925 14.714 1.00 76.75 371 ASN A O 1
ATOM 3094 N N . LEU A 1 372 ? 17.154 -8.281 13.221 1.00 80.38 372 LEU A N 1
ATOM 3095 C CA . LEU A 1 372 ? 16.558 -7.360 14.169 1.00 80.38 372 LEU A CA 1
ATOM 3096 C C . LEU A 1 372 ? 15.160 -7.859 14.554 1.00 80.38 372 LEU A C 1
ATOM 3098 O O . LEU A 1 372 ? 14.385 -8.287 13.691 1.00 80.38 372 LEU A O 1
ATOM 3102 N N . ASP A 1 373 ? 14.852 -7.824 15.848 1.00 82.94 373 ASP A N 1
ATOM 3103 C CA . ASP A 1 373 ? 13.532 -8.207 16.328 1.00 82.94 373 ASP A CA 1
ATOM 3104 C C . ASP A 1 373 ? 12.477 -7.238 15.774 1.00 82.94 373 ASP A C 1
ATOM 3106 O O . ASP A 1 373 ? 12.632 -6.016 15.806 1.00 82.94 373 ASP A O 1
ATOM 3110 N N . THR A 1 374 ? 11.425 -7.792 15.172 1.00 81.69 374 THR A N 1
ATOM 3111 C CA . THR A 1 374 ? 10.415 -6.979 14.484 1.00 81.69 374 THR A CA 1
ATOM 3112 C C . THR A 1 374 ? 9.572 -6.176 15.464 1.00 81.69 374 THR A C 1
ATOM 3114 O O . THR A 1 374 ? 9.176 -5.057 15.136 1.00 81.69 374 THR A O 1
ATOM 3117 N N . ASP A 1 375 ? 9.331 -6.712 16.660 1.00 82.06 375 ASP A N 1
ATOM 3118 C CA . ASP A 1 375 ? 8.574 -6.012 17.688 1.00 82.06 375 ASP A CA 1
ATOM 3119 C C . ASP A 1 375 ? 9.419 -4.847 18.225 1.00 82.06 375 ASP A C 1
ATOM 3121 O O . ASP A 1 375 ? 8.911 -3.732 18.332 1.00 82.06 375 ASP A O 1
ATOM 3125 N N . ASP A 1 376 ? 10.727 -5.040 18.424 1.00 82.25 376 ASP A N 1
ATOM 3126 C CA . ASP A 1 376 ? 11.664 -3.962 18.774 1.00 82.25 376 ASP A CA 1
ATOM 3127 C C . ASP A 1 376 ? 11.747 -2.879 17.686 1.00 82.25 376 ASP A C 1
ATOM 3129 O O . ASP A 1 376 ? 11.713 -1.684 18.002 1.00 82.25 376 ASP A O 1
ATOM 3133 N N . PHE A 1 377 ? 11.804 -3.260 16.401 1.00 86.94 377 PHE A N 1
ATOM 3134 C CA . PHE A 1 377 ? 11.767 -2.303 15.284 1.00 86.94 377 PHE A CA 1
ATOM 3135 C C . PHE A 1 377 ? 10.500 -1.458 15.328 1.00 86.94 377 PHE A C 1
ATOM 3137 O O . PHE A 1 377 ? 10.550 -0.229 15.314 1.00 86.94 377 PHE A O 1
ATOM 3144 N N . ARG A 1 378 ? 9.354 -2.137 15.386 1.00 86.88 378 ARG A N 1
ATOM 3145 C CA . ARG A 1 378 ? 8.036 -1.518 15.389 1.00 86.88 378 ARG A CA 1
ATOM 3146 C C . ARG A 1 378 ? 7.880 -0.600 16.594 1.00 86.88 378 ARG A C 1
ATOM 3148 O O . ARG A 1 378 ? 7.449 0.536 16.433 1.00 86.88 378 ARG A O 1
ATOM 3155 N N . ASN A 1 379 ? 8.288 -1.050 17.777 1.00 81.81 379 ASN A N 1
ATOM 3156 C CA . ASN A 1 379 ? 8.271 -0.241 18.990 1.00 81.81 379 ASN A CA 1
ATOM 3157 C C . ASN A 1 379 ? 9.173 0.989 18.856 1.00 81.81 379 ASN A C 1
ATOM 3159 O O . ASN A 1 379 ? 8.769 2.073 19.262 1.00 81.81 379 ASN A O 1
ATOM 3163 N N . THR A 1 380 ? 10.351 0.855 18.243 1.00 83.25 380 THR A N 1
ATOM 3164 C CA . THR A 1 380 ? 11.231 1.997 17.958 1.00 83.25 380 THR A CA 1
ATOM 3165 C C . THR A 1 380 ? 10.530 3.008 17.055 1.00 83.25 380 THR A C 1
ATOM 3167 O O . THR A 1 380 ? 10.427 4.169 17.430 1.00 83.25 380 THR A O 1
ATOM 3170 N N . VAL A 1 381 ? 9.957 2.567 15.929 1.00 86.25 381 VAL A N 1
ATOM 3171 C CA . VAL A 1 381 ? 9.234 3.440 14.985 1.00 86.25 381 VAL A CA 1
ATOM 3172 C C . VAL A 1 381 ? 8.065 4.162 15.649 1.00 86.25 381 VAL A C 1
ATOM 3174 O O . VAL A 1 381 ? 7.862 5.349 15.415 1.00 86.25 381 VAL A O 1
ATOM 3177 N N . LEU A 1 382 ? 7.284 3.451 16.463 1.00 84.06 382 LEU A N 1
ATOM 3178 C CA . LEU A 1 382 ? 6.124 4.022 17.145 1.00 84.06 382 LEU A CA 1
ATOM 3179 C C . LEU A 1 382 ? 6.519 4.990 18.276 1.00 84.06 382 LEU A C 1
ATOM 3181 O O . LEU A 1 382 ? 5.710 5.847 18.616 1.00 84.06 382 LEU A O 1
ATOM 3185 N N . ARG A 1 383 ? 7.742 4.879 18.823 1.00 78.38 383 ARG A N 1
ATOM 3186 C CA . ARG A 1 383 ? 8.334 5.824 19.796 1.00 78.38 383 ARG A CA 1
ATOM 3187 C C . ARG A 1 383 ? 9.037 7.008 19.138 1.00 78.38 383 ARG A C 1
ATOM 3189 O O . ARG A 1 383 ? 9.278 8.007 19.812 1.00 78.38 383 ARG A O 1
ATOM 3196 N N . SER A 1 384 ? 9.432 6.881 17.873 1.00 74.44 384 SER A N 1
ATOM 3197 C CA . SER A 1 384 ? 10.207 7.905 17.175 1.00 74.44 384 SER A CA 1
ATOM 3198 C C . SER A 1 384 ? 9.434 9.220 17.045 1.00 74.44 384 SER A C 1
ATOM 3200 O O . SER A 1 384 ? 8.218 9.243 16.848 1.00 74.44 384 SER A O 1
ATOM 3202 N N . GLY A 1 385 ? 10.181 10.310 17.244 1.00 64.06 385 GLY A N 1
ATOM 3203 C CA . GLY A 1 385 ? 9.664 11.605 17.673 1.00 64.06 385 GLY A CA 1
ATOM 3204 C C . GLY A 1 385 ? 9.186 12.574 16.587 1.00 64.06 385 GLY A C 1
ATOM 3205 O O . GLY A 1 385 ? 9.182 12.289 15.397 1.00 64.06 385 GLY A O 1
ATOM 3206 N N . ASP A 1 386 ? 8.822 13.759 17.083 1.00 62.41 386 ASP A N 1
ATOM 3207 C CA . ASP A 1 386 ? 8.190 14.917 16.441 1.00 62.41 386 ASP A CA 1
ATOM 3208 C C . ASP A 1 386 ? 6.690 14.743 16.105 1.00 62.41 386 ASP A C 1
ATOM 3210 O O . ASP A 1 386 ? 6.299 14.124 15.114 1.00 62.41 386 ASP A O 1
ATOM 3214 N N . CYS A 1 387 ? 5.836 15.334 16.951 1.00 60.69 387 CYS A N 1
ATOM 3215 C CA . CYS A 1 387 ? 4.381 15.425 16.781 1.00 60.69 387 CYS A CA 1
ATOM 3216 C C . CYS A 1 387 ? 3.935 16.618 15.905 1.00 60.69 387 CYS A C 1
ATOM 3218 O O . CYS A 1 387 ? 2.728 16.870 15.782 1.00 60.69 387 CYS A O 1
ATOM 3220 N N . THR A 1 388 ? 4.870 17.363 15.301 1.00 64.56 388 THR A N 1
ATOM 3221 C CA . THR A 1 388 ? 4.556 18.493 14.419 1.00 64.56 388 THR A CA 1
ATOM 3222 C C . THR A 1 388 ? 3.921 18.042 13.111 1.00 64.56 388 THR A C 1
ATOM 3224 O O . THR A 1 388 ? 4.093 16.921 12.629 1.00 64.56 388 THR A O 1
ATOM 3227 N N . LYS A 1 389 ? 3.213 18.970 12.461 1.00 64.19 389 LYS A N 1
ATOM 3228 C CA . LYS A 1 389 ? 2.595 18.735 11.144 1.00 64.19 389 LYS A CA 1
ATOM 3229 C C . LYS A 1 389 ? 3.581 18.363 10.035 1.00 64.19 389 LYS A C 1
ATOM 3231 O O . LYS A 1 389 ? 3.145 17.774 9.046 1.00 64.19 389 LYS A O 1
ATOM 3236 N N . SER A 1 390 ? 4.854 18.752 10.151 1.00 72.00 390 SER A N 1
ATOM 3237 C CA . SER A 1 390 ? 5.858 18.462 9.121 1.00 72.00 390 SER A CA 1
ATOM 3238 C C . SER A 1 390 ? 6.409 17.042 9.189 1.00 72.00 390 SER A C 1
ATOM 3240 O O . SER A 1 390 ? 6.761 16.516 8.138 1.00 72.00 390 SER A O 1
ATOM 3242 N N . SER A 1 391 ? 6.427 16.446 10.384 1.00 82.44 391 SER A N 1
ATOM 3243 C CA . SER A 1 391 ? 6.995 15.124 10.656 1.00 82.44 391 SER A CA 1
ATOM 3244 C C . SER A 1 391 ? 6.224 13.994 9.971 1.00 82.44 391 SER A C 1
ATOM 3246 O O . SER A 1 391 ? 4.990 14.019 9.881 1.00 82.44 391 SER A O 1
ATOM 3248 N N . ILE A 1 392 ? 6.940 12.957 9.531 1.00 87.56 392 ILE A N 1
ATOM 3249 C CA . ILE A 1 392 ? 6.349 11.712 9.017 1.00 87.56 392 ILE A CA 1
ATOM 3250 C C . ILE A 1 392 ? 5.723 10.830 10.113 1.00 87.56 392 ILE A C 1
ATOM 3252 O O . ILE A 1 392 ? 4.812 10.048 9.823 1.00 87.56 392 ILE A O 1
ATOM 3256 N N . TYR A 1 393 ? 6.172 10.933 11.366 1.00 86.75 393 TYR A N 1
ATOM 3257 C CA . TYR A 1 393 ? 5.886 9.946 12.416 1.00 86.75 393 TYR A CA 1
ATOM 3258 C C . TYR A 1 393 ? 4.424 9.883 12.878 1.00 86.75 393 TYR A C 1
ATOM 3260 O O . TYR A 1 393 ? 3.900 8.769 13.007 1.00 86.75 393 TYR A O 1
ATOM 3268 N N . PRO A 1 394 ? 3.690 11.004 13.044 1.00 87.62 394 PRO A N 1
ATOM 3269 C CA . PRO A 1 394 ? 2.253 10.945 13.293 1.00 87.62 394 PRO A CA 1
ATOM 3270 C C . PRO A 1 394 ? 1.537 10.161 12.189 1.00 87.62 394 PRO A C 1
ATOM 3272 O O . PRO A 1 394 ? 0.795 9.224 12.466 1.00 87.62 394 PRO A O 1
ATOM 3275 N N . TRP A 1 395 ? 1.833 10.453 10.920 1.00 90.94 395 TRP A N 1
ATOM 3276 C CA . TRP A 1 395 ? 1.222 9.762 9.784 1.00 90.94 395 TRP A CA 1
ATOM 3277 C C . TRP A 1 395 ? 1.506 8.256 9.781 1.00 90.94 395 TRP A C 1
ATOM 3279 O O . TRP A 1 395 ? 0.605 7.480 9.462 1.00 90.94 395 TRP A O 1
ATOM 3289 N N . ILE A 1 396 ? 2.715 7.836 10.171 1.00 91.00 396 ILE A N 1
ATOM 3290 C CA . ILE A 1 396 ? 3.092 6.420 10.298 1.00 91.00 396 ILE A CA 1
ATOM 3291 C C . ILE A 1 396 ? 2.218 5.703 11.335 1.00 91.00 396 ILE A C 1
ATOM 3293 O O . ILE A 1 396 ? 1.690 4.631 11.028 1.00 91.00 396 ILE A O 1
ATOM 3297 N N . ARG A 1 397 ? 2.017 6.285 12.527 1.00 89.75 397 ARG A N 1
ATOM 3298 C CA . ARG A 1 397 ? 1.218 5.665 13.602 1.00 89.75 397 ARG A CA 1
ATOM 3299 C C . ARG A 1 397 ? -0.226 5.401 13.159 1.00 89.75 397 ARG A C 1
ATOM 3301 O O . ARG A 1 397 ? -0.702 4.267 13.235 1.00 89.75 397 ARG A O 1
ATOM 3308 N N . TYR A 1 398 ? -0.894 6.403 12.586 1.00 91.75 398 TYR A N 1
ATOM 3309 C CA . TYR A 1 398 ? -2.279 6.246 12.115 1.00 91.75 398 TYR A CA 1
ATOM 3310 C C . TYR A 1 398 ? -2.400 5.383 10.856 1.00 91.75 398 TYR A C 1
ATOM 3312 O O . TYR A 1 398 ? -3.402 4.689 10.688 1.00 91.75 398 TYR A O 1
ATOM 3320 N N . ALA A 1 399 ? -1.387 5.375 9.985 1.00 92.62 399 ALA A N 1
ATOM 3321 C CA . ALA A 1 399 ? -1.339 4.464 8.842 1.00 92.62 399 ALA A CA 1
ATOM 3322 C C . ALA A 1 399 ? -1.129 2.998 9.252 1.00 92.62 399 ALA A C 1
ATOM 3324 O O . ALA A 1 399 ? -1.602 2.099 8.556 1.00 92.62 399 ALA A O 1
ATOM 3325 N N . ASN A 1 400 ? -0.424 2.750 10.363 1.00 91.69 400 ASN A N 1
ATOM 3326 C CA . ASN A 1 400 ? -0.279 1.419 10.962 1.00 91.69 400 ASN A CA 1
ATOM 3327 C C . ASN A 1 400 ? -1.594 0.949 11.611 1.00 91.69 400 ASN A C 1
ATOM 3329 O O . ASN A 1 400 ? -1.827 -0.250 11.753 1.00 91.69 400 ASN A O 1
ATOM 3333 N N . GLN A 1 401 ? -2.481 1.893 11.943 1.00 93.00 401 GLN A N 1
ATOM 3334 C CA . GLN A 1 401 ? -3.749 1.649 12.628 1.00 93.00 401 GLN A CA 1
ATOM 3335 C C . GLN A 1 401 ? -3.556 1.060 14.034 1.00 93.00 401 GLN A C 1
ATOM 3337 O O . GLN A 1 401 ? -4.354 0.238 14.476 1.00 93.00 401 GLN A O 1
ATOM 3342 N N . THR A 1 402 ? -2.484 1.458 14.728 1.00 89.94 402 THR A N 1
ATOM 3343 C CA . THR A 1 402 ? -2.213 1.053 16.117 1.00 89.94 402 THR A CA 1
ATOM 3344 C C . THR A 1 402 ? -3.078 1.826 17.118 1.00 89.94 402 THR A C 1
ATOM 3346 O O . THR A 1 402 ? -3.429 2.987 16.907 1.00 89.94 402 THR A O 1
ATOM 3349 N N . LEU A 1 403 ? -3.402 1.188 18.236 1.00 87.69 403 LEU A N 1
ATOM 3350 C CA . LEU A 1 403 ? -4.039 1.772 19.413 1.00 87.69 403 LEU A CA 1
ATOM 3351 C C . LEU A 1 403 ? -3.083 2.608 20.270 1.00 87.69 403 LEU A C 1
ATOM 3353 O O . LEU A 1 403 ? -3.546 3.348 21.133 1.00 87.69 403 LEU A O 1
ATOM 3357 N N . CYS A 1 404 ? -1.776 2.535 20.018 1.00 82.19 404 CYS A N 1
ATOM 3358 C CA . CYS A 1 404 ? -0.759 3.386 20.633 1.00 82.19 404 CYS A CA 1
ATOM 3359 C C . CYS A 1 404 ? -0.727 4.765 19.943 1.00 82.19 404 CYS A C 1
ATOM 3361 O O . CYS A 1 404 ? 0.237 5.112 19.262 1.00 82.19 404 CYS A O 1
ATOM 3363 N N . VAL A 1 405 ? -1.831 5.511 20.043 1.00 83.12 405 VAL A N 1
ATOM 3364 C CA . VAL A 1 405 ? -2.009 6.857 19.468 1.00 83.12 405 VAL A CA 1
ATOM 3365 C C . VAL A 1 405 ? -2.770 7.757 20.431 1.00 83.12 405 VAL A C 1
ATOM 3367 O O . VAL A 1 405 ? -3.552 7.271 21.244 1.00 83.12 405 VAL A O 1
ATOM 3370 N N . SER A 1 406 ? -2.602 9.074 20.301 1.00 82.00 406 SER A N 1
ATOM 3371 C CA . SER A 1 406 ? -3.306 10.036 21.160 1.00 82.00 406 SER A CA 1
ATOM 3372 C C . SER A 1 406 ? -4.740 10.353 20.703 1.00 82.00 406 SER A C 1
ATOM 3374 O O . SER A 1 406 ? -5.532 10.850 21.506 1.00 82.00 406 SER A O 1
ATOM 3376 N N . LYS A 1 407 ? -5.090 10.076 19.431 1.00 87.50 407 LYS A N 1
ATOM 3377 C CA . LYS A 1 407 ? -6.411 10.378 18.836 1.00 87.50 407 LYS A CA 1
ATOM 3378 C C . LYS A 1 407 ? -7.068 9.168 18.152 1.00 87.50 407 LYS A C 1
ATOM 3380 O O . LYS A 1 407 ? -7.292 9.182 16.930 1.00 87.50 407 LYS A O 1
ATOM 3385 N N . PRO A 1 408 ? -7.403 8.095 18.896 1.00 90.19 408 PRO A N 1
ATOM 3386 C CA . PRO A 1 408 ? -8.013 6.882 18.338 1.00 90.19 408 PRO A CA 1
ATOM 3387 C C . PRO A 1 408 ? -9.403 7.114 17.716 1.00 90.19 408 PRO A C 1
ATOM 3389 O O . PRO A 1 408 ? -9.886 6.284 16.942 1.00 90.19 408 PRO A O 1
ATOM 3392 N N . GLU A 1 409 ? -10.032 8.269 17.955 1.00 92.31 409 GLU A N 1
ATOM 3393 C CA . GLU A 1 409 ? -11.297 8.673 17.324 1.00 92.31 409 GLU A CA 1
ATOM 3394 C C . GLU A 1 409 ? -11.213 8.700 15.803 1.00 92.31 409 GLU A C 1
ATOM 3396 O O . GLU A 1 409 ? -12.209 8.495 15.105 1.00 92.31 409 GLU A O 1
ATOM 3401 N N . THR A 1 410 ? -9.999 8.906 15.296 1.00 93.31 410 THR A N 1
ATOM 3402 C CA . THR A 1 410 ? -9.635 8.817 13.886 1.00 93.31 410 THR A CA 1
ATOM 3403 C C . THR A 1 410 ? -10.167 7.532 13.234 1.00 93.31 410 THR A C 1
ATOM 3405 O O . THR A 1 410 ? -10.682 7.581 12.113 1.00 93.31 410 THR A O 1
ATOM 3408 N N . TYR A 1 411 ? -10.125 6.395 13.942 1.00 95.06 411 TYR A N 1
ATOM 3409 C CA . TYR A 1 411 ? -10.554 5.091 13.423 1.00 95.06 411 TYR A CA 1
ATOM 3410 C C . TYR A 1 411 ? -12.079 4.963 13.312 1.00 95.06 411 TYR A C 1
ATOM 3412 O O . TYR A 1 411 ? -12.581 4.459 12.302 1.00 95.06 411 TYR A O 1
ATOM 3420 N N . ILE A 1 412 ? -12.835 5.472 14.295 1.00 96.44 412 ILE A N 1
ATOM 3421 C CA . ILE A 1 412 ? -14.307 5.525 14.217 1.00 96.44 412 ILE A CA 1
ATOM 3422 C C . ILE A 1 412 ? -14.733 6.535 13.151 1.00 96.44 412 ILE A C 1
ATOM 3424 O O . ILE A 1 412 ? -15.590 6.231 12.321 1.00 96.44 412 ILE A O 1
ATOM 3428 N N . TYR A 1 413 ? -14.115 7.721 13.144 1.00 96.19 413 TYR A N 1
ATOM 3429 C CA . TYR A 1 413 ? -14.397 8.766 12.166 1.00 96.19 413 TYR A CA 1
ATOM 3430 C C . TYR A 1 413 ? -14.249 8.230 10.739 1.00 96.19 413 TYR A C 1
ATOM 3432 O O . TYR A 1 413 ? -15.196 8.315 9.954 1.00 96.19 413 TYR A O 1
ATOM 3440 N N . TRP A 1 414 ? -13.108 7.611 10.412 1.00 94.25 414 TRP A N 1
ATOM 3441 C CA . TRP A 1 414 ? -12.911 7.023 9.088 1.00 94.25 414 TRP A CA 1
ATOM 3442 C C . TRP A 1 414 ? -13.911 5.903 8.800 1.00 94.25 414 TRP A C 1
ATOM 3444 O O . TRP A 1 414 ? -14.495 5.885 7.721 1.00 94.25 414 TRP A O 1
ATOM 3454 N N . SER A 1 415 ? -14.170 5.018 9.765 1.00 95.25 415 SER A N 1
ATOM 3455 C CA . SER A 1 415 ? -15.133 3.922 9.608 1.00 95.25 415 SER A CA 1
ATOM 3456 C C . SER A 1 415 ? -16.545 4.411 9.263 1.00 95.25 415 SER A C 1
ATOM 3458 O O . SER A 1 415 ? -17.236 3.769 8.479 1.00 95.25 415 SER A O 1
ATOM 3460 N N . ILE A 1 416 ? -16.970 5.566 9.784 1.00 94.69 416 ILE A N 1
ATOM 3461 C CA . ILE A 1 416 ? -18.256 6.189 9.430 1.00 94.69 416 ILE A CA 1
ATOM 3462 C C . ILE A 1 416 ? -18.208 6.791 8.019 1.00 94.69 416 ILE A C 1
ATOM 3464 O O . ILE A 1 416 ? -19.162 6.646 7.250 1.00 94.69 416 ILE A O 1
ATOM 3468 N N . GLN A 1 417 ? -17.117 7.482 7.676 1.00 91.00 417 GLN A N 1
ATOM 3469 C CA . GLN A 1 417 ? -16.974 8.199 6.402 1.00 91.00 417 GLN A CA 1
ATOM 3470 C C . GLN A 1 417 ? -16.670 7.282 5.211 1.00 91.00 417 GLN A C 1
ATOM 3472 O O . GLN A 1 417 ? -16.942 7.649 4.067 1.00 91.00 417 GLN A O 1
ATOM 3477 N N . SER A 1 418 ? -16.107 6.100 5.454 1.00 86.44 418 SER A N 1
ATOM 3478 C CA . SER A 1 418 ? -15.690 5.180 4.403 1.00 86.44 418 SER A CA 1
ATOM 3479 C C . SER A 1 418 ? -16.880 4.663 3.588 1.00 86.44 418 SER A C 1
ATOM 3481 O O . SER A 1 418 ? -18.024 4.600 4.052 1.00 86.44 418 SER A O 1
ATOM 3483 N N . ASN A 1 419 ? -16.626 4.309 2.328 1.00 82.94 419 ASN A N 1
ATOM 3484 C CA . ASN A 1 419 ? -17.644 3.727 1.460 1.00 82.94 419 ASN A CA 1
ATOM 3485 C C . ASN A 1 419 ? -17.841 2.246 1.814 1.00 82.94 419 ASN A C 1
ATOM 3487 O O . ASN A 1 419 ? -16.898 1.464 1.721 1.00 82.94 419 ASN A O 1
ATOM 3491 N N . TRP A 1 420 ? -19.061 1.871 2.202 1.00 86.69 420 TRP A N 1
ATOM 3492 C CA . TRP A 1 420 ? -19.418 0.501 2.600 1.00 86.69 420 TRP A CA 1
ATOM 3493 C C . TRP A 1 420 ? -19.953 -0.328 1.418 1.00 86.69 420 TRP A C 1
ATOM 3495 O O . TRP A 1 420 ? -20.424 -1.451 1.590 1.00 86.69 420 TRP A O 1
ATOM 3505 N N . GLY A 1 421 ? -19.870 0.213 0.198 1.00 80.81 421 GLY A N 1
ATOM 3506 C CA . GLY A 1 421 ? -20.336 -0.447 -1.015 1.00 80.81 421 GLY A CA 1
ATOM 3507 C C . GLY A 1 421 ? -21.843 -0.681 -0.970 1.00 80.81 421 GLY A C 1
ATOM 3508 O O . GLY A 1 421 ? -22.614 0.245 -0.733 1.00 80.81 421 GLY A O 1
ATOM 3509 N N . ASN A 1 422 ? -22.254 -1.930 -1.189 1.00 82.81 422 ASN A N 1
ATOM 3510 C CA . ASN A 1 422 ? -23.664 -2.328 -1.205 1.00 82.81 422 ASN A CA 1
ATOM 3511 C C . ASN A 1 422 ? -24.233 -2.640 0.189 1.00 82.81 422 ASN A C 1
ATOM 3513 O O . ASN A 1 422 ? -25.412 -2.974 0.297 1.00 82.81 422 ASN A O 1
ATOM 3517 N N . VAL A 1 423 ? -23.420 -2.563 1.247 1.00 87.81 423 VAL A N 1
ATOM 3518 C CA . VAL A 1 423 ? -23.884 -2.816 2.613 1.00 87.81 423 VAL A CA 1
ATOM 3519 C C . VAL A 1 423 ? -24.770 -1.656 3.063 1.00 87.81 423 VAL A C 1
ATOM 3521 O O . VAL A 1 423 ? -24.368 -0.490 3.043 1.00 87.81 423 VAL A O 1
ATOM 3524 N N . ASN A 1 424 ? -25.995 -1.975 3.467 1.00 91.00 424 ASN A N 1
ATOM 3525 C CA . ASN A 1 424 ? -26.958 -1.021 3.997 1.00 91.00 424 ASN A CA 1
ATOM 3526 C C . ASN A 1 424 ? -27.857 -1.729 5.011 1.00 91.00 424 ASN A C 1
ATOM 3528 O O . ASN A 1 424 ? -28.410 -2.780 4.693 1.00 91.00 424 ASN A O 1
ATOM 3532 N N . PHE A 1 425 ? -28.002 -1.143 6.197 1.00 95.00 425 PHE A N 1
ATOM 3533 C CA . PHE A 1 425 ? -28.750 -1.726 7.306 1.00 95.00 425 PHE A CA 1
ATOM 3534 C C . PHE A 1 425 ? -30.031 -0.940 7.565 1.00 95.00 425 PHE A C 1
ATOM 3536 O O . PHE A 1 425 ? -30.020 0.290 7.621 1.00 95.00 425 PHE A O 1
ATOM 3543 N N . ARG A 1 426 ? -31.144 -1.653 7.735 1.00 93.62 426 ARG A N 1
ATOM 3544 C CA . ARG A 1 426 ? -32.472 -1.074 7.988 1.00 93.62 426 ARG A CA 1
ATOM 3545 C C . ARG A 1 426 ? -32.836 -1.050 9.465 1.00 93.62 426 ARG A C 1
ATOM 3547 O O . ARG A 1 426 ? -33.664 -0.237 9.864 1.00 93.62 426 ARG A O 1
ATOM 3554 N N . ASN A 1 427 ? -32.256 -1.946 10.257 1.00 93.25 427 ASN A N 1
ATOM 3555 C CA . ASN A 1 427 ? -32.480 -2.066 11.697 1.00 93.25 427 ASN A CA 1
ATOM 3556 C C . ASN A 1 427 ? -31.217 -2.588 12.415 1.00 93.25 427 ASN A C 1
ATOM 3558 O O . ASN A 1 427 ? -30.214 -2.913 11.778 1.00 93.25 427 ASN A O 1
ATOM 3562 N N . GLU A 1 428 ? -31.271 -2.609 13.748 1.00 92.31 428 GLU A N 1
ATOM 3563 C CA . GLU A 1 428 ? -30.195 -3.072 14.636 1.00 92.31 428 GLU A CA 1
ATOM 3564 C C . GLU A 1 428 ? -29.912 -4.571 14.446 1.00 92.31 428 GLU A C 1
ATOM 3566 O O . GLU A 1 428 ? -28.754 -4.983 14.398 1.00 92.31 428 GLU A O 1
ATOM 3571 N N . GLU A 1 429 ? -30.955 -5.384 14.274 1.00 94.38 429 GLU A N 1
ATOM 3572 C CA . GLU A 1 429 ? -30.847 -6.834 14.118 1.00 94.38 429 GLU A CA 1
ATOM 3573 C C . GLU A 1 429 ? -30.066 -7.234 12.861 1.00 94.38 429 GLU A C 1
ATOM 3575 O O . GLU A 1 429 ? -29.259 -8.160 12.919 1.00 94.38 429 GLU A O 1
ATOM 3580 N N . GLU A 1 430 ? -30.246 -6.525 11.743 1.00 96.75 430 GLU A N 1
ATOM 3581 C CA . GLU A 1 430 ? -29.477 -6.754 10.513 1.00 96.75 430 GLU A CA 1
ATOM 3582 C C . GLU A 1 430 ? -27.973 -6.504 10.719 1.00 96.75 430 GLU A C 1
ATOM 3584 O O . GLU A 1 430 ? -27.154 -7.206 10.125 1.00 96.75 430 GLU A O 1
ATOM 3589 N N . ILE A 1 431 ? -27.591 -5.547 11.578 1.00 96.19 431 ILE A N 1
ATOM 3590 C CA . ILE A 1 431 ? -26.178 -5.300 11.910 1.00 96.19 431 ILE A CA 1
ATOM 3591 C C . ILE A 1 431 ? -25.609 -6.482 12.694 1.00 96.19 431 ILE A C 1
ATOM 3593 O O . ILE A 1 431 ? -24.524 -6.961 12.362 1.00 96.19 431 ILE A O 1
ATOM 3597 N N . TYR A 1 432 ? -26.320 -6.959 13.719 1.00 95.56 432 TYR A N 1
ATOM 3598 C CA . TYR A 1 432 ? -25.856 -8.099 14.511 1.00 95.56 432 TYR A CA 1
ATOM 3599 C C . TYR A 1 432 ? -25.747 -9.366 13.665 1.00 95.56 432 TYR A C 1
ATOM 3601 O O . TYR A 1 432 ? -24.684 -9.976 13.637 1.00 95.56 432 TYR A O 1
ATOM 3609 N N . GLN A 1 433 ? -26.771 -9.678 12.866 1.00 95.12 433 GLN A N 1
ATOM 3610 C CA . GLN A 1 433 ? -26.739 -10.814 11.939 1.00 95.12 433 GLN A CA 1
ATOM 3611 C C . GLN A 1 433 ? -25.560 -10.744 10.964 1.00 95.12 433 GLN A C 1
ATOM 3613 O O . GLN A 1 433 ? -24.994 -11.773 10.603 1.00 95.12 433 GLN A O 1
ATOM 3618 N N . TYR A 1 434 ? -25.191 -9.540 10.522 1.00 95.56 434 TYR A N 1
ATOM 3619 C CA . TYR A 1 434 ? -24.043 -9.349 9.645 1.00 95.56 434 TYR A CA 1
ATOM 3620 C C . TYR A 1 434 ? -22.715 -9.617 10.365 1.00 95.56 434 TYR A C 1
ATOM 3622 O O . TYR A 1 434 ? -21.843 -10.275 9.804 1.00 95.56 434 TYR A O 1
ATOM 3630 N N . VAL A 1 435 ? -22.563 -9.163 11.614 1.00 94.12 435 VAL A N 1
ATOM 3631 C CA . VAL A 1 435 ? -21.372 -9.452 12.437 1.00 94.12 435 VAL A CA 1
ATOM 3632 C C . VAL A 1 435 ? -21.267 -10.941 12.778 1.00 94.12 435 VAL A C 1
ATOM 3634 O O . VAL A 1 435 ? -20.162 -11.483 12.751 1.00 94.12 435 VAL A O 1
ATOM 3637 N N . ASP A 1 436 ? -22.390 -11.617 13.022 1.00 92.44 436 ASP A N 1
ATOM 3638 C CA . ASP A 1 436 ? -22.438 -13.057 13.313 1.00 92.44 436 ASP A CA 1
ATOM 3639 C C . ASP A 1 436 ? -21.953 -13.911 12.129 1.00 92.44 436 ASP A C 1
ATOM 3641 O O . ASP A 1 436 ? -21.441 -15.015 12.316 1.00 92.44 436 ASP A O 1
ATOM 3645 N N . GLN A 1 437 ? -22.096 -13.400 10.903 1.00 94.06 437 GLN A N 1
ATOM 3646 C CA . GLN A 1 437 ? -21.646 -14.065 9.676 1.00 94.06 437 GLN A CA 1
ATOM 3647 C C . GLN A 1 437 ? -20.167 -13.815 9.354 1.00 94.06 437 GLN A C 1
ATOM 3649 O O . GLN A 1 437 ? -19.603 -14.523 8.518 1.00 94.06 437 GLN A O 1
ATOM 3654 N N . MET A 1 438 ? -19.529 -12.825 9.987 1.00 93.81 438 MET A N 1
ATOM 3655 C CA . MET A 1 438 ? -18.110 -12.548 9.772 1.00 93.81 438 MET A CA 1
ATOM 3656 C C . MET A 1 438 ? -17.214 -13.570 10.472 1.00 93.81 438 MET A C 1
ATOM 3658 O O . MET A 1 438 ? -17.500 -14.030 11.581 1.00 93.81 438 MET A O 1
ATOM 3662 N N . GLY A 1 439 ? -16.040 -13.810 9.884 1.00 92.69 439 GLY A N 1
ATOM 3663 C CA . GLY A 1 439 ? -14.920 -14.440 10.579 1.00 92.69 439 GLY A CA 1
ATOM 3664 C C . GLY A 1 439 ? -14.547 -13.699 11.871 1.00 92.69 439 GLY A C 1
ATOM 3665 O O . GLY A 1 439 ? -14.834 -12.509 12.041 1.00 92.69 439 GLY A O 1
ATOM 3666 N N . THR A 1 440 ? -13.941 -14.418 12.813 1.00 91.56 440 THR A N 1
ATOM 3667 C CA . THR A 1 440 ? -13.638 -13.942 14.178 1.00 91.56 440 THR A CA 1
ATOM 3668 C C . THR A 1 440 ? -12.208 -13.442 14.356 1.00 91.56 440 THR A C 1
ATOM 3670 O O . THR A 1 440 ? -11.817 -13.087 15.466 1.00 91.56 440 THR A O 1
ATOM 3673 N N . GLU A 1 441 ? -11.412 -13.444 13.289 1.00 90.56 441 GLU A N 1
ATOM 3674 C CA . GLU A 1 441 ? -9.994 -13.100 13.337 1.00 90.56 441 GLU A CA 1
ATOM 3675 C C . GLU A 1 441 ? -9.742 -11.741 12.683 1.00 90.56 441 GLU A C 1
ATOM 3677 O O . GLU A 1 441 ? -10.374 -11.382 11.684 1.00 90.56 441 GLU A O 1
ATOM 3682 N N . SER A 1 442 ? -8.807 -10.980 13.251 1.00 91.06 442 SER A N 1
ATOM 3683 C CA . SER A 1 442 ? -8.301 -9.771 12.607 1.00 91.06 442 SER A CA 1
ATOM 3684 C C . SER A 1 442 ? -7.388 -10.145 11.441 1.00 91.06 442 SER A C 1
ATOM 3686 O O . SER A 1 442 ? -6.706 -11.168 11.481 1.00 91.06 442 SER A O 1
ATOM 3688 N N . ILE A 1 443 ? -7.319 -9.292 10.418 1.00 89.88 443 ILE A N 1
ATOM 3689 C CA . ILE A 1 443 ? -6.304 -9.440 9.364 1.00 89.88 443 ILE A CA 1
ATOM 3690 C C . ILE A 1 443 ? -4.909 -9.047 9.856 1.00 89.88 443 ILE A C 1
ATOM 3692 O O . ILE A 1 443 ? -3.937 -9.308 9.158 1.00 89.88 443 ILE A O 1
ATOM 3696 N N . PHE A 1 444 ? -4.801 -8.383 11.010 1.00 89.56 444 PHE A N 1
ATOM 3697 C CA . PHE A 1 444 ? -3.525 -7.961 11.573 1.00 89.56 444 PHE A CA 1
ATOM 3698 C C . PHE A 1 444 ? -3.010 -8.981 12.598 1.00 89.56 444 PHE A C 1
ATOM 3700 O O . PHE A 1 444 ? -3.772 -9.396 13.470 1.00 89.56 444 PHE A O 1
ATOM 3707 N N . PRO A 1 445 ? -1.725 -9.374 12.523 1.00 84.56 445 PRO A N 1
ATOM 3708 C CA . PRO A 1 445 ? -1.110 -10.255 13.507 1.00 84.56 445 PRO A CA 1
ATOM 3709 C C . PRO A 1 445 ? -0.831 -9.538 14.830 1.00 84.56 445 PRO A C 1
ATOM 3711 O O . PRO A 1 445 ? -0.705 -10.197 15.857 1.00 84.56 445 PRO A O 1
ATOM 3714 N N . GLU A 1 446 ? -0.700 -8.209 14.819 1.00 86.75 446 GLU A N 1
ATOM 3715 C CA . GLU A 1 446 ? -0.444 -7.425 16.021 1.00 86.75 446 GLU A CA 1
ATOM 3716 C C . GLU A 1 446 ? -1.750 -7.031 16.722 1.00 86.75 446 GLU A C 1
ATOM 3718 O O . GLU A 1 446 ? -2.614 -6.359 16.156 1.00 86.75 446 GLU A O 1
ATOM 3723 N N . ASN A 1 447 ? -1.869 -7.392 18.000 1.00 85.69 447 ASN A N 1
ATOM 3724 C CA . ASN A 1 447 ? -3.085 -7.167 18.782 1.00 85.69 447 ASN A CA 1
ATOM 3725 C C . ASN A 1 447 ? -3.406 -5.701 19.058 1.00 85.69 447 ASN A C 1
ATOM 3727 O O . ASN A 1 447 ? -4.538 -5.398 19.429 1.00 85.69 447 ASN A O 1
ATOM 3731 N N . ASP A 1 448 ? -2.438 -4.799 18.949 1.00 87.69 448 ASP A N 1
ATOM 3732 C CA . ASP A 1 448 ? -2.664 -3.371 19.142 1.00 87.69 448 ASP A CA 1
ATOM 3733 C C . ASP A 1 448 ? -3.202 -2.692 17.880 1.00 87.69 448 ASP A C 1
ATOM 3735 O O . ASP A 1 448 ? -3.544 -1.519 17.941 1.00 87.69 448 ASP A O 1
ATOM 3739 N N . ARG A 1 449 ? -3.288 -3.384 16.739 1.00 90.50 449 ARG A N 1
ATOM 3740 C CA . ARG A 1 449 ? -3.864 -2.817 15.516 1.00 90.50 449 ARG A CA 1
ATOM 3741 C C . ARG A 1 449 ? -5.378 -3.004 15.469 1.00 90.50 449 ARG A C 1
ATOM 3743 O O . ARG A 1 449 ? -5.934 -3.914 16.086 1.00 90.50 449 ARG A O 1
ATOM 3750 N N . LEU A 1 450 ? -6.034 -2.117 14.726 1.00 92.19 450 LEU A N 1
ATOM 3751 C CA . LEU A 1 450 ? -7.473 -2.135 14.484 1.00 92.19 450 LEU A CA 1
ATOM 3752 C C . LEU A 1 450 ? -7.795 -2.151 12.998 1.00 92.19 450 LEU A C 1
ATOM 3754 O O . LEU A 1 450 ? -7.281 -1.333 12.234 1.00 92.19 450 LEU A O 1
ATOM 3758 N N . MET A 1 451 ? -8.748 -2.992 12.615 1.00 93.44 451 MET A N 1
ATOM 3759 C CA . MET A 1 451 ? -9.428 -2.901 11.330 1.00 93.44 451 MET A CA 1
ATOM 3760 C C . MET A 1 451 ? -10.520 -1.830 11.380 1.00 93.44 451 MET A C 1
ATOM 3762 O O . MET A 1 451 ? -11.311 -1.754 12.321 1.00 93.44 451 MET A O 1
ATOM 3766 N N . THR A 1 452 ? -10.617 -1.019 10.330 1.00 93.62 452 THR A N 1
ATOM 3767 C CA . THR A 1 452 ? -11.761 -0.122 10.140 1.00 93.62 452 THR A CA 1
ATOM 3768 C C . THR A 1 452 ? -12.970 -0.881 9.602 1.00 93.62 452 THR A C 1
ATOM 3770 O O . THR A 1 452 ? -12.856 -1.991 9.074 1.00 93.62 452 THR A O 1
ATOM 3773 N N . ALA A 1 453 ? -14.160 -0.283 9.698 1.00 93.81 453 ALA A N 1
ATOM 3774 C CA . ALA A 1 453 ? -15.392 -0.950 9.274 1.00 93.81 453 ALA A CA 1
ATOM 3775 C C . ALA A 1 453 ? -15.366 -1.384 7.795 1.00 93.81 453 ALA A C 1
ATOM 3777 O O . ALA A 1 453 ? -15.832 -2.471 7.459 1.00 93.81 453 ALA A O 1
ATOM 3778 N N . ASP A 1 454 ? -14.766 -0.582 6.909 1.00 89.62 454 ASP A N 1
ATOM 3779 C CA . ASP A 1 454 ? -14.615 -0.943 5.497 1.00 89.62 454 ASP A CA 1
ATOM 3780 C C . ASP A 1 454 ? -13.650 -2.116 5.277 1.00 89.62 454 ASP A C 1
ATOM 3782 O O . ASP A 1 454 ? -13.862 -2.898 4.353 1.00 89.62 454 ASP A O 1
ATOM 3786 N N . GLN A 1 455 ? -12.627 -2.282 6.122 1.00 90.19 455 GLN A N 1
ATOM 3787 C CA . GLN A 1 455 ? -11.762 -3.464 6.094 1.00 90.19 455 GLN A CA 1
ATOM 3788 C C . GLN A 1 455 ? -12.530 -4.707 6.560 1.00 90.19 455 GLN A C 1
ATOM 3790 O O . GLN A 1 455 ? -12.466 -5.734 5.888 1.00 90.19 455 GLN A O 1
ATOM 3795 N N . CYS A 1 456 ? -13.326 -4.600 7.629 1.00 93.19 456 CYS A N 1
ATOM 3796 C CA . CYS A 1 456 ? -14.178 -5.701 8.098 1.00 93.19 456 CYS A CA 1
ATOM 3797 C C . CYS A 1 456 ? -15.153 -6.159 7.001 1.00 93.19 456 CYS A C 1
ATOM 3799 O O . CYS A 1 456 ? -15.293 -7.350 6.739 1.00 93.19 456 CYS A O 1
ATOM 3801 N N . ILE A 1 457 ? -15.772 -5.209 6.289 1.00 90.69 457 ILE A N 1
ATOM 3802 C CA . ILE A 1 457 ? -16.665 -5.496 5.156 1.00 90.69 457 ILE A CA 1
ATOM 3803 C C . ILE A 1 457 ? -15.910 -6.141 3.992 1.00 90.69 457 ILE A C 1
ATOM 3805 O O . ILE A 1 457 ? -16.391 -7.112 3.417 1.00 90.69 457 ILE A O 1
ATOM 3809 N N . ARG A 1 458 ? -14.742 -5.621 3.602 1.00 86.38 458 ARG A N 1
ATOM 3810 C CA . ARG A 1 458 ? -14.001 -6.170 2.454 1.00 86.38 458 ARG A CA 1
ATOM 3811 C C . ARG A 1 458 ? -13.513 -7.595 2.694 1.00 86.38 458 ARG A C 1
ATOM 3813 O O . ARG A 1 458 ? -13.564 -8.403 1.772 1.00 86.38 458 ARG A O 1
ATOM 3820 N N . HIS A 1 459 ? -13.042 -7.883 3.905 1.00 87.69 459 HIS A N 1
ATOM 3821 C CA . HIS A 1 459 ? -12.442 -9.177 4.249 1.00 87.69 459 HIS A CA 1
ATOM 3822 C C . HIS A 1 459 ? -13.419 -10.155 4.891 1.00 87.69 459 HIS A C 1
ATOM 3824 O O . HIS A 1 459 ? -13.072 -11.319 5.055 1.00 87.69 459 HIS A O 1
ATOM 3830 N N . GLN A 1 460 ? -14.634 -9.705 5.225 1.00 92.38 460 GLN A N 1
ATOM 3831 C CA . GLN A 1 460 ? -15.672 -10.519 5.869 1.00 92.38 460 GLN A CA 1
ATOM 3832 C C . GLN A 1 460 ? -15.164 -11.210 7.148 1.00 92.38 460 GLN A C 1
ATOM 3834 O O . GLN A 1 460 ? -15.540 -12.335 7.465 1.00 92.38 460 GLN A O 1
ATOM 3839 N N . THR A 1 461 ? -14.286 -10.531 7.885 1.00 93.25 461 THR A N 1
ATOM 3840 C CA . THR A 1 461 ? -13.696 -11.004 9.141 1.00 93.25 461 THR A CA 1
ATOM 3841 C C . THR A 1 461 ? -13.384 -9.823 10.045 1.00 93.25 461 THR A C 1
ATOM 3843 O O . THR A 1 461 ? -13.226 -8.696 9.570 1.00 93.25 461 THR A O 1
ATOM 3846 N N . SER A 1 462 ? -13.337 -10.070 11.348 1.00 93.56 462 SER A N 1
ATOM 3847 C CA . SER A 1 462 ? -13.024 -9.062 12.357 1.00 93.56 462 SER A CA 1
ATOM 3848 C C . SER A 1 462 ? -12.703 -9.711 13.703 1.00 93.56 462 SER A C 1
ATOM 3850 O O . SER A 1 462 ? -13.428 -10.603 14.153 1.00 93.56 462 SER A O 1
ATOM 3852 N N . GLY A 1 463 ? -11.661 -9.217 14.381 1.00 92.69 463 GLY A N 1
ATOM 3853 C CA . GLY A 1 463 ? -11.440 -9.497 15.801 1.00 92.69 463 GLY A CA 1
ATOM 3854 C C . GLY A 1 463 ? -12.445 -8.756 16.693 1.00 92.69 463 GLY A C 1
ATOM 3855 O O . GLY A 1 463 ? -13.205 -7.905 16.231 1.00 92.69 463 GLY A O 1
ATOM 3856 N N . THR A 1 464 ? -12.453 -9.024 17.999 1.00 93.31 464 THR A N 1
ATOM 3857 C CA . THR A 1 464 ? -13.422 -8.413 18.937 1.00 93.31 464 THR A CA 1
ATOM 3858 C C . THR A 1 464 ? -13.348 -6.881 18.970 1.00 93.31 464 THR A C 1
ATOM 3860 O O . THR A 1 464 ? -14.380 -6.211 18.906 1.00 93.31 464 THR A O 1
ATOM 3863 N N . LYS A 1 465 ? -12.138 -6.308 18.963 1.00 94.12 465 LYS A N 1
ATOM 3864 C CA . LYS A 1 465 ? -11.934 -4.849 18.907 1.00 94.12 465 LYS A CA 1
ATOM 3865 C C . LYS A 1 465 ? -12.426 -4.241 17.593 1.00 94.12 465 LYS A C 1
ATOM 3867 O O . LYS A 1 465 ? -13.086 -3.203 17.586 1.00 94.12 465 LYS A O 1
ATOM 3872 N N . ASP A 1 466 ? -12.142 -4.927 16.490 1.00 95.81 466 ASP A N 1
ATOM 3873 C CA . ASP A 1 466 ? -12.549 -4.536 15.139 1.00 95.81 466 ASP A CA 1
ATOM 3874 C C . ASP A 1 466 ? -14.081 -4.527 15.021 1.00 95.81 466 ASP A C 1
ATOM 3876 O O . ASP A 1 466 ? -14.674 -3.584 14.494 1.00 95.81 466 ASP A O 1
ATOM 3880 N N . ARG A 1 467 ? -14.741 -5.539 15.600 1.00 96.56 467 ARG A N 1
ATOM 3881 C CA . ARG A 1 467 ? -16.205 -5.629 15.697 1.00 96.56 467 ARG A CA 1
ATOM 3882 C C . ARG A 1 467 ? -16.796 -4.484 16.504 1.00 96.56 467 ARG A C 1
ATOM 3884 O O . ARG A 1 467 ? -17.809 -3.930 16.091 1.00 96.56 467 ARG A O 1
ATOM 3891 N N . ALA A 1 468 ? -16.176 -4.097 17.619 1.00 97.25 468 ALA A N 1
ATOM 3892 C CA . ALA A 1 468 ? -16.644 -2.962 18.412 1.00 97.25 468 ALA A CA 1
ATOM 3893 C C . ALA A 1 468 ? -16.630 -1.663 17.585 1.00 97.25 468 ALA A C 1
ATOM 3895 O O . ALA A 1 468 ? -17.625 -0.933 17.541 1.00 97.25 468 ALA A O 1
ATOM 3896 N N . VAL A 1 469 ? -15.528 -1.419 16.867 1.00 97.56 469 VAL A N 1
ATOM 3897 C CA . VAL A 1 469 ? -15.374 -0.289 15.936 1.00 97.56 469 VAL A CA 1
ATOM 3898 C C . VAL A 1 469 ? -16.420 -0.343 14.820 1.00 97.56 469 VAL A C 1
ATOM 3900 O O . VAL A 1 469 ? -17.084 0.663 14.556 1.00 97.56 469 VAL A O 1
ATOM 3903 N N . PHE A 1 470 ? -16.605 -1.509 14.194 1.00 97.75 470 PHE A N 1
ATOM 3904 C CA . PHE A 1 470 ? -17.601 -1.726 13.145 1.00 97.75 470 PHE A CA 1
ATOM 3905 C C . PHE A 1 470 ? -19.023 -1.429 13.636 1.00 97.75 470 PHE A C 1
ATOM 3907 O O . PHE A 1 470 ? -19.739 -0.657 12.999 1.00 97.75 470 PHE A O 1
ATOM 3914 N N . LEU A 1 471 ? -19.417 -1.994 14.779 1.00 97.75 471 LEU A N 1
ATOM 3915 C CA . LEU A 1 471 ? -20.747 -1.835 15.368 1.00 97.75 471 LEU A CA 1
ATOM 3916 C C . LEU A 1 471 ? -21.049 -0.367 15.675 1.00 97.75 471 LEU A C 1
ATOM 3918 O O . LEU A 1 471 ? -22.073 0.153 15.229 1.00 97.75 471 LEU A O 1
ATOM 3922 N N . LEU A 1 472 ? -20.145 0.335 16.373 1.00 97.75 472 LEU A N 1
ATOM 3923 C CA . LEU A 1 472 ? -20.343 1.756 16.668 1.00 97.75 472 LEU A CA 1
ATOM 3924 C C . LEU A 1 472 ? -20.455 2.581 15.380 1.00 97.75 472 LEU A C 1
ATOM 3926 O O . LEU A 1 472 ? -21.334 3.440 15.269 1.00 97.75 472 LEU A O 1
ATOM 3930 N N . ALA A 1 473 ? -19.590 2.316 14.396 1.00 97.56 473 ALA A N 1
ATOM 3931 C CA . ALA A 1 473 ? -19.635 3.004 13.114 1.00 97.56 473 ALA A CA 1
ATOM 3932 C C . ALA A 1 473 ? -20.949 2.731 12.365 1.00 97.56 473 ALA A C 1
ATOM 3934 O O . ALA A 1 473 ? -21.522 3.666 11.810 1.00 97.56 473 ALA A O 1
ATOM 3935 N N . ALA A 1 474 ? -21.465 1.498 12.396 1.00 97.31 474 ALA A N 1
ATOM 3936 C CA . ALA A 1 474 ? -22.719 1.117 11.749 1.00 97.31 474 ALA A CA 1
ATOM 3937 C C . ALA A 1 474 ? -23.910 1.824 12.403 1.00 97.31 474 ALA A C 1
ATOM 3939 O O . ALA A 1 474 ? -24.684 2.501 11.721 1.00 97.31 474 ALA A O 1
ATOM 3940 N N . PHE A 1 475 ? -24.011 1.764 13.735 1.00 96.44 475 PHE A N 1
ATOM 3941 C CA . PHE A 1 475 ? -25.069 2.453 14.472 1.00 96.44 475 PHE A CA 1
ATOM 3942 C C . PHE A 1 475 ? -25.031 3.966 14.245 1.00 96.44 475 PHE A C 1
ATOM 3944 O O . PHE A 1 475 ? -26.075 4.599 14.067 1.00 96.44 475 PHE A O 1
ATOM 3951 N N . LYS A 1 476 ? -23.832 4.560 14.191 1.00 95.69 476 LYS A N 1
ATOM 3952 C CA . LYS A 1 476 ? -23.682 5.985 13.895 1.00 95.69 476 LYS A CA 1
ATOM 3953 C C . LYS A 1 476 ? -24.074 6.321 12.456 1.00 95.69 476 LYS A C 1
ATOM 3955 O O . LYS A 1 476 ? -24.782 7.300 12.242 1.00 95.69 476 LYS A O 1
ATOM 3960 N N . LYS A 1 477 ? -23.625 5.533 11.478 1.00 95.06 477 LYS A N 1
ATOM 3961 C CA . LYS A 1 477 ? -23.805 5.798 10.044 1.00 95.06 477 LYS A CA 1
ATOM 3962 C C . LYS A 1 477 ? -25.260 5.652 9.590 1.00 95.06 477 LYS A C 1
ATOM 3964 O O . LYS A 1 477 ? -25.719 6.494 8.825 1.00 95.06 477 LYS A O 1
ATOM 3969 N N . TYR A 1 478 ? -25.977 4.626 10.057 1.00 94.50 478 TYR A N 1
ATOM 3970 C CA . TYR A 1 478 ? -27.341 4.325 9.587 1.00 94.50 478 TYR A CA 1
ATOM 3971 C C . TYR A 1 478 ? -28.446 4.829 10.517 1.00 94.50 478 TYR A C 1
ATOM 3973 O O . TYR A 1 478 ? -29.544 5.116 10.049 1.00 94.50 478 TYR A O 1
ATOM 3981 N N . PHE A 1 479 ? -28.163 4.988 11.814 1.00 93.38 479 PHE A N 1
ATOM 3982 C CA . PHE A 1 479 ? -29.180 5.350 12.813 1.00 93.38 479 PHE A CA 1
ATOM 3983 C C . PHE A 1 479 ? -28.824 6.594 13.632 1.00 93.38 479 PHE A C 1
ATOM 3985 O O . PHE A 1 479 ? -29.502 6.897 14.613 1.00 93.38 479 PHE A O 1
ATOM 3992 N N . ASN A 1 480 ? -27.753 7.304 13.256 1.00 92.50 480 ASN A N 1
ATOM 3993 C CA . ASN A 1 480 ? -27.240 8.481 13.960 1.00 92.50 480 ASN A CA 1
ATOM 3994 C C . ASN A 1 480 ? -27.058 8.260 15.477 1.00 92.50 480 ASN A C 1
ATOM 3996 O O . ASN A 1 480 ? -27.190 9.190 16.274 1.00 92.50 480 ASN A O 1
ATOM 4000 N N . ALA A 1 481 ? -26.743 7.028 15.891 1.00 92.88 481 ALA A N 1
ATOM 4001 C CA . ALA A 1 481 ? -26.599 6.695 17.302 1.00 92.88 481 ALA A CA 1
ATOM 4002 C C . ALA A 1 481 ? -25.525 7.557 17.985 1.00 92.88 481 ALA A C 1
ATOM 4004 O O . ALA A 1 481 ? -24.557 8.004 17.368 1.00 92.88 481 ALA A O 1
ATOM 4005 N N . GLN A 1 482 ? -25.682 7.796 19.279 1.00 91.94 482 GLN A N 1
ATOM 4006 C CA . GLN A 1 482 ? -24.633 8.354 20.127 1.00 91.94 482 GLN A CA 1
ATOM 4007 C C . GLN A 1 482 ? -24.025 7.215 20.931 1.00 91.94 482 GLN A C 1
ATOM 4009 O O . GLN A 1 482 ? -24.757 6.336 21.373 1.00 91.94 482 GLN A O 1
ATOM 4014 N N . GLY A 1 483 ? -22.711 7.213 21.127 1.00 92.56 483 GLY A N 1
ATOM 4015 C CA . GLY A 1 483 ? -22.054 6.103 21.800 1.00 92.56 483 GLY A CA 1
ATOM 4016 C C . GLY A 1 483 ? -20.541 6.194 21.808 1.00 92.56 483 GLY A C 1
ATOM 4017 O O . GLY A 1 483 ? -19.976 7.183 21.338 1.00 92.56 483 GLY A O 1
ATOM 4018 N N . CYS A 1 484 ? -19.914 5.154 22.342 1.00 95.12 484 CYS A N 1
ATOM 4019 C CA . CYS A 1 484 ? -18.475 4.930 22.326 1.00 95.12 484 CYS A CA 1
ATOM 4020 C C . CYS A 1 484 ? -18.164 3.426 22.300 1.00 95.12 484 CYS A C 1
ATOM 4022 O O . CYS A 1 484 ? -19.002 2.593 22.655 1.00 95.12 484 CYS A O 1
ATOM 4024 N N . VAL A 1 485 ? -16.953 3.090 21.860 1.00 95.75 485 VAL A N 1
ATOM 4025 C CA . VAL A 1 485 ? -16.351 1.781 22.117 1.00 95.75 485 VAL A CA 1
ATOM 4026 C C . VAL A 1 485 ? -15.619 1.848 23.450 1.00 95.75 485 VAL A C 1
ATOM 4028 O O . VAL A 1 485 ? -15.084 2.903 23.798 1.00 95.75 485 VAL A O 1
ATOM 4031 N N . VAL A 1 486 ? -15.599 0.741 24.187 1.00 93.62 486 VAL A N 1
ATOM 4032 C CA . VAL A 1 486 ? -14.884 0.624 25.463 1.00 93.62 486 VAL A CA 1
ATOM 4033 C C . VAL A 1 486 ? -14.100 -0.681 25.469 1.00 93.62 486 VAL A C 1
ATOM 4035 O O . VAL A 1 486 ? -14.684 -1.753 25.343 1.00 93.62 486 VAL A O 1
ATOM 4038 N N . PHE A 1 487 ? -12.785 -0.589 25.630 1.00 93.00 487 PHE A N 1
ATOM 4039 C CA . PHE A 1 487 ? -11.887 -1.728 25.788 1.00 93.00 487 PHE A CA 1
ATOM 4040 C C . PHE A 1 487 ? -11.480 -1.850 27.251 1.00 93.00 487 PHE A C 1
ATOM 4042 O O . PHE A 1 487 ? -11.010 -0.877 27.855 1.00 93.00 487 PHE A O 1
ATOM 4049 N N . THR A 1 488 ? -11.652 -3.041 27.820 1.00 91.12 488 THR A N 1
ATOM 4050 C CA . THR A 1 488 ? -11.260 -3.345 29.200 1.00 91.12 488 THR A CA 1
ATOM 4051 C C . THR A 1 488 ? -10.227 -4.458 29.244 1.00 91.12 488 THR A C 1
ATOM 4053 O O . THR A 1 488 ? -9.957 -5.128 28.249 1.00 91.12 488 THR A O 1
ATOM 4056 N N . LYS A 1 489 ? -9.662 -4.706 30.430 1.00 88.75 489 LYS A N 1
ATOM 4057 C CA . LYS A 1 489 ? -8.772 -5.858 30.645 1.00 88.75 489 LYS A CA 1
ATOM 4058 C C . LYS A 1 489 ? -9.452 -7.218 30.428 1.00 88.75 489 LYS A C 1
ATOM 4060 O O . LYS A 1 489 ? -8.751 -8.229 30.421 1.00 88.75 489 LYS A O 1
ATOM 4065 N N . LYS A 1 490 ? -10.786 -7.259 30.313 1.00 89.38 490 LYS A N 1
ATOM 4066 C CA . LYS A 1 490 ? -11.573 -8.494 30.221 1.00 89.38 490 LYS A CA 1
ATOM 4067 C C . LYS A 1 490 ? -12.310 -8.635 28.890 1.00 89.38 490 LYS A C 1
ATOM 4069 O O . LYS A 1 490 ? -12.191 -9.683 28.266 1.00 89.38 490 LYS A O 1
ATOM 4074 N N . TYR A 1 491 ? -13.062 -7.616 28.474 1.00 92.75 491 TYR A N 1
ATOM 4075 C CA . TYR A 1 491 ? -13.932 -7.673 27.298 1.00 92.75 491 TYR A CA 1
ATOM 4076 C C . TYR A 1 491 ? -13.948 -6.344 26.532 1.00 92.75 491 TYR A C 1
ATOM 4078 O O . TYR A 1 491 ? -13.610 -5.287 27.069 1.00 92.75 491 TYR A O 1
ATOM 4086 N N . ASP A 1 492 ? -14.409 -6.414 25.285 1.00 94.06 492 ASP A N 1
ATOM 4087 C CA . ASP A 1 492 ? -14.645 -5.254 24.428 1.00 94.06 492 ASP A CA 1
ATOM 4088 C C . ASP A 1 492 ? -16.146 -4.953 24.352 1.00 94.06 492 ASP A C 1
ATOM 4090 O O . ASP A 1 492 ? -16.971 -5.859 24.204 1.00 94.06 492 ASP A O 1
ATOM 4094 N N . TYR A 1 493 ? -16.513 -3.676 24.421 1.00 95.62 493 TYR A N 1
ATOM 4095 C CA . TYR A 1 493 ? -17.904 -3.237 24.475 1.00 95.62 493 TYR A CA 1
ATOM 4096 C C . TYR A 1 493 ? -18.212 -2.130 23.474 1.00 95.62 493 TYR A C 1
ATOM 4098 O O . TYR A 1 493 ? -17.352 -1.332 23.092 1.00 95.62 493 TYR A O 1
ATOM 4106 N N . VAL A 1 494 ? -19.497 -2.027 23.136 1.00 96.19 494 VAL A N 1
ATOM 4107 C CA . VAL A 1 494 ? -20.091 -0.838 22.522 1.00 96.19 494 VAL A CA 1
ATOM 4108 C C . VAL A 1 494 ? -21.205 -0.330 23.423 1.00 96.19 494 VAL A C 1
ATOM 4110 O O . VAL A 1 494 ? -22.138 -1.065 23.750 1.00 96.19 494 VAL A O 1
ATOM 4113 N N . VAL A 1 495 ? -21.116 0.941 23.803 1.00 94.25 495 VAL A N 1
ATOM 4114 C CA . VAL A 1 495 ? -22.173 1.656 24.521 1.00 94.25 495 VAL A CA 1
ATOM 4115 C C . VAL A 1 495 ? -22.842 2.593 23.539 1.00 94.25 495 VAL A C 1
ATOM 4117 O O . VAL A 1 495 ? -22.165 3.431 22.945 1.00 94.25 495 VAL A O 1
ATOM 4120 N N . TYR A 1 496 ? -24.153 2.482 23.353 1.00 93.25 496 TYR A N 1
ATOM 4121 C CA . TYR A 1 496 ? -24.862 3.331 22.402 1.00 93.25 496 TYR A CA 1
ATOM 4122 C C . TYR A 1 496 ? -26.310 3.620 22.803 1.00 93.25 496 TYR A C 1
ATOM 4124 O O . TYR A 1 496 ? -26.923 2.901 23.589 1.00 93.25 496 TYR A O 1
ATOM 4132 N N . LYS A 1 497 ? -26.860 4.702 22.257 1.00 91.44 497 LYS A N 1
ATOM 4133 C CA . LYS A 1 497 ? -28.279 5.060 22.301 1.00 91.44 497 LYS A CA 1
ATOM 4134 C C . LYS A 1 497 ? -28.694 5.652 20.959 1.00 91.44 497 LYS A C 1
ATOM 4136 O O . LYS A 1 497 ? -27.914 6.363 20.321 1.00 91.44 497 LYS A O 1
ATOM 4141 N N . PHE A 1 498 ? -29.922 5.395 20.539 1.00 89.62 498 PHE A N 1
ATOM 4142 C CA . PHE A 1 498 ? -30.501 6.042 19.360 1.00 89.62 498 PHE A CA 1
ATOM 4143 C C . PHE A 1 498 ? -31.093 7.398 19.746 1.00 89.62 498 PHE A C 1
ATOM 4145 O O . PHE A 1 498 ? -31.577 7.548 20.860 1.00 89.62 498 PHE A O 1
ATOM 4152 N N . GLU A 1 499 ? -31.117 8.383 18.845 1.00 81.56 499 GLU A N 1
ATOM 4153 C CA . GLU A 1 499 ? -31.693 9.709 19.157 1.00 81.56 499 GLU A CA 1
ATOM 4154 C C . GLU A 1 499 ? -33.145 9.637 19.649 1.00 81.56 499 GLU A C 1
ATOM 4156 O O . GLU A 1 499 ? -33.558 10.420 20.500 1.00 81.56 499 GLU A O 1
ATOM 4161 N N . GLN A 1 500 ? -33.908 8.669 19.144 1.00 77.38 500 GLN A N 1
ATOM 4162 C CA . GLN A 1 500 ? -35.309 8.461 19.511 1.00 77.38 500 GLN A CA 1
ATOM 4163 C C . GLN A 1 500 ? -35.488 7.655 20.811 1.00 77.38 500 GLN A C 1
ATOM 4165 O O . GLN A 1 500 ? -36.612 7.517 21.288 1.00 77.38 500 GLN A O 1
ATOM 4170 N N . ASN A 1 501 ? -34.409 7.114 21.392 1.00 76.62 501 ASN A N 1
ATOM 4171 C CA . ASN A 1 501 ? -34.443 6.276 22.587 1.00 76.62 501 ASN A CA 1
ATOM 4172 C C . ASN A 1 501 ? -33.534 6.852 23.682 1.00 76.62 501 ASN A C 1
ATOM 4174 O O . ASN A 1 501 ? -32.319 6.946 23.530 1.00 76.62 501 ASN A O 1
ATOM 4178 N N . SER A 1 502 ? -34.116 7.199 24.828 1.00 71.69 502 SER A N 1
ATOM 4179 C CA . SER A 1 502 ? -33.363 7.751 25.959 1.00 71.69 502 SER A CA 1
ATOM 4180 C C . SER A 1 502 ? -32.521 6.712 26.704 1.00 71.69 502 SER A C 1
ATOM 4182 O O . SER A 1 502 ? -31.661 7.092 27.499 1.00 71.69 502 SER A O 1
ATOM 4184 N N . LYS A 1 503 ? -32.746 5.412 26.474 1.00 86.38 503 LYS A N 1
ATOM 4185 C CA . LYS A 1 503 ? -32.048 4.346 27.190 1.00 86.38 503 LYS A CA 1
ATOM 4186 C C . LYS A 1 503 ? -30.746 3.965 26.495 1.00 86.38 503 LYS A C 1
ATOM 4188 O O . LYS A 1 503 ? -30.740 3.548 25.339 1.00 86.38 503 LYS A O 1
ATOM 4193 N N . TRP A 1 504 ? -29.660 4.021 27.255 1.00 88.69 504 TRP A N 1
ATOM 4194 C CA . TRP A 1 504 ? -28.381 3.462 26.851 1.00 88.69 504 TRP A CA 1
ATOM 4195 C C . TRP A 1 504 ? -28.410 1.933 26.808 1.00 88.69 504 TRP A C 1
ATOM 4197 O O . TRP A 1 504 ? -28.963 1.270 27.691 1.00 88.69 504 TRP A O 1
ATOM 4207 N N . ILE A 1 505 ? -27.782 1.387 25.776 1.00 91.75 505 ILE A N 1
ATOM 4208 C CA . ILE A 1 505 ? -27.582 -0.036 25.552 1.00 91.75 505 ILE A CA 1
ATOM 4209 C C . ILE A 1 505 ? -26.084 -0.304 25.660 1.00 91.75 505 ILE A C 1
ATOM 4211 O O . ILE A 1 505 ? -25.276 0.376 25.029 1.00 91.75 505 ILE A O 1
ATOM 4215 N N . LEU A 1 506 ? -25.729 -1.301 26.465 1.00 93.69 506 LEU A N 1
ATOM 4216 C CA . LEU A 1 506 ? -24.380 -1.834 26.563 1.00 93.69 506 LEU A CA 1
ATOM 4217 C C . LEU A 1 506 ? -24.362 -3.204 25.885 1.00 93.69 506 LEU A C 1
ATOM 4219 O O . LEU A 1 506 ? -25.121 -4.099 26.258 1.00 93.69 506 LEU A O 1
ATOM 4223 N N . TYR A 1 507 ? -23.500 -3.357 24.890 1.00 95.38 507 TYR A N 1
ATOM 4224 C CA . TYR A 1 507 ? -23.306 -4.606 24.167 1.00 95.38 507 TYR A CA 1
ATOM 4225 C C . TYR A 1 507 ? -21.883 -5.108 24.392 1.00 95.38 507 TYR A C 1
ATOM 4227 O O . TYR A 1 507 ? -20.927 -4.402 24.067 1.00 95.38 507 TYR A O 1
ATOM 4235 N N . ASN A 1 508 ? -21.746 -6.304 24.958 1.00 96.00 508 ASN A N 1
ATOM 4236 C CA . ASN A 1 508 ? -20.473 -6.998 25.087 1.00 96.00 508 ASN A CA 1
ATOM 4237 C C . ASN A 1 508 ? -20.179 -7.703 23.765 1.00 96.00 508 ASN A C 1
ATOM 4239 O O . ASN A 1 508 ? -20.874 -8.635 23.368 1.00 96.00 508 ASN A O 1
ATOM 4243 N N . VAL A 1 509 ? -19.152 -7.229 23.071 1.00 95.31 509 VAL A N 1
ATOM 4244 C CA . VAL A 1 509 ? -18.779 -7.699 21.736 1.00 95.31 509 VAL A CA 1
ATOM 4245 C C . VAL A 1 509 ? -18.088 -9.054 21.807 1.00 95.31 509 VAL A C 1
ATOM 4247 O O . VAL A 1 509 ? -18.276 -9.882 20.919 1.00 95.31 509 VAL A O 1
ATOM 4250 N N . SER A 1 510 ? -17.322 -9.297 22.872 1.00 90.56 510 SER A N 1
ATOM 4251 C CA . SER A 1 510 ? -16.631 -10.565 23.106 1.00 90.56 510 SER A CA 1
ATOM 4252 C C . SER A 1 510 ? -17.615 -11.715 23.344 1.00 90.56 510 SER A C 1
ATOM 4254 O O . SER A 1 510 ? -17.393 -12.816 22.850 1.00 90.56 510 SER A O 1
ATOM 4256 N N . LEU A 1 511 ? -18.709 -11.451 24.068 1.00 92.19 511 LEU A N 1
ATOM 4257 C CA . LEU A 1 511 ? -19.772 -12.424 24.354 1.00 92.19 511 LEU A CA 1
ATOM 4258 C C . LEU A 1 511 ? -20.942 -12.372 23.359 1.00 92.19 511 LEU A C 1
ATOM 4260 O O . LEU A 1 511 ? -21.774 -13.271 23.359 1.00 92.19 511 LEU A O 1
ATOM 4264 N N . GLN A 1 512 ? -20.993 -11.342 22.510 1.00 92.00 512 GLN A N 1
ATOM 4265 C CA . GLN A 1 512 ? -22.063 -11.085 21.540 1.00 92.00 512 GLN A CA 1
ATOM 4266 C C . GLN A 1 512 ? -23.460 -10.996 22.176 1.00 92.00 512 GLN A C 1
ATOM 4268 O O . GLN A 1 512 ? -24.447 -11.519 21.663 1.00 92.00 512 GLN A O 1
ATOM 4273 N N . GLU A 1 513 ? -23.559 -10.302 23.310 1.00 93.62 513 GLU A N 1
ATOM 4274 C CA . GLU A 1 513 ? -24.826 -10.132 24.018 1.00 93.62 513 GLU A CA 1
ATOM 4275 C C . GLU A 1 513 ? -24.949 -8.766 24.698 1.00 93.62 513 GLU A C 1
ATOM 4277 O O . GLU A 1 513 ? -23.973 -8.051 24.938 1.00 93.62 513 GLU A O 1
ATOM 4282 N N . LYS A 1 514 ? -26.188 -8.382 25.024 1.00 92.56 514 LYS A N 1
ATOM 4283 C CA . LYS A 1 514 ? -26.457 -7.166 25.797 1.00 92.56 514 LYS A CA 1
ATOM 4284 C C . LYS A 1 514 ? -26.079 -7.403 27.258 1.00 92.56 514 LYS A C 1
ATOM 4286 O O . LYS A 1 514 ? -26.603 -8.312 27.897 1.00 92.56 514 LYS A O 1
ATOM 4291 N N . SER A 1 515 ? -25.240 -6.535 27.807 1.00 91.31 515 SER A N 1
ATOM 4292 C CA . SER A 1 515 ? -24.821 -6.577 29.210 1.00 91.31 515 SER A CA 1
ATOM 4293 C C . SER A 1 515 ? -25.434 -5.419 29.994 1.00 91.31 515 SER A C 1
ATOM 4295 O O . SER A 1 515 ? -25.904 -4.433 29.430 1.00 91.31 515 SER A O 1
ATOM 4297 N N . LYS A 1 516 ? -25.465 -5.541 31.323 1.00 86.75 516 LYS A N 1
ATOM 4298 C CA . LYS A 1 516 ? -25.956 -4.469 32.208 1.00 86.75 516 LYS A CA 1
ATOM 4299 C C . LYS A 1 516 ? -24.841 -3.569 32.732 1.00 86.75 516 LYS A C 1
ATOM 4301 O O . LYS A 1 516 ? -25.117 -2.423 33.064 1.00 86.75 516 LYS A O 1
ATOM 4306 N N . LEU A 1 517 ? -23.631 -4.110 32.844 1.00 87.00 517 LEU A N 1
ATOM 4307 C CA . LEU A 1 517 ? -22.469 -3.482 33.463 1.00 87.00 517 LEU A CA 1
ATOM 4308 C C . LEU A 1 517 ? -21.217 -3.834 32.658 1.00 87.00 517 LEU A C 1
ATOM 4310 O O . LEU A 1 517 ? -21.179 -4.873 31.993 1.00 87.00 517 LEU A O 1
ATOM 4314 N N . ILE A 1 518 ? -20.219 -2.958 32.724 1.00 87.12 518 ILE A N 1
ATOM 4315 C CA . ILE A 1 518 ? -18.896 -3.179 32.143 1.00 87.12 518 ILE A CA 1
ATOM 4316 C C . ILE A 1 518 ? -18.056 -3.967 33.149 1.00 87.12 518 ILE A C 1
ATOM 4318 O O . ILE A 1 518 ? -17.902 -3.555 34.294 1.00 87.12 518 ILE A O 1
ATOM 4322 N N . GLU A 1 519 ? -17.503 -5.093 32.711 1.00 89.06 519 GLU A N 1
ATOM 4323 C CA . GLU A 1 519 ? -16.569 -5.905 33.490 1.00 89.06 519 GLU A CA 1
ATOM 4324 C C . GLU A 1 519 ? -15.113 -5.654 33.076 1.00 89.06 519 GLU A C 1
ATOM 4326 O O . GLU A 1 519 ? -14.785 -5.631 31.883 1.00 89.06 519 GLU A O 1
ATOM 4331 N N . GLY A 1 520 ? -14.235 -5.574 34.080 1.00 85.44 520 GLY A N 1
ATOM 4332 C CA . GLY A 1 520 ? -12.802 -5.330 33.927 1.00 85.44 520 GLY A CA 1
ATOM 4333 C C . GLY A 1 520 ? -12.441 -3.843 33.927 1.00 85.44 520 GLY A C 1
ATOM 4334 O O . GLY A 1 520 ? -13.244 -2.993 33.557 1.00 85.44 520 GLY A O 1
ATOM 4335 N N . GLU A 1 521 ? -11.205 -3.542 34.327 1.00 84.69 521 GLU A N 1
ATOM 4336 C CA . GLU A 1 521 ? -10.664 -2.178 34.323 1.00 84.69 521 GLU A CA 1
ATOM 4337 C C . GLU A 1 521 ? -10.650 -1.609 32.902 1.00 84.69 521 GLU A C 1
ATOM 4339 O O . GLU A 1 521 ? -10.159 -2.264 31.974 1.00 84.69 521 GLU A O 1
ATOM 4344 N N . ILE A 1 522 ? -11.192 -0.401 32.741 1.00 85.75 522 ILE A N 1
ATOM 4345 C CA . ILE A 1 522 ? -11.208 0.307 31.463 1.00 85.75 522 ILE A CA 1
ATOM 4346 C C . ILE A 1 522 ? -9.782 0.697 31.095 1.00 85.75 522 ILE A C 1
ATOM 4348 O O . ILE A 1 522 ? -9.031 1.226 31.903 1.00 85.75 522 ILE A O 1
ATOM 4352 N N . ILE A 1 523 ? -9.422 0.444 29.845 1.00 86.94 523 ILE A N 1
ATOM 4353 C CA . ILE A 1 523 ? -8.116 0.796 29.290 1.00 86.94 523 ILE A CA 1
ATOM 4354 C C . ILE A 1 523 ? -8.274 2.004 28.379 1.00 86.94 523 ILE A C 1
ATOM 4356 O O . ILE A 1 523 ? -7.528 2.978 28.481 1.00 86.94 523 ILE A O 1
ATOM 4360 N N . LEU A 1 524 ? -9.250 1.923 27.476 1.00 88.56 524 LEU A N 1
ATOM 4361 C CA . LEU A 1 524 ? -9.468 2.899 26.426 1.00 88.56 524 LEU A CA 1
ATOM 4362 C C . LEU A 1 524 ? -10.957 2.963 26.087 1.00 88.56 524 LEU A C 1
ATOM 4364 O O . LEU A 1 524 ? -11.595 1.936 25.869 1.00 88.56 524 LEU A O 1
ATOM 4368 N N . ALA A 1 525 ? -11.498 4.170 25.990 1.00 91.19 525 ALA A N 1
ATOM 4369 C CA . ALA A 1 525 ? -12.830 4.428 25.472 1.00 91.19 525 ALA A CA 1
ATOM 4370 C C . ALA A 1 525 ? -12.786 5.579 24.472 1.00 91.19 525 ALA A C 1
ATOM 4372 O O . ALA A 1 525 ? -12.122 6.582 24.714 1.00 91.19 525 ALA A O 1
ATOM 4373 N N . PHE A 1 526 ? -13.477 5.462 23.342 1.00 92.69 526 PHE A N 1
ATOM 4374 C CA . PHE A 1 526 ? -13.486 6.525 22.335 1.00 92.69 526 PHE A CA 1
ATOM 4375 C C . PHE A 1 526 ? -14.707 6.462 21.428 1.00 92.69 526 PHE A C 1
ATOM 4377 O O . PHE A 1 526 ? -15.362 5.430 21.277 1.00 92.69 526 PHE A O 1
ATOM 4384 N N . ASN A 1 527 ? -15.035 7.597 20.824 1.00 93.44 527 ASN A N 1
ATOM 4385 C CA . ASN A 1 527 ? -16.035 7.701 19.770 1.00 93.44 527 ASN A CA 1
ATOM 4386 C C . ASN A 1 527 ? -15.437 8.422 18.556 1.00 93.44 527 ASN A C 1
ATOM 4388 O O . ASN A 1 527 ? -14.237 8.350 18.338 1.00 93.44 527 ASN A O 1
ATOM 4392 N N . ASN A 1 528 ? -16.245 9.080 17.725 1.00 92.38 528 ASN A N 1
ATOM 4393 C CA . ASN A 1 528 ? -15.747 9.790 16.545 1.00 92.38 528 ASN A CA 1
ATOM 4394 C C . ASN A 1 528 ? -15.247 11.225 16.819 1.00 92.38 528 ASN A C 1
ATOM 4396 O O . ASN A 1 528 ? -14.973 11.932 15.852 1.00 92.38 528 ASN A O 1
ATOM 4400 N N . THR A 1 529 ? -15.193 11.675 18.079 1.00 89.56 529 THR A N 1
ATOM 4401 C CA . THR A 1 529 ? -14.782 13.043 18.460 1.00 89.56 529 THR A CA 1
ATOM 4402 C C . THR A 1 529 ? -13.917 13.128 19.714 1.00 89.56 529 THR A C 1
ATOM 4404 O O . THR A 1 529 ? -13.058 14.000 19.764 1.00 89.56 529 THR A O 1
ATOM 4407 N N . ASN A 1 530 ? -14.145 12.265 20.709 1.00 88.56 530 ASN A N 1
ATOM 4408 C CA . ASN A 1 530 ? -13.418 12.240 21.977 1.00 88.56 530 ASN A CA 1
ATOM 4409 C C . ASN A 1 530 ? -12.905 10.834 22.323 1.00 88.56 530 ASN A C 1
ATOM 4411 O O . ASN A 1 530 ? -13.494 9.822 21.924 1.00 88.56 530 ASN A O 1
ATOM 4415 N N . SER A 1 531 ? -11.865 10.795 23.151 1.00 87.31 531 SER A N 1
ATOM 4416 C CA . SER A 1 531 ? -11.272 9.587 23.711 1.00 87.31 531 SER A CA 1
ATOM 4417 C C . SER A 1 531 ? -10.852 9.790 25.162 1.00 87.31 531 SER A C 1
ATOM 4419 O O . SER A 1 531 ? -10.615 10.904 25.633 1.00 87.31 531 SER A O 1
ATOM 4421 N N . TYR A 1 532 ? -10.763 8.670 25.866 1.00 83.00 532 TYR A N 1
ATOM 4422 C CA . TYR A 1 532 ? -10.324 8.528 27.239 1.00 83.00 532 TYR A CA 1
ATOM 4423 C C . TYR A 1 532 ? -9.410 7.302 27.320 1.00 83.00 532 TYR A C 1
ATOM 4425 O O . TYR A 1 532 ? -9.864 6.186 27.078 1.00 83.00 532 TYR A O 1
ATOM 4433 N N . CYS A 1 533 ? -8.129 7.502 27.633 1.00 75.81 533 CYS A N 1
ATOM 4434 C CA . CYS A 1 533 ? -7.132 6.438 27.749 1.00 75.81 533 CYS A CA 1
ATOM 4435 C C . CYS A 1 533 ? -6.532 6.452 29.157 1.00 75.81 533 CYS A C 1
ATOM 4437 O O . CYS A 1 533 ? -5.839 7.403 29.524 1.00 75.81 533 CYS A O 1
ATOM 4439 N N . VAL A 1 534 ? -6.786 5.395 29.931 1.00 69.56 534 VAL A N 1
ATOM 4440 C CA . VAL A 1 534 ? -6.307 5.256 31.319 1.00 69.56 534 VAL A CA 1
ATOM 4441 C C . VAL A 1 534 ? -4.789 5.081 31.365 1.00 69.56 534 VAL A C 1
ATOM 4443 O O . VAL A 1 534 ? -4.141 5.477 32.329 1.00 69.56 534 VAL A O 1
ATOM 4446 N N . VAL A 1 535 ? -4.206 4.519 30.302 1.00 60.41 535 VAL A N 1
ATOM 4447 C CA . VAL A 1 535 ? -2.772 4.211 30.247 1.00 60.41 535 VAL A CA 1
ATOM 4448 C C . VAL A 1 535 ? -1.924 5.443 29.897 1.00 60.41 535 VAL A C 1
ATOM 4450 O O . VAL A 1 535 ? -0.810 5.555 30.395 1.00 60.41 535 VAL A O 1
ATOM 4453 N N . GLN A 1 536 ? -2.465 6.391 29.119 1.00 55.16 536 GLN A N 1
ATOM 4454 C CA . GLN A 1 536 ? -1.748 7.589 28.643 1.00 55.16 536 GLN A CA 1
ATOM 4455 C C . GLN A 1 536 ? -2.039 8.869 29.448 1.00 55.16 536 GLN A C 1
ATOM 4457 O O . GLN A 1 536 ? -1.293 9.836 29.331 1.00 55.16 536 GLN A O 1
ATOM 4462 N N . ASN A 1 537 ? -3.123 8.948 30.234 1.00 52.28 537 ASN A N 1
ATOM 4463 C CA . ASN A 1 537 ? -3.549 10.221 30.828 1.00 52.28 537 ASN A CA 1
ATOM 4464 C C . ASN A 1 537 ? -3.880 10.130 32.324 1.00 52.28 537 ASN A C 1
ATOM 4466 O O . ASN A 1 537 ? -4.863 9.513 32.725 1.00 52.28 537 ASN A O 1
ATOM 4470 N N . LYS A 1 538 ? -3.100 10.854 33.140 1.00 45.38 538 LYS A N 1
ATOM 4471 C CA . LYS A 1 538 ? -3.450 11.230 34.524 1.00 45.38 538 LYS A CA 1
ATOM 4472 C C . LYS A 1 538 ? -4.272 12.534 34.608 1.00 45.38 538 LYS A C 1
ATOM 4474 O O . LYS A 1 538 ? -4.598 12.955 35.714 1.00 45.38 538 LYS A O 1
ATOM 4479 N N . ASN A 1 539 ? -4.596 13.187 33.483 1.00 44.75 539 ASN A N 1
ATOM 4480 C CA . ASN A 1 539 ? -5.311 14.473 33.466 1.00 44.75 539 ASN A CA 1
ATOM 4481 C C . ASN A 1 539 ? -6.847 14.319 33.472 1.00 44.75 539 ASN A C 1
ATOM 4483 O O . ASN A 1 539 ? -7.416 13.569 32.678 1.00 44.75 539 ASN A O 1
ATOM 4487 N N . CYS A 1 540 ? -7.514 15.095 34.336 1.00 47.09 540 CYS A N 1
ATOM 4488 C CA . CYS A 1 540 ? -8.936 14.976 34.690 1.00 47.09 540 CYS A CA 1
ATOM 4489 C C . CYS A 1 540 ? -9.960 15.329 33.586 1.00 47.09 540 CYS A C 1
ATOM 4491 O O . CYS A 1 540 ? -11.067 14.802 33.612 1.00 47.09 540 CYS A O 1
ATOM 4493 N N . GLU A 1 541 ? -9.655 16.185 32.604 1.00 47.88 541 GLU A N 1
ATOM 4494 C CA . GLU A 1 541 ? -10.691 16.712 31.682 1.00 47.88 541 GLU A CA 1
ATOM 4495 C C . GLU A 1 541 ? -11.254 15.661 30.702 1.00 47.88 541 GLU A C 1
ATOM 4497 O O . GLU A 1 541 ? -12.449 15.642 30.403 1.00 47.88 541 GLU A O 1
ATOM 4502 N N . LYS A 1 542 ? -10.422 14.726 30.219 1.00 56.59 542 LYS A N 1
ATOM 4503 C CA . LYS A 1 542 ? -10.873 13.642 29.319 1.00 56.59 542 LYS A CA 1
ATOM 4504 C C . LYS A 1 542 ? -11.658 12.555 30.068 1.00 56.59 542 LYS A C 1
ATOM 4506 O O . LYS A 1 542 ? -12.495 11.874 29.475 1.00 56.59 542 LYS A O 1
ATOM 4511 N N . GLN A 1 543 ? -11.435 12.438 31.379 1.00 61.91 543 GLN A N 1
ATOM 4512 C CA . GLN A 1 543 ? -12.215 11.585 32.276 1.00 61.91 543 GLN A CA 1
ATOM 4513 C C . GLN A 1 543 ? -13.638 12.133 32.463 1.00 61.91 543 GLN A C 1
ATOM 4515 O O . GLN A 1 543 ? -14.593 11.355 32.453 1.00 61.91 543 GLN A O 1
ATOM 4520 N N . GLU A 1 544 ? -13.805 13.460 32.540 1.00 63.38 544 GLU A N 1
ATOM 4521 C CA . GLU A 1 544 ? -15.120 14.097 32.682 1.00 63.38 544 GLU A CA 1
ATOM 4522 C C . GLU A 1 544 ? -16.046 13.812 31.496 1.00 63.38 544 GLU A C 1
ATOM 4524 O O . GLU A 1 544 ? -17.220 13.523 31.708 1.00 63.38 544 GLU A O 1
ATOM 4529 N N . TRP A 1 545 ? -15.559 13.827 30.247 1.00 79.19 545 TRP A N 1
ATOM 4530 C CA . TRP A 1 545 ? -16.400 13.475 29.091 1.00 79.19 545 TRP A CA 1
ATOM 4531 C C . TRP A 1 545 ? -17.000 12.073 29.237 1.00 79.19 545 TRP A C 1
ATOM 4533 O O . TRP A 1 545 ? -18.203 11.886 29.028 1.00 79.19 545 TRP A O 1
ATOM 4543 N N . PHE A 1 546 ? -16.171 11.092 29.590 1.00 77.38 546 PHE A N 1
ATOM 4544 C CA . PHE A 1 546 ? -16.613 9.710 29.696 1.00 77.38 546 PHE A CA 1
ATOM 4545 C C . PHE A 1 546 ? -17.541 9.518 30.905 1.00 77.38 546 PHE A C 1
ATOM 4547 O O . PHE A 1 546 ? -18.627 8.955 30.766 1.00 77.38 546 PHE A O 1
ATOM 4554 N N . GLN A 1 547 ? -17.184 10.074 32.065 1.00 75.69 547 GLN A N 1
ATOM 4555 C CA . GLN A 1 547 ? -18.003 9.987 33.276 1.00 75.69 547 GLN A CA 1
ATOM 4556 C C . GLN A 1 547 ? -19.342 10.725 33.144 1.00 75.69 547 GLN A C 1
ATOM 4558 O O . GLN A 1 547 ? -20.377 10.165 33.497 1.00 75.69 547 GLN A O 1
ATOM 4563 N N . ASN A 1 548 ? -19.369 11.927 32.562 1.00 73.69 548 ASN A N 1
ATOM 4564 C CA . ASN A 1 548 ? -20.601 12.708 32.399 1.00 73.69 548 ASN A CA 1
ATOM 4565 C C . ASN A 1 548 ? -21.595 12.055 31.428 1.00 73.69 548 ASN A C 1
ATOM 4567 O O . ASN A 1 548 ? -22.802 12.239 31.568 1.00 73.69 548 ASN A O 1
ATOM 4571 N N . ASN A 1 549 ? -21.110 11.313 30.427 1.00 73.06 549 ASN A N 1
ATOM 4572 C CA . ASN A 1 549 ? -21.972 10.695 29.416 1.00 73.06 549 ASN A CA 1
ATOM 4573 C C . ASN A 1 549 ? -22.326 9.234 29.720 1.00 73.06 549 ASN A C 1
ATOM 4575 O O . ASN A 1 549 ? -23.391 8.776 29.300 1.00 73.06 549 ASN A O 1
ATOM 4579 N N . PHE A 1 550 ? -21.449 8.511 30.421 1.00 73.69 550 PHE A N 1
ATOM 4580 C CA . PHE A 1 550 ? -21.550 7.059 30.591 1.00 73.69 550 PHE A CA 1
ATOM 4581 C C . PHE A 1 550 ? -21.406 6.585 32.046 1.00 73.69 550 PHE A C 1
ATOM 4583 O O . PHE A 1 550 ? -21.581 5.395 32.298 1.00 73.69 550 PHE A O 1
ATOM 4590 N N . GLY A 1 551 ? -21.149 7.472 33.014 1.00 65.62 551 GLY A N 1
ATOM 4591 C CA . GLY A 1 551 ? -20.847 7.116 34.409 1.00 65.62 551 GLY A CA 1
ATOM 4592 C C . GLY A 1 551 ? -21.901 6.243 35.100 1.00 65.62 551 GLY A C 1
ATOM 4593 O O . GLY A 1 551 ? -21.548 5.362 35.877 1.00 65.62 551 GLY A O 1
ATOM 4594 N N . ASP A 1 552 ? -23.184 6.398 34.756 1.00 65.50 552 ASP A N 1
ATOM 4595 C CA . ASP A 1 552 ? -24.267 5.568 35.309 1.00 65.50 552 ASP A CA 1
ATOM 4596 C C . ASP A 1 552 ? -24.230 4.103 34.833 1.00 65.50 552 ASP A C 1
ATOM 4598 O O . ASP A 1 552 ? -24.724 3.210 35.524 1.00 65.50 552 ASP A O 1
ATOM 4602 N N . ILE A 1 553 ? -23.654 3.855 33.653 1.00 65.88 553 ILE A N 1
ATOM 4603 C CA . ILE A 1 553 ? -23.497 2.527 33.031 1.00 65.88 553 ILE A CA 1
ATOM 4604 C C . ILE A 1 553 ? -22.156 1.911 33.448 1.00 65.88 553 ILE A C 1
ATOM 4606 O O . ILE A 1 553 ? -22.026 0.692 33.550 1.00 65.88 553 ILE A O 1
ATOM 4610 N N . VAL A 1 554 ? -21.170 2.769 33.721 1.00 60.72 554 VAL A N 1
ATOM 4611 C CA . VAL A 1 554 ? -19.804 2.438 34.138 1.00 60.72 554 VAL A CA 1
ATOM 4612 C C . VAL A 1 554 ? -19.705 2.422 35.671 1.00 60.72 554 VAL A C 1
ATOM 4614 O O . VAL A 1 554 ? -18.741 2.914 36.244 1.00 60.72 554 VAL A O 1
ATOM 4617 N N . LYS A 1 555 ? -20.695 1.886 36.397 1.00 55.03 555 LYS A N 1
ATOM 4618 C CA . LYS A 1 555 ? -20.497 1.641 37.835 1.00 55.03 555 LYS A CA 1
ATOM 4619 C C . LYS A 1 555 ? -19.450 0.542 37.999 1.00 55.03 555 LYS A C 1
ATOM 4621 O O . LYS A 1 555 ? -19.779 -0.639 37.993 1.00 55.03 555 LYS A O 1
ATOM 4626 N N . GLU A 1 556 ? -18.197 0.968 38.077 1.00 47.25 556 GLU A N 1
ATOM 4627 C CA . GLU A 1 556 ? -17.042 0.142 38.378 1.00 47.25 556 GLU A CA 1
ATOM 4628 C C . GLU A 1 556 ? -17.258 -0.559 39.724 1.00 47.25 556 GLU A C 1
ATOM 4630 O O . GLU A 1 556 ? -17.654 0.068 40.711 1.00 47.25 556 GLU A O 1
ATOM 4635 N N . GLU A 1 557 ? -16.894 -1.839 39.801 1.00 37.47 557 GLU A N 1
ATOM 4636 C CA . GLU A 1 557 ? -16.287 -2.365 41.024 1.00 37.47 557 GLU A CA 1
ATOM 4637 C C . GLU A 1 557 ? -14.930 -1.656 41.210 1.00 37.47 557 GLU A C 1
ATOM 4639 O O . GLU A 1 557 ? -13.865 -2.241 41.035 1.00 37.47 557 GLU A O 1
ATOM 4644 N N . MET A 1 558 ? -14.947 -0.354 41.522 1.00 32.94 558 MET A N 1
ATOM 4645 C CA . MET A 1 558 ? -13.797 0.302 42.133 1.00 32.94 558 MET A CA 1
ATOM 4646 C C . MET A 1 558 ? -13.700 -0.304 43.527 1.00 32.94 558 MET A C 1
ATOM 4648 O O . MET A 1 558 ? -14.509 0.060 44.370 1.00 32.94 558 MET A O 1
ATOM 4652 N N . TYR A 1 559 ? -12.801 -1.274 43.708 1.00 27.36 559 TYR A N 1
ATOM 4653 C CA . TYR A 1 559 ? -12.214 -1.826 44.943 1.00 27.36 559 TYR A CA 1
ATOM 4654 C C . TYR A 1 559 ? -12.122 -3.357 44.861 1.00 27.36 559 TYR A C 1
ATOM 4656 O O . TYR A 1 559 ? -13.031 -4.080 45.269 1.00 27.36 559 TYR A O 1
ATOM 4664 N N . GLY A 1 560 ? -10.968 -3.821 44.372 1.00 31.45 560 GLY A N 1
ATOM 4665 C CA . GLY A 1 560 ? -10.508 -5.209 44.396 1.00 31.45 560 GLY A CA 1
ATOM 4666 C C . GLY A 1 560 ? -9.068 -5.311 43.931 1.00 31.45 560 GLY A C 1
ATOM 4667 O O . GLY A 1 560 ? -8.883 -5.553 42.721 1.00 31.45 560 GLY A O 1
#

Secondary structure (DSSP, 8-state):
-HHHHHHHHHHHHHHHHHHT-HHHHHHHB----HHHHHHHHHHHIIIIIITTEEEEEEEE-TTTTTS-TTEEEEEEEEEETTS-EEEEEEEEEEEE-TTT--EEEEEEEE--PPPS--PPP----------GGG-GGGGS--PPPPSS-HHHHTHHHH--HHHHHH-THHHHHHHHHHHTSTHHHHHHHHH---SS-HHHHHHHHHHHHHHHEEE-SS-TT--SSHHHHHHPPPPPHHHHHTTPPTT--EEE-HHHHHHHHHHHHHHHT--GGGEEEEEETTEEEEEEE-TTS-EEEE-SS-EEE-STT-----S---EEE-SS-EEETTTTEEE--HHHHHHHHHHHHTSSSPP--S-PPP-PPPP--TTS-HHHHHHHHHH----STT-SHHHHHHHHTBS-SS-THHHHHHHHHS--TT---SSHHHHHHHHHHSBSS-S-SSTTB---HHHHHHHTB--HHHHHHHHHHHHHHHH--EEEEEEESS-EEEEEE-TT--S-EEEETTTTEEESS--S-EEEEE-SS-EEETTT---HHHHHHHHHHHTTT-------

Foldseek 3Di:
DLVVLVVVLVVLVQVCLQVVPLVSVVVQADELAVQLVVVSSLVSCQPRVPQHFPDKDKDWDPVVCPDDVFKTWIWIWTAGPVRFIDTFTKIFGWDQDPVVRHIHTHWIFGDDDQDPDDQFDQDADQDDDDAQLVPCLLQPPPDDPQPDDLQLLLCLAQLFPVNCVVPVLSLLLQLVLLLLGPSQLSRLVSVPDDPPDQVVVLVVLLSNLVQAATAISDDPQADRDPCRNGRGGDDHSLLQPAPDDRRDHGYDYQSNSLSSSLSNSQQAPAFQLQWKWFDFSRHIWIWGQGPVRWIWIGGRGDTGTQDPSDRDRDHDTQWIDTNFWIQGNVVRDIAAAPVSLVSNQVVVVSDVHDRDDDDYDDTDGDRHYSPDDSVVVNSCLQPDDDSYPRHSSSSNCSSSQFLSDPCNLSQLQSLLVDDLDPDDDDDLVVLLVLLVQAAADDSGSDNRHEDRLSSCSVSSHGHLQNSLSNSLSNCCNHQVWDWKWWDFPPFTWIWIDGPVGPDIWIATSVVRGTDQADDHHTAKMDHNRAIDGPSNDPDCPSVCVCCVVCVVRHPDPPDD

pLDDT: mean 82.89, std 13.08, range [27.36, 97.75]

Organism: NCBI:txid94868

Radius of gyration: 25.75 Å; chains: 1; bounding box: 65×47×82 Å